Protein AF-0000000086546483 (afdb_homodimer)

Sequence (620 aa):
MNLSWATTVLLVPCVVVLTAGVFYLYGAVLALLSKTSVRNKVVIITDALSELGKECAGVFHRGGARLVLCGKSWEKLEELSDELASASDPTLTFPPKLVLLDFGDVDGTAEAVSEVLECFGCLDILIFNSSMKVKAPAQTLTLETDKLLMDNNYFGPITLAKGVLPSMISRRSGHLILVNSIQGKLAVPFRTAYAASKHAVQAFFDCLRAEVEEYGISVSTINHTFISRSASQTKPPKSFMSLLFTKKPLGVSPDEATAEIIKTLSNKKKEVLMAPSLPKLAVYARCFFPGVFFSVMAAGVNDSAAPEQNMNLSWATTVLLVPCVVVLTAGVFYLYGAVLALLSKTSVRNKVVIITDALSELGKECAGVFHRGGARLVLCGKSWEKLEELSDELASASDPTLTFPPKLVLLDFGDVDGTAEAVSEVLECFGCLDILIFNSSMKVKAPAQTLTLETDKLLMDNNYFGPITLAKGVLPSMISRRSGHLILVNSIQGKLAVPFRTAYAASKHAVQAFFDCLRAEVEEYGISVSTINHTFISRSASQTKPPKSFMSLLFTKKPLGVSPDEATAEIIKTLSNKKKEVLMAPSLPKLAVYARCFFPGVFFSVMAAGVNDSAAPEQN

Secondary structure (DSSP, 8-state):
--HHHHHHHHHHHHHHHHHHHHHHHHHHHHHHHHHHHHTT-EEEETTTTSHHHHHHHHHHHHTT-EEEEEES-HHHHHHHHHHHHHTS-TTT--PPEEEE--TT-HHHHHHHHHHHHHHHS--SEEEE---------GGG--HHHHHHHHIIIIIHHHHHHHHHHHHHHHHT-EEEEEEEEGGGT---TT-HHHHHHHHHHHHHHHHHHHHHGGGTEEEEEEEES-B---S-SS---SSHHHHHS----SSB-HHHHHHHHHHHHHH--SEEEE--HHHHHHHHHHHH-HHHHHHHHHHHHHHHHS----/--HHHHHHHHHHHHHHHHHHHHHHHHHHHHHHHHHHHHTT-EEEETTTTSHHHHHHHHHHHHTT-EEEEEES-HHHHHHHHHHHHHTS-TTT--PPEEEE--TT-HHHHHHHHHHHHHHHS--SEEEE---------GGG--HHHHHHHHIIIIIHHHHHHHHHHHHHHHHT-EEEEEEEEGGGT---TT-HHHHHHHHHHHHHHHHHHHHHGGGTEEEEEEEE--B---S-SS---SSHHHHHS----SSB-HHHHHHHHHHHHHH--SEEEE--HHHHHHHHHHHH-HHHHHHHHHHHHHHHHS----

Foldseek 3Di:
DDPVVVCVVVVVVVVVVVVVVVVVVLVVVLLVLLLVLAAAAEEEEAQLLDQLSLLLCLSNQQSHHAYEYEEADPVSVVVSQVVSVVVHDPVRGDRHHYFYDALLPLVVLLVCLVVSCPPPVAHAEYEADWADFDFAAPVPDDPVNLSSRLSGQASSVVSNVVSRLVRCLVVLHHEYEYEAALLLLPPAGRGNSRSVNRVNRVVVLVVVQVVSVVSNYFYAYEHFYDADDPPPPDPDPPDPVCVVVVPPPQGHHSNRVSSVVSVCSNVSDRYHYHGDDPSVVLSVCCVPPVVVSVVVSVVVVVVVPPPPPD/DDPVVVCVVVVVVVVVVVVVVVVVVLVVVLLVLLLVLAAAAEEEEAQLLDQLSLLLCLSNQQSHHAYEYEEADPVSVVVSQVVSPVVHDPVRGDRHHYFYDALLPLVVLLVCLVVSCPPPVAHAEYEADWADFDFAAPVPDDPVNLSSRLSGQASSVVSNVVSRLVRCLVVLHHEYEYEAALLLLPPAGRGVSRSVNRVNRVVVLVVVQVVSVVSNYFYAYEHFYDADDPPPPDPDPPDPVCVVVVPPPQGHHSNRVSSVVSVCSNVSDRYHYHGDDPSVVLSVCCVPPVVVSVVVSVVVVVVVPPPPPD

Nearest PDB structures (foldseek):
  1yxm-assembly1_B  TM=8.590E-01  e=2.157E-18  Homo sapiens
  1yxm-assembly1_A  TM=8.346E-01  e=1.734E-17  Homo sapiens
  4jro-assembly1_C  TM=8.204E-01  e=3.338E-17  Listeria monocytogenes EGD-e
  2uvd-assembly2_F  TM=8.127E-01  e=3.338E-17  Bacillus anthracis str. Ames
  3gvc-assembly2_D-3  TM=8.283E-01  e=6.178E-16  Mycobacterium tuberculosis H37Rv

Organism: Oryzias melastigma (NCBI:txid30732)

InterPro domains:
  IPR002347 Short-chain dehydrogenase/reductase SDR [PF00106] (41-228)
  IPR002347 Short-chain dehydrogenase/reductase SDR [PR00081] (42-59)
  IPR002347 Short-chain dehydrogenase/reductase SDR [PR00081] (121-132)
  IPR002347 Short-chain dehydrogenase/reductase SDR [PR00081] (168-184)
  IPR002347 Short-chain dehydrogenase/reductase SDR [PR00081] (194-213)
  IPR020904 Short-chain dehydrogenase/reductase, conserved site [PS00061] (181-209)
  IPR036291 NAD(P)-binding domain superfamily [SSF51735] (35-276)
  IPR052148 Dehydrogenase/reductase SDR family member 7C [PTHR44668] (5-309)

pLDDT: mean 87.6, std 17.07, range [24.73, 98.88]

Radius of gyration: 28.56 Å; Cα contacts (8 Å, |Δi|>4): 1086; chains: 2; bounding box: 77×98×78 Å

Solvent-accessible surface area (backbone atoms only — not comparable to full-atom values): 31531 Å² total; per-residue (Å²): 135,64,68,67,57,58,48,50,64,51,42,52,57,48,51,50,52,51,50,50,46,51,50,49,49,50,49,49,50,50,52,50,43,30,32,72,57,29,44,76,31,31,35,36,33,36,36,24,81,40,70,49,28,41,47,40,49,48,56,39,36,69,22,20,13,38,36,36,42,20,22,83,44,68,68,61,48,51,51,50,46,51,52,49,54,72,73,40,60,70,89,58,36,53,83,59,42,79,43,77,43,46,35,68,39,45,70,59,30,56,63,37,37,60,56,63,42,57,70,74,68,55,66,42,33,40,37,43,54,52,73,60,82,58,78,46,55,65,79,76,57,49,69,67,57,41,49,46,32,30,24,28,35,23,51,14,53,50,45,43,51,49,57,49,39,63,63,22,49,76,66,41,34,31,36,42,35,38,52,55,40,44,41,35,74,37,47,49,63,37,20,24,49,37,16,11,16,34,16,15,36,48,22,27,50,55,6,46,30,32,68,35,42,87,33,49,30,46,46,25,38,38,22,28,49,57,65,36,74,76,74,68,82,67,72,73,69,87,49,75,67,44,59,77,60,46,72,64,69,84,34,43,40,42,69,56,52,38,52,50,51,41,51,33,64,64,69,58,49,53,69,44,76,52,54,54,70,64,64,48,49,49,52,52,33,46,70,75,34,44,69,61,40,51,50,52,51,28,52,52,46,57,59,67,69,51,70,74,84,118,134,65,69,67,58,56,48,51,65,52,44,53,58,48,50,50,51,50,50,50,47,50,49,49,50,49,48,50,51,49,52,51,42,30,31,73,58,30,44,76,31,30,35,37,32,36,36,25,79,40,70,49,27,41,48,40,50,49,55,38,36,67,24,21,13,39,37,36,42,20,22,81,43,68,70,62,48,52,51,48,48,52,52,48,54,71,73,40,58,71,90,59,36,54,82,59,43,78,44,80,44,45,35,68,39,45,70,61,33,56,63,37,38,60,56,61,43,57,69,75,68,54,64,41,33,41,37,43,53,52,74,62,86,57,78,47,53,65,77,73,57,49,68,67,59,40,48,46,32,30,26,28,36,23,50,14,53,51,44,41,51,48,58,48,39,62,63,22,50,75,66,41,32,31,36,42,35,39,52,55,41,45,42,34,73,37,46,51,63,37,18,24,50,36,15,12,15,35,16,16,36,48,23,28,51,54,6,47,31,32,67,36,42,88,34,50,30,46,47,25,39,39,24,28,50,58,64,35,74,77,77,65,82,70,71,74,70,86,48,76,68,46,58,77,61,46,71,63,70,86,34,44,41,43,70,58,52,39,51,50,51,41,50,33,65,63,69,60,50,52,69,45,76,52,56,56,69,64,63,46,48,48,50,52,33,47,71,76,35,44,71,61,40,50,49,52,52,27,51,53,46,58,57,68,69,49,71,75,85,116

Structure (mmCIF, N/CA/C/O backbone):
data_AF-0000000086546483-model_v1
#
loop_
_entity.id
_entity.type
_entity.pdbx_description
1 polymer 'Dehydrogenase/reductase SDR family member 7C-B'
#
loop_
_atom_site.group_PDB
_atom_site.id
_atom_site.type_symbol
_atom_site.label_atom_id
_atom_site.label_alt_id
_atom_site.label_comp_id
_atom_site.label_asym_id
_atom_site.label_entity_id
_atom_site.label_seq_id
_atom_site.pdbx_PDB_ins_code
_atom_site.Cartn_x
_atom_site.Cartn_y
_atom_site.Cartn_z
_atom_site.occupancy
_atom_site.B_iso_or_equiv
_atom_site.auth_seq_id
_atom_site.auth_comp_id
_atom_site.auth_asym_id
_atom_site.auth_atom_id
_atom_site.pdbx_PDB_model_num
ATOM 1 N N . MET A 1 1 ? 26.906 57.531 -23.438 1 42.62 1 MET A N 1
ATOM 2 C CA . MET A 1 1 ? 26.438 56.688 -22.344 1 42.62 1 MET A CA 1
ATOM 3 C C . MET A 1 1 ? 25.484 55.625 -22.875 1 42.62 1 MET A C 1
ATOM 5 O O . MET A 1 1 ? 24.469 55.938 -23.5 1 42.62 1 MET A O 1
ATOM 9 N N . ASN A 1 2 ? 25.906 54.344 -23.125 1 54.94 2 ASN A N 1
ATOM 10 C CA . ASN A 1 2 ? 25.328 53.25 -23.906 1 54.94 2 ASN A CA 1
ATOM 11 C C . ASN A 1 2 ? 24.031 52.75 -23.297 1 54.94 2 ASN A C 1
ATOM 13 O O . ASN A 1 2 ? 23.938 52.562 -22.078 1 54.94 2 ASN A O 1
ATOM 17 N N . LEU A 1 3 ? 22.875 52.875 -23.953 1 63.22 3 LEU A N 1
ATOM 18 C CA . LEU A 1 3 ? 21.484 52.5 -23.688 1 63.22 3 LEU A CA 1
ATOM 19 C C . LEU A 1 3 ? 21.406 51.125 -23.078 1 63.22 3 LEU A C 1
ATOM 21 O O . LEU A 1 3 ? 20.562 50.844 -22.219 1 63.22 3 LEU A O 1
ATOM 25 N N . SER A 1 4 ? 22.281 50.25 -23.406 1 62.28 4 SER A N 1
ATOM 26 C CA . SER A 1 4 ? 22.281 48.906 -22.891 1 62.28 4 SER A CA 1
ATOM 27 C C . SER A 1 4 ? 22.656 48.875 -21.406 1 62.28 4 SER A C 1
ATOM 29 O O . SER A 1 4 ? 22.062 48.125 -20.625 1 62.28 4 SER A O 1
ATOM 31 N N . TRP A 1 5 ? 23.594 49.719 -21.047 1 63.72 5 TRP A N 1
A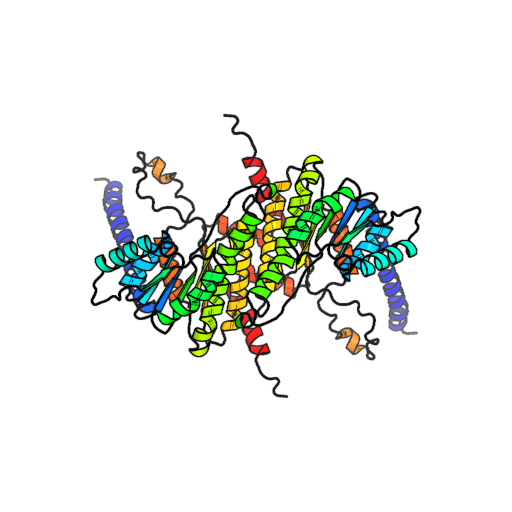TOM 32 C CA . TRP A 1 5 ? 24.047 49.781 -19.672 1 63.72 5 TRP A CA 1
ATOM 33 C C . TRP A 1 5 ? 22.953 50.344 -18.766 1 63.72 5 TRP A C 1
ATOM 35 O O . TRP A 1 5 ? 22.719 49.844 -17.672 1 63.72 5 TRP A O 1
ATOM 45 N N . ALA A 1 6 ? 22.234 51.375 -19.172 1 66.12 6 ALA A N 1
ATOM 46 C CA . ALA A 1 6 ? 21.172 52 -18.391 1 66.12 6 ALA A CA 1
ATOM 47 C C . ALA A 1 6 ? 20 51.031 -18.188 1 66.12 6 ALA A C 1
ATOM 49 O O . ALA A 1 6 ? 19.438 50.969 -17.094 1 66.12 6 ALA A O 1
ATOM 50 N N . THR A 1 7 ? 19.812 50.188 -19.219 1 67.56 7 THR A N 1
ATOM 51 C CA . THR A 1 7 ? 18.703 49.25 -19.125 1 67.56 7 THR A CA 1
ATOM 52 C C . THR A 1 7 ? 19.031 48.125 -18.125 1 67.56 7 THR A C 1
ATOM 54 O O . THR A 1 7 ? 18.156 47.719 -17.359 1 67.56 7 THR A O 1
ATOM 57 N N . THR A 1 8 ? 20.219 47.781 -18.109 1 69.88 8 THR A N 1
ATOM 58 C CA . THR A 1 8 ? 20.609 46.719 -17.156 1 69.88 8 THR A CA 1
ATOM 59 C C . THR A 1 8 ? 20.625 47.25 -15.734 1 69.88 8 THR A C 1
ATOM 61 O O . THR A 1 8 ? 20.188 46.594 -14.805 1 69.88 8 THR A O 1
ATOM 64 N N . VAL A 1 9 ? 21.156 48.5 -15.57 1 72.44 9 VAL A N 1
ATOM 65 C CA . VAL A 1 9 ? 21.281 49.125 -14.25 1 72.44 9 VAL A CA 1
ATOM 66 C C . VAL A 1 9 ? 19.891 49.344 -13.648 1 72.44 9 VAL A C 1
ATOM 68 O O . VAL A 1 9 ? 19.703 49.188 -12.438 1 72.44 9 VAL A O 1
ATOM 71 N N . LEU A 1 10 ? 18.953 49.625 -14.484 1 74.75 10 LEU A N 1
ATOM 72 C CA . LEU A 1 10 ? 17.609 49.875 -13.992 1 74.75 10 LEU A CA 1
ATOM 73 C C . LEU A 1 10 ? 16.812 48.562 -13.945 1 74.75 10 LEU A C 1
ATOM 75 O O . LEU A 1 10 ? 15.922 48.406 -13.102 1 74.75 10 LEU A O 1
ATOM 79 N N . LEU A 1 11 ? 17.188 47.656 -14.781 1 76.94 11 LEU A N 1
ATOM 80 C CA . LEU A 1 11 ? 16.406 46.438 -14.898 1 76.94 11 LEU A CA 1
ATOM 81 C C . LEU A 1 11 ? 16.656 45.5 -13.711 1 76.94 11 LEU A C 1
ATOM 83 O O . LEU A 1 11 ? 15.719 44.875 -13.195 1 76.94 11 LEU A O 1
ATOM 87 N N . VAL A 1 12 ? 17.844 45.5 -13.297 1 79.19 12 VAL A N 1
ATOM 88 C CA . VAL A 1 12 ? 18.188 44.594 -12.219 1 79.19 12 VAL A CA 1
ATOM 89 C C . VAL A 1 12 ? 17.5 45 -10.922 1 79.19 12 VAL A C 1
ATOM 91 O O . VAL A 1 12 ? 16.828 44.219 -10.281 1 79.19 12 VAL A O 1
ATOM 94 N N . PRO A 1 13 ? 17.672 46.375 -10.547 1 80.31 13 PRO A N 1
ATOM 95 C CA . PRO A 1 13 ? 16.938 46.781 -9.336 1 80.31 13 PRO A CA 1
ATOM 96 C C . PRO A 1 13 ? 15.43 46.594 -9.469 1 80.31 13 PRO A C 1
ATOM 98 O O . PRO A 1 13 ? 14.766 46.219 -8.492 1 80.31 13 PRO A O 1
ATOM 101 N N . CYS A 1 14 ? 14.875 46.781 -10.57 1 81.75 14 CYS A N 1
ATOM 102 C CA . CYS A 1 14 ? 13.438 46.625 -10.789 1 81.75 14 CYS A CA 1
ATOM 103 C C . CYS A 1 14 ? 13.023 45.188 -10.641 1 81.75 14 CYS A C 1
ATOM 105 O O . CYS A 1 14 ? 11.984 44.875 -10.039 1 81.75 14 CYS A O 1
ATOM 107 N N . VAL A 1 15 ? 13.773 44.312 -11.203 1 82.31 15 VAL A N 1
ATOM 108 C CA . VAL A 1 15 ? 13.484 42.906 -11.086 1 82.31 15 VAL A CA 1
ATOM 109 C C . VAL A 1 15 ? 13.578 42.469 -9.625 1 82.31 15 VAL A C 1
ATOM 111 O O . VAL A 1 15 ? 12.75 41.688 -9.148 1 82.31 15 VAL A O 1
ATOM 114 N N . VAL A 1 16 ? 14.531 43 -8.945 1 82 16 VAL A N 1
ATOM 115 C CA . VAL A 1 16 ? 14.703 42.688 -7.531 1 82 16 VAL A CA 1
ATOM 116 C C . VAL A 1 16 ? 13.508 43.188 -6.727 1 82 16 VAL A C 1
ATOM 118 O O . VAL A 1 16 ? 12.969 42.469 -5.891 1 82 16 VAL A O 1
ATOM 121 N N . VAL A 1 17 ? 13.141 44.375 -6.977 1 83.25 17 VAL A N 1
ATOM 122 C CA . VAL A 1 17 ? 12.016 44.969 -6.258 1 83.25 17 VAL A CA 1
ATOM 123 C C . VAL A 1 17 ? 10.727 44.219 -6.602 1 83.25 17 VAL A C 1
ATOM 125 O O . VAL A 1 17 ? 9.914 43.938 -5.723 1 83.25 17 VAL A O 1
ATOM 128 N N . LEU A 1 18 ? 10.547 43.906 -7.801 1 83.12 18 LEU A N 1
ATOM 129 C CA . LEU A 1 18 ? 9.359 43.188 -8.234 1 83.12 18 LEU A CA 1
ATOM 130 C C . LEU A 1 18 ? 9.336 41.781 -7.617 1 83.12 18 LEU A C 1
ATOM 132 O O . LEU A 1 18 ? 8.289 41.312 -7.16 1 83.12 18 LEU A O 1
ATOM 136 N N . THR A 1 19 ? 10.438 41.125 -7.637 1 80.31 19 THR A N 1
ATOM 137 C CA . THR A 1 19 ? 10.523 39.812 -7.035 1 80.31 19 THR A CA 1
ATOM 138 C C . THR A 1 19 ? 10.266 39.875 -5.531 1 80.31 19 THR A C 1
ATOM 140 O O . THR A 1 19 ? 9.523 39.062 -4.984 1 80.31 19 THR A O 1
ATOM 143 N N . ALA A 1 20 ? 10.883 40.812 -4.906 1 81.19 20 ALA A N 1
ATOM 144 C CA . ALA A 1 20 ? 10.648 41.031 -3.479 1 81.19 20 ALA A CA 1
ATOM 145 C C . ALA A 1 20 ? 9.18 41.312 -3.205 1 81.19 20 ALA A C 1
ATOM 147 O O . ALA A 1 20 ? 8.617 40.844 -2.215 1 81.19 20 ALA A O 1
ATOM 148 N N . GLY A 1 21 ? 8.664 42.094 -4.039 1 82 21 GLY A N 1
ATOM 149 C CA . GLY A 1 21 ? 7.246 42.406 -3.926 1 82 21 GLY A CA 1
ATOM 150 C C . GLY A 1 21 ? 6.359 41.188 -4.059 1 82 21 GLY A C 1
ATOM 151 O O . GLY A 1 21 ? 5.414 41 -3.287 1 82 21 GLY A O 1
ATOM 152 N N . VAL A 1 22 ? 6.645 40.406 -4.957 1 82.06 22 VAL A N 1
ATOM 153 C CA . VAL A 1 22 ? 5.891 39.156 -5.176 1 82.06 22 VAL A CA 1
ATOM 154 C C . VAL A 1 22 ? 6.035 38.25 -3.963 1 82.06 22 VAL A C 1
ATOM 156 O O . VAL A 1 22 ? 5.051 37.656 -3.494 1 82.06 22 VAL A O 1
ATOM 159 N N . PHE A 1 23 ? 7.18 38.188 -3.463 1 78.81 23 PHE A N 1
ATOM 160 C CA . PHE A 1 23 ? 7.426 37.375 -2.281 1 78.81 23 PHE A CA 1
ATOM 161 C C . PHE A 1 23 ? 6.68 37.938 -1.074 1 78.81 23 PHE A C 1
ATOM 163 O O . PHE A 1 23 ? 6.137 37.156 -0.271 1 78.81 23 PHE A O 1
ATOM 170 N N . TYR A 1 24 ? 6.773 39.25 -1.022 1 80.88 24 TYR A N 1
ATOM 171 C CA . TYR A 1 24 ? 6.051 39.875 0.068 1 80.88 24 TYR A CA 1
ATOM 172 C C . TYR A 1 24 ? 4.551 39.625 -0.049 1 80.88 24 TYR A C 1
ATOM 174 O O . TYR A 1 24 ? 3.896 39.281 0.936 1 80.88 24 TYR A O 1
ATOM 182 N N . LEU A 1 25 ? 4.051 39.781 -1.21 1 84.81 25 LEU A N 1
ATOM 183 C CA . LEU A 1 25 ? 2.627 39.562 -1.437 1 84.81 25 LEU A CA 1
ATOM 184 C C . LEU A 1 25 ? 2.26 38.125 -1.169 1 84.81 25 LEU A C 1
ATOM 186 O O . LEU A 1 25 ? 1.221 37.844 -0.567 1 84.81 25 LEU A O 1
ATOM 190 N N . TYR A 1 26 ? 3.049 37.219 -1.626 1 81.25 26 TYR A N 1
ATOM 191 C CA . TYR A 1 26 ? 2.834 35.812 -1.376 1 81.25 26 TYR A CA 1
ATOM 192 C C . TYR A 1 26 ? 2.811 35.5 0.119 1 81.25 26 TYR A C 1
ATOM 194 O O . TYR A 1 26 ? 1.92 34.812 0.607 1 81.25 26 TYR A O 1
ATOM 202 N N . GLY A 1 27 ? 3.777 36.094 0.762 1 82.19 27 GLY A N 1
ATOM 203 C CA . GLY A 1 27 ? 3.83 35.938 2.207 1 82.19 27 GLY A CA 1
ATOM 204 C C . GLY A 1 27 ? 2.604 36.469 2.912 1 82.19 27 GLY A C 1
ATOM 205 O O . GLY A 1 27 ? 2.076 35.844 3.83 1 82.19 27 GLY A O 1
ATOM 206 N N . ALA A 1 28 ? 2.215 37.594 2.424 1 84.25 28 ALA A N 1
ATOM 207 C CA . ALA A 1 28 ? 1.035 38.219 3.004 1 84.25 28 ALA A CA 1
ATOM 208 C C . ALA A 1 28 ? -0.219 37.406 2.748 1 84.25 28 ALA A C 1
ATOM 210 O O . ALA A 1 28 ? -1.06 37.25 3.635 1 84.25 28 ALA A O 1
ATOM 211 N N . VAL A 1 29 ? -0.337 36.906 1.625 1 84.56 29 VAL A N 1
ATOM 212 C CA . VAL A 1 29 ? -1.477 36.062 1.27 1 84.56 29 VAL A CA 1
ATOM 213 C C . VAL A 1 29 ? -1.47 34.781 2.119 1 84.56 29 VAL A C 1
ATOM 215 O O . VAL A 1 29 ? -2.506 34.375 2.654 1 84.56 29 VAL A O 1
ATOM 218 N N . LEU A 1 30 ? -0.344 34.219 2.324 1 83.31 30 LEU A N 1
ATOM 219 C CA . LEU A 1 30 ? -0.222 33 3.115 1 83.31 30 LEU A CA 1
ATOM 220 C C . LEU A 1 30 ? -0.577 33.25 4.574 1 83.31 30 LEU A C 1
ATOM 222 O O . LEU A 1 30 ? -1.228 32.438 5.219 1 83.31 30 LEU A O 1
ATOM 226 N N . ALA A 1 31 ? -0.094 34.406 4.98 1 83.94 31 ALA A N 1
ATOM 227 C CA . ALA A 1 31 ? -0.415 34.781 6.355 1 83.94 31 ALA A CA 1
ATOM 228 C C . ALA A 1 31 ? -1.92 34.969 6.543 1 83.94 31 ALA A C 1
ATOM 230 O O . ALA A 1 31 ? -2.482 34.5 7.543 1 83.94 31 ALA A O 1
ATOM 231 N N . LEU A 1 32 ? -2.49 35.531 5.578 1 85.06 32 LEU A N 1
ATOM 232 C CA . LEU A 1 32 ? -3.936 35.719 5.625 1 85.06 32 LEU A CA 1
ATOM 233 C C . LEU A 1 32 ? -4.668 34.406 5.543 1 85.06 32 LEU A C 1
ATOM 235 O O . LEU A 1 32 ? -5.637 34.156 6.27 1 85.06 32 LEU A O 1
ATOM 239 N N . LEU A 1 33 ? -4.195 33.562 4.719 1 84 33 LEU A N 1
ATOM 240 C CA . LEU A 1 33 ? -4.816 32.25 4.574 1 84 33 LEU A CA 1
ATOM 241 C C . LEU A 1 33 ? -4.672 31.438 5.855 1 84 33 LEU A C 1
ATOM 243 O O . LEU A 1 33 ? -5.602 30.734 6.258 1 84 33 LEU A O 1
ATOM 247 N N . SER A 1 34 ? -3.561 31.516 6.363 1 82.69 34 SER A N 1
ATOM 248 C CA . SER A 1 34 ? -3.316 30.797 7.609 1 82.69 34 SER A CA 1
ATOM 249 C C . SER A 1 34 ? -4.258 31.266 8.711 1 82.69 34 SER A C 1
ATOM 251 O O . SER A 1 34 ? -4.879 30.438 9.391 1 82.69 34 SER A O 1
ATOM 253 N N . LYS A 1 35 ? -4.352 32.562 8.844 1 83.38 35 LYS A N 1
ATOM 254 C CA . LYS A 1 35 ? -5.23 33.125 9.859 1 83.38 35 LYS A CA 1
ATOM 255 C C . LYS A 1 35 ? -6.676 32.688 9.641 1 83.38 35 LYS A C 1
ATOM 257 O O . LYS A 1 35 ? -7.359 32.281 10.586 1 83.38 35 LYS A O 1
ATOM 262 N N . THR A 1 36 ? -7.043 32.625 8.453 1 88.06 36 THR A N 1
ATOM 263 C CA . THR A 1 36 ? -8.43 32.312 8.148 1 88.06 36 THR A CA 1
ATOM 264 C C . THR A 1 36 ? -8.672 30.812 8.281 1 88.06 36 THR A C 1
ATOM 266 O O . THR A 1 36 ? -9.781 30.391 8.625 1 88.06 36 THR A O 1
ATOM 269 N N . SER A 1 37 ? -7.66 30.078 8.062 1 92.25 37 SER A N 1
ATOM 270 C CA . SER A 1 37 ? -7.84 28.641 7.992 1 92.25 37 SER A CA 1
ATOM 271 C C . SER A 1 37 ? -7.672 28 9.367 1 92.25 37 SER A C 1
ATOM 273 O O . SER A 1 37 ? -8.258 26.938 9.641 1 92.25 37 SER A O 1
ATOM 275 N N . VAL A 1 38 ? -6.848 28.656 10.258 1 95.69 38 VAL A N 1
ATOM 276 C CA . VAL A 1 38 ? -6.527 27.891 11.461 1 95.69 38 VAL A CA 1
ATOM 277 C C . VAL A 1 38 ? -6.875 28.703 12.703 1 95.69 38 VAL A C 1
ATOM 279 O O . VAL A 1 38 ? -6.805 28.203 13.828 1 95.69 38 VAL A O 1
ATOM 282 N N . ARG A 1 39 ? -7.281 30 12.594 1 94.75 39 ARG A N 1
ATOM 283 C CA . ARG A 1 39 ? -7.57 30.828 13.758 1 94.75 39 ARG A CA 1
ATOM 284 C C . ARG A 1 39 ? -8.641 30.172 14.633 1 94.75 39 ARG A C 1
ATOM 286 O O . ARG A 1 39 ? -9.719 29.844 14.156 1 94.75 39 ARG A O 1
ATOM 293 N N . ASN A 1 40 ? -8.352 29.938 15.883 1 94.69 40 ASN A N 1
ATOM 294 C CA . ASN A 1 40 ? -9.211 29.391 16.922 1 94.69 40 ASN A CA 1
ATOM 295 C C . ASN A 1 40 ? -9.57 27.938 16.656 1 94.69 40 ASN A C 1
ATOM 297 O O . ASN A 1 40 ? -10.445 27.375 17.328 1 94.69 40 ASN A O 1
ATOM 301 N N . LYS A 1 41 ? -9 27.359 15.641 1 97.25 41 LYS A N 1
ATOM 302 C CA . LYS A 1 41 ? -9.203 25.938 15.367 1 97.25 41 LYS A CA 1
ATOM 303 C C . LYS A 1 41 ? -8.203 25.078 16.141 1 97.25 41 LYS A C 1
ATOM 305 O O . LYS A 1 41 ? -7.062 25.484 16.359 1 97.25 41 LYS A O 1
ATOM 310 N N . VAL A 1 42 ? -8.656 23.953 16.547 1 98 42 VAL A N 1
ATOM 311 C CA . VAL A 1 42 ? -7.781 22.984 17.203 1 98 42 VAL A CA 1
ATOM 312 C C . VAL A 1 42 ? -7.051 22.156 16.156 1 98 42 VAL A C 1
ATOM 314 O O . VAL A 1 42 ? -7.68 21.453 15.359 1 98 42 VAL A O 1
ATOM 317 N N . VAL A 1 43 ? -5.715 22.219 16.125 1 98.38 43 VAL A N 1
ATOM 318 C CA . VAL A 1 43 ? -4.879 21.562 15.141 1 98.38 43 VAL A CA 1
ATOM 319 C C . VAL A 1 43 ? -3.92 20.594 15.836 1 98.38 43 VAL A C 1
ATOM 321 O O . VAL A 1 43 ? -3.156 21 16.719 1 98.38 43 VAL A O 1
ATOM 324 N N . ILE A 1 44 ? -3.961 19.359 15.477 1 98.38 44 ILE A N 1
ATOM 325 C CA . ILE A 1 44 ? -2.982 18.375 15.938 1 98.38 44 ILE A CA 1
ATOM 326 C C . ILE A 1 44 ? -1.914 18.172 14.867 1 98.38 44 ILE A C 1
ATOM 328 O O . ILE A 1 44 ? -2.234 17.953 13.695 1 98.38 44 ILE A O 1
ATOM 332 N N . ILE A 1 45 ? -0.698 18.281 15.234 1 98.56 45 ILE A N 1
ATOM 333 C CA . ILE A 1 45 ? 0.431 17.969 14.359 1 98.56 45 ILE A CA 1
ATOM 334 C C . ILE A 1 45 ? 1.193 16.766 14.914 1 98.56 45 ILE A C 1
ATOM 336 O O . ILE A 1 45 ? 1.812 16.844 15.977 1 98.56 45 ILE A O 1
ATOM 340 N N . THR A 1 46 ? 1.105 15.68 14.219 1 98.31 46 THR A N 1
ATOM 341 C CA . THR A 1 46 ? 1.937 14.547 14.609 1 98.31 46 THR A CA 1
ATOM 342 C C . THR A 1 46 ? 3.383 14.758 14.18 1 98.31 46 THR A C 1
ATOM 344 O O . THR A 1 46 ? 3.641 15.375 13.141 1 98.31 46 THR A O 1
ATOM 347 N N . ASP A 1 47 ? 4.336 14.273 15.008 1 97.06 47 ASP A N 1
ATOM 348 C CA . ASP A 1 47 ? 5.766 14.484 14.789 1 97.06 47 ASP A CA 1
ATOM 349 C C . ASP A 1 47 ? 6.086 15.969 14.625 1 97.06 47 ASP A C 1
ATOM 351 O O . ASP A 1 47 ? 6.695 16.359 13.625 1 97.06 47 ASP A O 1
ATOM 355 N N . ALA A 1 48 ? 5.668 16.781 15.562 1 98.19 48 ALA A N 1
ATOM 356 C CA . ALA A 1 48 ? 5.852 18.234 15.547 1 98.19 48 ALA A CA 1
ATOM 357 C C . ALA A 1 48 ? 7.332 18.594 15.625 1 98.19 48 ALA A C 1
ATOM 359 O O . ALA A 1 48 ? 7.715 19.734 15.32 1 98.19 48 ALA A O 1
ATOM 360 N N . LEU A 1 49 ? 8.172 17.641 16.016 1 97.44 49 LEU A N 1
ATOM 361 C CA . LEU A 1 49 ? 9.586 17.906 16.25 1 97.44 49 LEU A CA 1
ATOM 362 C C . LEU A 1 49 ? 10.383 17.812 14.961 1 97.44 49 LEU A C 1
ATOM 364 O O . LEU A 1 49 ? 11.555 18.203 14.922 1 97.44 49 LEU A O 1
ATOM 368 N N . SER A 1 50 ? 9.789 17.281 13.891 1 94.94 50 SER A N 1
ATOM 369 C CA . SER A 1 50 ? 10.461 17.281 12.602 1 94.94 50 SER A CA 1
ATOM 370 C C . SER A 1 50 ? 10.594 18.703 12.047 1 94.94 50 SER A C 1
ATOM 372 O O . SER A 1 50 ? 9.969 19.625 12.562 1 94.94 50 SER A O 1
ATOM 374 N N . GLU A 1 51 ? 11.375 18.844 10.984 1 93.25 51 GLU A N 1
ATOM 375 C CA . GLU A 1 51 ? 11.547 20.156 10.375 1 93.25 51 GLU A CA 1
ATOM 376 C C . GLU A 1 51 ? 10.227 20.719 9.867 1 93.25 51 GLU A C 1
ATOM 378 O O . GLU A 1 51 ? 9.898 21.875 10.109 1 93.25 51 GLU A O 1
ATOM 383 N N . LEU A 1 52 ? 9.523 19.906 9.148 1 95.25 52 LEU A N 1
ATOM 384 C CA . LEU A 1 52 ? 8.227 20.344 8.641 1 95.25 52 LEU A CA 1
ATOM 385 C C . LEU A 1 52 ? 7.254 20.594 9.789 1 95.25 52 LEU A C 1
ATOM 387 O O . LEU A 1 52 ? 6.496 21.562 9.766 1 95.25 52 LEU A O 1
ATOM 391 N N . GLY A 1 53 ? 7.277 19.672 10.789 1 97.56 53 GLY A N 1
ATOM 392 C CA . GLY A 1 53 ? 6.414 19.859 11.945 1 97.56 53 GLY A CA 1
ATOM 393 C C . GLY A 1 53 ? 6.641 21.172 12.672 1 97.56 53 GLY A C 1
ATOM 394 O O . GLY A 1 53 ? 5.684 21.859 13.016 1 97.56 53 GLY A O 1
ATOM 395 N N . LYS A 1 54 ? 7.867 21.516 12.828 1 97.38 54 LYS A N 1
ATOM 396 C CA . LYS A 1 54 ? 8.227 22.75 13.5 1 97.38 54 LYS A CA 1
ATOM 397 C C . LYS A 1 54 ? 7.785 23.969 12.695 1 97.38 54 LYS A C 1
ATOM 399 O O . LYS A 1 54 ? 7.262 24.938 13.25 1 97.38 54 LYS A O 1
ATOM 404 N N . GLU A 1 55 ? 8.008 23.906 11.391 1 96 55 GLU A N 1
ATOM 405 C CA . GLU A 1 55 ? 7.609 25 10.523 1 96 55 GLU A CA 1
ATOM 406 C C . GLU A 1 55 ? 6.098 25.203 10.547 1 96 55 GLU A C 1
ATOM 408 O O . GLU A 1 55 ? 5.621 26.344 10.68 1 96 55 GLU A O 1
ATOM 413 N N . CYS A 1 56 ? 5.363 24.156 10.477 1 96.88 56 CYS A N 1
ATOM 414 C CA . CYS A 1 56 ? 3.908 24.234 10.547 1 96.88 56 CYS A CA 1
ATOM 415 C C . CYS A 1 56 ? 3.457 24.797 11.883 1 96.88 56 CYS A C 1
ATOM 417 O O . CYS A 1 56 ? 2.588 25.672 11.93 1 96.88 56 CYS A O 1
ATOM 419 N N . ALA A 1 57 ? 4.066 24.266 12.945 1 98 57 ALA A N 1
ATOM 420 C CA . ALA A 1 57 ? 3.707 24.719 14.289 1 98 57 ALA A CA 1
ATOM 421 C C . ALA A 1 57 ? 3.898 26.219 14.43 1 98 57 ALA A C 1
ATOM 423 O O . ALA A 1 57 ? 3.043 26.906 14.984 1 98 57 ALA A O 1
ATOM 424 N N . GLY A 1 58 ? 5.008 26.719 13.922 1 96.75 58 GLY A N 1
ATOM 425 C CA . GLY A 1 58 ? 5.27 28.141 13.977 1 96.75 58 GLY A CA 1
ATOM 426 C C . GLY A 1 58 ? 4.234 28.969 13.242 1 96.75 58 GLY A C 1
ATOM 427 O O . GLY A 1 58 ? 3.693 29.938 13.789 1 96.75 58 GLY A O 1
ATOM 428 N N . VAL A 1 59 ? 3.928 28.609 12 1 95.25 59 VAL A N 1
ATOM 429 C CA . VAL A 1 59 ? 2.998 29.344 11.148 1 95.25 59 VAL A CA 1
ATOM 430 C C . VAL A 1 59 ? 1.591 29.281 11.734 1 95.25 59 VAL A C 1
ATOM 432 O O . VAL A 1 59 ? 0.886 30.281 11.805 1 95.25 59 VAL A O 1
ATOM 435 N N . PHE A 1 60 ? 1.164 28.109 12.266 1 97.31 60 PHE A N 1
ATOM 436 C CA . PHE A 1 60 ? -0.179 27.922 12.805 1 97.31 60 PHE A CA 1
ATOM 437 C C . PHE A 1 60 ? -0.333 28.625 14.148 1 97.31 60 PHE A C 1
ATOM 439 O O . PHE A 1 60 ? -1.397 29.172 14.445 1 97.31 60 PHE A O 1
ATOM 446 N N . HIS A 1 61 ? 0.732 28.562 14.945 1 97.06 61 HIS A N 1
ATOM 447 C CA . HIS A 1 61 ? 0.693 29.266 16.219 1 97.06 61 HIS A CA 1
ATOM 448 C C . HIS A 1 61 ? 0.49 30.766 16.031 1 97.06 61 HIS A C 1
ATOM 450 O O . HIS A 1 61 ? -0.383 31.359 16.656 1 97.06 61 HIS A O 1
ATOM 456 N N . ARG A 1 62 ? 1.267 31.328 15.117 1 93.81 62 ARG A N 1
ATOM 457 C CA . ARG A 1 62 ? 1.145 32.75 14.805 1 93.81 62 ARG A CA 1
ATOM 458 C C . ARG A 1 62 ? -0.226 33.062 14.219 1 93.81 62 ARG A C 1
ATOM 460 O O . ARG A 1 62 ? -0.742 34.156 14.391 1 93.81 62 ARG A O 1
ATOM 467 N N . GLY A 1 63 ? -0.773 32.094 13.57 1 94.12 63 GLY A N 1
ATOM 468 C CA . GLY A 1 63 ? -2.084 32.25 12.953 1 94.12 63 GLY A CA 1
ATOM 469 C C . GLY A 1 63 ? -3.223 32.156 13.953 1 94.12 63 GLY A C 1
ATOM 470 O O . GLY A 1 63 ? -4.387 32.344 13.594 1 94.12 63 GLY A O 1
ATOM 471 N N . GLY A 1 64 ? -2.924 31.797 15.227 1 95.81 64 GLY A N 1
ATOM 472 C CA . GLY A 1 64 ? -3.93 31.766 16.281 1 95.81 64 GLY A CA 1
ATOM 473 C C . GLY A 1 64 ? -4.555 30.406 16.484 1 95.81 64 GLY A C 1
ATOM 474 O O . GLY A 1 64 ? -5.637 30.281 17.047 1 95.81 64 GLY A O 1
ATOM 475 N N . ALA A 1 65 ? -3.932 29.375 16.016 1 97.38 65 ALA A N 1
ATOM 476 C CA . ALA A 1 65 ? -4.426 28.016 16.188 1 97.38 65 ALA A CA 1
ATOM 477 C C . ALA A 1 65 ? -4.234 27.547 17.625 1 97.38 65 ALA A C 1
ATOM 479 O O . ALA A 1 65 ? -3.305 27.984 18.312 1 97.38 65 ALA A O 1
ATOM 480 N N . ARG A 1 66 ? -5.121 26.75 18.078 1 97.44 66 ARG A N 1
ATOM 481 C CA . ARG A 1 66 ? -4.91 25.953 19.281 1 97.44 66 ARG A CA 1
ATOM 482 C C . ARG A 1 66 ? -4.199 24.641 18.969 1 97.44 66 ARG A C 1
ATOM 484 O O . ARG A 1 66 ? -4.832 23.672 18.547 1 97.44 66 ARG A O 1
ATOM 491 N N . LEU A 1 67 ? -2.914 24.641 19.234 1 98.19 67 LEU A N 1
ATOM 492 C CA . LEU A 1 67 ? -2.053 23.562 18.734 1 98.19 67 LEU A CA 1
ATOM 493 C C . LEU A 1 67 ? -1.922 22.453 19.766 1 98.19 67 LEU A C 1
ATOM 495 O O . LEU A 1 67 ? -1.788 22.703 20.969 1 98.19 67 LEU A O 1
ATOM 499 N N . VAL A 1 68 ? -2.059 21.25 19.328 1 98.44 68 VAL A N 1
ATOM 500 C CA . VAL A 1 68 ? -1.604 20.062 20.047 1 98.44 68 VAL A CA 1
ATOM 501 C C . VAL A 1 68 ? -0.38 19.484 19.344 1 98.44 68 VAL A C 1
ATOM 503 O O . VAL A 1 68 ? -0.483 18.953 18.234 1 98.44 68 VAL A O 1
ATOM 506 N N . LEU A 1 69 ? 0.75 19.594 20 1 98.56 69 LEU A N 1
ATOM 507 C CA . LEU A 1 69 ? 2.016 19.125 19.438 1 98.56 69 LEU A CA 1
ATOM 508 C C . LEU A 1 69 ? 2.332 17.719 19.922 1 98.56 69 LEU A C 1
ATOM 510 O O . LEU A 1 69 ? 2.467 17.469 21.125 1 98.56 69 LEU A O 1
ATOM 514 N N . CYS A 1 70 ? 2.422 16.812 18.984 1 98.44 70 CYS A N 1
ATOM 515 C CA . CYS A 1 70 ? 2.75 15.43 19.312 1 98.44 70 CYS A CA 1
ATOM 516 C C . CYS A 1 70 ? 4.188 15.102 18.922 1 98.44 70 CYS A C 1
ATOM 518 O O . CYS A 1 70 ? 4.684 15.586 17.906 1 98.44 70 CYS A O 1
ATOM 520 N N . GLY A 1 71 ? 4.855 14.289 19.688 1 97.62 71 GLY A N 1
ATOM 521 C CA . GLY A 1 71 ? 6.211 13.836 19.422 1 97.62 71 GLY A CA 1
ATOM 522 C C . GLY A 1 71 ? 6.695 12.789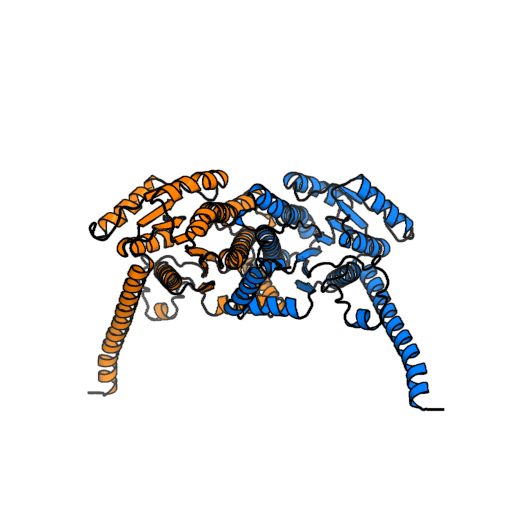 20.391 1 97.62 71 GLY A C 1
ATOM 523 O O . GLY A 1 71 ? 5.953 12.391 21.297 1 97.62 71 GLY A O 1
ATOM 524 N N . LYS A 1 72 ? 7.906 12.414 20.219 1 97.06 72 LYS A N 1
ATOM 525 C CA . LYS A 1 72 ? 8.414 11.266 20.953 1 97.06 72 LYS A CA 1
ATOM 526 C C . LYS A 1 72 ? 9.211 11.711 22.172 1 97.06 72 LYS A C 1
ATOM 528 O O . LYS A 1 72 ? 9.562 10.891 23.031 1 97.06 72 LYS A O 1
ATOM 533 N N . SER A 1 73 ? 9.531 12.992 22.266 1 98 73 SER A N 1
ATOM 534 C CA . SER A 1 73 ? 10.344 13.508 23.359 1 98 73 SER A CA 1
ATOM 535 C C . SER A 1 73 ? 9.641 14.664 24.078 1 98 73 SER A C 1
ATOM 537 O O . SER A 1 73 ? 9.461 15.734 23.5 1 98 73 SER A O 1
ATOM 539 N N . TRP A 1 74 ? 9.359 14.391 25.328 1 98 74 TRP A N 1
ATOM 540 C CA . TRP A 1 74 ? 8.672 15.414 26.109 1 98 74 TRP A CA 1
ATOM 541 C C . TRP A 1 74 ? 9.523 16.672 26.219 1 98 74 TRP A C 1
ATOM 543 O O . TRP A 1 74 ? 9.023 17.797 26.031 1 98 74 TRP A O 1
ATOM 553 N N . GLU A 1 75 ? 10.773 16.484 26.484 1 98.56 75 GLU A N 1
ATOM 554 C CA . GLU A 1 75 ? 11.695 17.609 26.656 1 98.56 75 GLU A CA 1
ATOM 555 C C . GLU A 1 75 ? 11.766 18.469 25.391 1 98.56 75 GLU A C 1
ATOM 557 O O . GLU A 1 75 ? 11.711 19.688 25.469 1 98.56 75 GLU A O 1
ATOM 562 N N . LYS A 1 76 ? 11.859 17.828 24.234 1 98.56 76 LYS A N 1
ATOM 563 C CA . LYS A 1 76 ? 11.953 18.547 22.969 1 98.56 76 LYS A CA 1
ATOM 564 C C . LYS A 1 76 ? 10.633 19.25 22.641 1 98.56 76 LYS A C 1
ATOM 566 O O . LYS A 1 76 ? 10.625 20.312 22.016 1 98.56 76 LYS A O 1
ATOM 571 N N . LEU A 1 77 ? 9.523 18.641 23.047 1 98.69 77 LEU A N 1
ATOM 572 C CA . LEU A 1 77 ? 8.219 19.266 22.844 1 98.69 77 LEU A CA 1
ATOM 573 C C . LEU A 1 77 ? 8.094 20.531 23.688 1 98.69 77 LEU A C 1
ATOM 575 O O . LEU A 1 77 ? 7.574 21.547 23.219 1 98.69 77 LEU A O 1
ATOM 579 N N . GLU A 1 78 ? 8.531 20.484 24.906 1 98.44 78 GLU A N 1
ATOM 580 C CA . GLU A 1 78 ? 8.516 21.641 25.781 1 98.44 78 GLU A CA 1
ATOM 581 C C . GLU A 1 78 ? 9.375 22.766 25.203 1 98.44 78 GLU A C 1
ATOM 583 O O . GLU A 1 78 ? 8.977 23.938 25.234 1 98.44 78 GLU A O 1
ATOM 588 N N . GLU A 1 79 ? 10.531 22.375 24.75 1 98.44 79 GLU A N 1
ATOM 589 C CA . GLU A 1 79 ? 11.414 23.359 24.125 1 98.44 79 GLU A CA 1
ATOM 590 C C . GLU A 1 79 ? 10.734 24.031 22.953 1 98.44 79 GLU A C 1
ATOM 592 O O . GLU A 1 79 ? 10.82 25.266 22.781 1 98.44 79 GLU A O 1
ATOM 597 N N . LEU A 1 80 ? 10.109 23.219 22.125 1 98.56 80 LEU A N 1
ATOM 598 C CA . LEU A 1 80 ? 9.398 23.766 20.969 1 98.56 80 LEU A CA 1
ATOM 599 C C . LEU A 1 80 ? 8.273 24.688 21.422 1 98.56 80 LEU A C 1
ATOM 601 O O . LEU A 1 80 ? 8.078 25.766 20.844 1 98.56 80 LEU A O 1
ATOM 605 N N . SER A 1 81 ? 7.484 24.297 22.391 1 98.25 81 SER A N 1
ATOM 606 C CA . SER A 1 81 ? 6.406 25.125 22.938 1 98.25 81 SER A CA 1
ATOM 607 C C . SER A 1 81 ? 6.934 26.469 23.422 1 98.25 81 SER A C 1
ATOM 609 O O . SER A 1 81 ? 6.328 27.5 23.156 1 98.25 81 SER A O 1
ATOM 611 N N . ASP A 1 82 ? 8.047 26.453 24.109 1 97.56 82 ASP A N 1
ATOM 612 C CA . ASP A 1 82 ? 8.664 27.688 24.609 1 97.56 82 ASP A CA 1
ATOM 613 C C . ASP A 1 82 ? 9.109 28.578 23.453 1 97.56 82 ASP A C 1
ATOM 615 O O . ASP A 1 82 ? 8.953 29.797 23.516 1 97.56 82 ASP A O 1
ATOM 619 N N . GLU A 1 83 ? 9.688 27.938 22.469 1 97.56 83 GLU A N 1
ATOM 620 C CA . GLU A 1 83 ? 10.117 28.672 21.297 1 97.56 83 GLU A CA 1
ATOM 621 C C . GLU A 1 83 ? 8.938 29.375 20.625 1 97.56 83 GLU A C 1
ATOM 623 O O . GLU A 1 83 ? 9.047 30.531 20.203 1 97.56 83 GLU A O 1
ATOM 628 N N . LEU A 1 84 ? 7.84 28.688 20.5 1 97.38 84 LEU A N 1
ATOM 629 C CA . LEU A 1 84 ? 6.645 29.234 19.875 1 97.38 84 LEU A CA 1
ATOM 630 C C . LEU A 1 84 ? 6.09 30.391 20.688 1 97.38 84 LEU A C 1
ATOM 632 O O . LEU A 1 84 ? 5.695 31.422 20.125 1 97.38 84 LEU A O 1
ATOM 636 N N . ALA A 1 85 ? 6.082 30.25 21.953 1 94.94 85 ALA A N 1
ATOM 637 C CA . ALA A 1 85 ? 5.566 31.297 22.844 1 94.94 85 ALA A CA 1
ATOM 638 C C . ALA A 1 85 ? 6.426 32.562 22.781 1 94.94 85 ALA A C 1
ATOM 640 O O . ALA A 1 85 ? 5.906 33.656 22.797 1 94.94 85 ALA A O 1
ATOM 641 N N . SER A 1 86 ? 7.68 32.344 22.688 1 94.81 86 SER A N 1
ATOM 642 C CA . SER A 1 86 ? 8.609 33.469 22.688 1 94.81 86 SER A CA 1
ATOM 643 C C . SER A 1 86 ? 8.555 34.219 21.359 1 94.81 86 SER A C 1
ATOM 645 O O . SER A 1 86 ? 8.867 35.406 21.297 1 94.81 86 SER A O 1
ATOM 647 N N . ALA A 1 87 ? 8.133 33.531 20.359 1 92.69 87 ALA A N 1
ATOM 648 C CA . ALA A 1 87 ? 8.188 34.094 19.016 1 92.69 87 ALA A CA 1
ATOM 649 C C . ALA A 1 87 ? 6.859 34.75 18.625 1 92.69 87 ALA A C 1
ATOM 651 O O . ALA A 1 87 ? 6.695 35.25 17.516 1 92.69 87 ALA A O 1
ATOM 652 N N . SER A 1 88 ? 5.945 34.719 19.531 1 89.75 88 SER A N 1
ATOM 653 C CA . SER A 1 88 ? 4.621 35.219 19.156 1 89.75 88 SER A CA 1
ATOM 654 C C . SER A 1 88 ? 4.016 36.094 20.234 1 89.75 88 SER A C 1
ATOM 656 O O . SER A 1 88 ? 4.469 36.062 21.391 1 89.75 88 SER A O 1
ATOM 658 N N . ASP A 1 89 ? 3.02 36.906 19.891 1 90.62 89 ASP A N 1
ATOM 659 C CA . ASP A 1 89 ? 2.238 37.719 20.812 1 90.62 89 ASP A CA 1
ATOM 660 C C . ASP A 1 89 ? 1.278 36.844 21.625 1 90.62 89 ASP A C 1
ATOM 662 O O . ASP A 1 89 ? 0.367 36.219 21.062 1 90.62 89 ASP A O 1
ATOM 666 N N . PRO A 1 90 ? 1.448 36.781 22.891 1 88.81 90 PRO A N 1
ATOM 667 C CA . PRO A 1 90 ? 0.626 35.906 23.734 1 88.81 90 PRO A CA 1
ATOM 668 C C . PRO A 1 90 ? -0.854 36.281 23.703 1 88.81 90 PRO A C 1
ATOM 670 O O . PRO A 1 90 ? -1.709 35.469 24.031 1 88.81 90 PRO A O 1
ATOM 673 N N . THR A 1 91 ? -1.134 37.5 23.328 1 91.38 91 THR A N 1
ATOM 674 C CA . THR A 1 91 ? -2.525 37.938 23.297 1 91.38 91 THR A CA 1
ATOM 675 C C . THR A 1 91 ? -3.23 37.438 22.047 1 91.38 91 THR A C 1
ATOM 677 O O . THR A 1 91 ? -4.461 37.438 21.984 1 91.38 91 THR A O 1
ATOM 680 N N . LEU A 1 92 ? -2.486 37.031 21.109 1 90.56 92 LEU A N 1
ATOM 681 C CA . LEU A 1 92 ? -3.049 36.594 19.828 1 90.56 92 LEU A CA 1
ATOM 682 C C . LEU A 1 92 ? -2.879 35.094 19.641 1 90.56 92 LEU A C 1
ATOM 684 O O . LEU A 1 92 ? -3.27 34.562 18.594 1 90.56 92 LEU A O 1
ATOM 688 N N . THR A 1 93 ? -2.275 34.406 20.594 1 93.31 93 THR A N 1
ATOM 689 C CA . THR A 1 93 ? -1.97 33 20.422 1 93.31 93 THR A CA 1
ATOM 690 C C . THR A 1 93 ? -2.391 32.188 21.672 1 93.31 93 THR A C 1
ATOM 692 O O . THR A 1 93 ? -2.811 32.781 22.672 1 93.31 93 THR A O 1
ATOM 695 N N . PHE A 1 94 ? -2.389 30.922 21.594 1 94.81 94 PHE A N 1
ATOM 696 C CA . PHE A 1 94 ? -2.705 30 22.688 1 94.81 94 PHE A CA 1
ATOM 697 C C . PHE A 1 94 ? -1.504 29.125 23.031 1 94.81 94 PHE A C 1
ATOM 699 O O . PHE A 1 94 ? -0.775 28.688 22.141 1 94.81 94 PHE A O 1
ATOM 706 N N . PRO A 1 95 ? -1.258 28.906 24.297 1 95.62 95 PRO A N 1
ATOM 707 C CA . PRO A 1 95 ? -0.209 27.938 24.625 1 95.62 95 PRO A CA 1
ATOM 708 C C . PRO A 1 95 ? -0.483 26.547 24.047 1 95.62 95 PRO A C 1
ATOM 710 O O . PRO A 1 95 ? -1.581 26.016 24.219 1 95.62 95 PRO A O 1
ATOM 713 N N . PRO A 1 96 ? 0.468 26.016 23.422 1 97.81 96 PRO A N 1
ATOM 714 C CA . PRO A 1 96 ? 0.25 24.672 22.859 1 97.81 96 PRO A CA 1
ATOM 715 C C . PRO A 1 96 ? 0.095 23.594 23.938 1 97.81 96 PRO A C 1
ATOM 717 O O . PRO A 1 96 ? 0.608 23.75 25.047 1 97.81 96 PRO A O 1
ATOM 720 N N . LYS A 1 97 ? -0.688 22.625 23.625 1 98.19 97 LYS A N 1
ATOM 721 C CA . LYS A 1 97 ? -0.722 21.406 24.422 1 98.19 97 LYS A CA 1
ATOM 722 C C . LYS A 1 97 ? 0.21 20.344 23.844 1 98.19 97 LYS A C 1
ATOM 724 O O . LYS A 1 97 ? 0.433 20.297 22.641 1 98.19 97 LYS A O 1
ATOM 729 N N . LEU A 1 98 ? 0.796 19.578 24.766 1 98.38 98 LEU A N 1
ATOM 730 C CA . LEU A 1 98 ? 1.789 18.594 24.359 1 98.38 98 LEU A CA 1
ATOM 731 C C . LEU A 1 98 ? 1.286 17.172 24.609 1 98.38 98 LEU A C 1
ATOM 733 O O . LEU A 1 98 ? 0.679 16.906 25.656 1 98.38 98 LEU A O 1
ATOM 737 N N . VAL A 1 99 ? 1.47 16.297 23.688 1 98.12 99 VAL A N 1
ATOM 738 C CA . VAL A 1 99 ? 1.107 14.891 23.844 1 98.12 99 VAL A CA 1
ATOM 739 C C . VAL A 1 99 ? 2.248 14.008 23.344 1 98.12 99 VAL A C 1
ATOM 741 O O . VAL A 1 99 ? 2.754 14.195 22.234 1 98.12 99 VAL A O 1
ATOM 744 N N . LEU A 1 100 ? 2.691 13.062 24.219 1 97.62 100 LEU A N 1
ATOM 745 C CA . LEU A 1 100 ? 3.66 12.062 23.781 1 97.62 100 LEU A CA 1
ATOM 746 C C . LEU A 1 100 ? 3.01 11.055 22.844 1 97.62 100 LEU A C 1
ATOM 748 O O . LEU A 1 100 ? 1.997 10.445 23.172 1 97.62 100 LEU A O 1
ATOM 752 N N . LEU A 1 101 ? 3.562 10.969 21.625 1 97.62 101 LEU A N 1
ATOM 753 C CA . LEU A 1 101 ? 3.016 10.062 20.625 1 97.62 101 LEU A CA 1
ATOM 754 C C . LEU A 1 101 ? 4.129 9.445 19.781 1 97.62 101 LEU A C 1
ATOM 756 O O . LEU A 1 101 ? 4.957 10.164 19.219 1 97.62 101 LEU A O 1
ATOM 760 N N . ASP A 1 102 ? 4.207 8.195 19.812 1 96.44 102 ASP A N 1
ATOM 761 C CA . ASP A 1 102 ? 5.09 7.387 18.969 1 96.44 102 ASP A CA 1
ATOM 762 C C . ASP A 1 102 ? 4.289 6.398 18.125 1 96.44 102 ASP A C 1
ATOM 764 O O . ASP A 1 102 ? 3.791 5.395 18.625 1 96.44 102 ASP A O 1
ATOM 768 N N . PHE A 1 103 ? 4.262 6.629 16.828 1 96.38 103 PHE A N 1
ATOM 769 C CA . PHE A 1 103 ? 3.475 5.77 15.945 1 96.38 103 PHE A CA 1
ATOM 770 C C . PHE A 1 103 ? 4.062 4.363 15.898 1 96.38 103 PHE A C 1
ATOM 772 O O . PHE A 1 103 ? 3.385 3.414 15.5 1 96.38 103 PHE A O 1
ATOM 779 N N . GLY A 1 104 ? 5.316 4.199 16.25 1 95.44 104 GLY A N 1
ATOM 780 C CA . GLY A 1 104 ? 5.891 2.865 16.328 1 95.44 104 GLY A CA 1
ATOM 781 C C . GLY A 1 104 ? 5.281 2.025 17.438 1 95.44 104 GLY A C 1
ATOM 782 O O . GLY A 1 104 ? 5.402 0.799 17.438 1 95.44 104 GLY A O 1
ATOM 783 N N . ASP A 1 105 ? 4.734 2.727 18.391 1 95.88 105 ASP A N 1
ATOM 784 C CA . ASP A 1 105 ? 3.975 2.084 19.453 1 95.88 105 ASP A CA 1
ATOM 785 C C . ASP A 1 105 ? 2.473 2.176 19.188 1 95.88 105 ASP A C 1
ATOM 787 O O . ASP A 1 105 ? 1.786 3.023 19.766 1 95.88 105 ASP A O 1
ATOM 791 N N . VAL A 1 106 ? 1.945 1.257 18.422 1 95.69 106 VAL A N 1
ATOM 792 C CA . VAL A 1 106 ? 0.574 1.307 17.938 1 95.69 106 VAL A CA 1
ATOM 793 C C . VAL A 1 106 ? -0.402 1.229 19.109 1 95.69 106 VAL A C 1
ATOM 795 O O . VAL A 1 106 ? -1.398 1.956 19.141 1 95.69 106 VAL A O 1
ATOM 798 N N . ASP A 1 107 ? -0.141 0.408 20.062 1 93.56 107 ASP A N 1
ATOM 799 C CA . ASP A 1 107 ? -1.004 0.31 21.234 1 93.56 107 ASP A CA 1
ATOM 800 C C . ASP A 1 107 ? -1.008 1.616 22.016 1 93.56 107 ASP A C 1
ATOM 802 O O . ASP A 1 107 ? -2.059 2.062 22.484 1 93.56 107 ASP A O 1
ATOM 806 N N . GLY A 1 108 ? 0.158 2.199 22.203 1 94.69 108 GLY A N 1
ATOM 807 C CA . GLY A 1 108 ? 0.245 3.494 22.844 1 94.69 108 GLY A CA 1
ATOM 808 C C . GLY A 1 108 ? -0.502 4.586 22.109 1 94.69 108 GLY A C 1
ATOM 809 O O . GLY A 1 108 ? -1.032 5.512 22.734 1 94.69 108 GLY A O 1
ATOM 810 N N . THR A 1 109 ? -0.524 4.488 20.781 1 95.81 109 THR A N 1
ATOM 811 C CA . THR A 1 109 ? -1.258 5.453 19.969 1 95.81 109 THR A CA 1
ATOM 812 C C . THR A 1 109 ? -2.752 5.387 20.266 1 95.81 109 THR A C 1
ATOM 814 O O . THR A 1 109 ? -3.418 6.422 20.375 1 95.81 109 THR A O 1
ATOM 817 N N . ALA A 1 110 ? -3.268 4.211 20.406 1 93.38 110 ALA A N 1
ATOM 818 C CA . ALA A 1 110 ? -4.68 4.031 20.734 1 93.38 110 ALA A CA 1
ATOM 819 C C . ALA A 1 110 ? -5.016 4.691 22.078 1 93.38 110 ALA A C 1
ATOM 821 O O . ALA A 1 110 ? -6.066 5.32 22.219 1 93.38 110 ALA A O 1
ATOM 822 N N . GLU A 1 111 ? -4.137 4.594 22.953 1 92.25 111 GLU A N 1
ATOM 823 C CA . GLU A 1 111 ? -4.328 5.172 24.281 1 92.25 111 GLU A CA 1
ATOM 824 C C . GLU A 1 111 ? -4.246 6.695 24.234 1 92.25 111 GLU A C 1
ATOM 826 O O . GLU A 1 111 ? -4.898 7.379 25.016 1 92.25 111 GLU A O 1
ATOM 831 N N . ALA A 1 112 ? -3.477 7.207 23.312 1 94.38 112 ALA A N 1
ATOM 832 C CA . ALA A 1 112 ? -3.23 8.648 23.219 1 94.38 112 ALA A CA 1
ATOM 833 C C . ALA A 1 112 ? -4.422 9.367 22.594 1 94.38 112 ALA A C 1
ATOM 835 O O . ALA A 1 112 ? -4.527 10.594 22.688 1 94.38 112 ALA A O 1
ATOM 836 N N . VAL A 1 113 ? -5.336 8.664 21.953 1 94.94 113 VAL A N 1
ATOM 837 C CA . VAL A 1 113 ? -6.477 9.25 21.266 1 94.94 113 VAL A CA 1
ATOM 838 C C . VAL A 1 113 ? -7.297 10.094 22.234 1 94.94 113 VAL A C 1
ATOM 840 O O . VAL A 1 113 ? -7.633 11.242 21.938 1 94.94 113 VAL A O 1
ATOM 843 N N . SER A 1 114 ? -7.602 9.484 23.391 1 94.56 114 SER A N 1
ATOM 844 C CA . SER A 1 114 ? -8.398 10.211 24.375 1 94.56 114 SER A CA 1
ATOM 845 C C . SER A 1 114 ? -7.68 11.461 24.859 1 94.56 114 SER A C 1
ATOM 847 O O . SER A 1 114 ? -8.305 12.508 25.047 1 94.56 114 SER A O 1
ATOM 849 N N . GLU A 1 115 ? -6.414 11.32 25.062 1 94.88 115 GLU A N 1
ATOM 850 C CA . GLU A 1 115 ? -5.617 12.453 25.531 1 94.88 115 GLU A CA 1
ATOM 851 C C . GLU A 1 115 ? -5.648 13.594 24.516 1 94.88 115 GLU A C 1
ATOM 853 O O . GLU A 1 115 ? -5.828 14.758 24.906 1 94.88 115 GLU A O 1
ATOM 858 N N . VAL A 1 116 ? -5.512 13.281 23.297 1 93.19 116 VAL A N 1
ATOM 859 C CA . VAL A 1 116 ? -5.48 14.297 22.25 1 93.19 116 VAL A CA 1
ATOM 860 C C . VAL A 1 116 ? -6.84 14.984 22.156 1 93.19 116 VAL A C 1
ATOM 862 O O . VAL A 1 116 ? -6.914 16.203 22.016 1 93.19 116 VAL A O 1
ATOM 865 N N . LEU A 1 117 ? -7.914 14.234 22.281 1 93.94 117 LEU A N 1
ATOM 866 C CA . LEU A 1 117 ? -9.266 14.773 22.156 1 93.94 117 LEU A CA 1
ATOM 867 C C . LEU A 1 117 ? -9.633 15.625 23.359 1 93.94 117 LEU A C 1
ATOM 869 O O . LEU A 1 117 ? -10.43 16.547 23.25 1 93.94 117 LEU A O 1
ATOM 873 N N . GLU A 1 118 ? -8.992 15.344 24.469 1 94.19 118 GLU A N 1
ATOM 874 C CA . GLU A 1 118 ? -9.328 16.047 25.703 1 94.19 118 GLU A CA 1
ATOM 875 C C . GLU A 1 118 ? -8.57 17.375 25.812 1 94.19 118 GLU A C 1
ATOM 877 O O . GLU A 1 118 ? -8.93 18.234 26.609 1 94.19 118 GLU A O 1
ATOM 882 N N . CYS A 1 119 ? -7.586 17.547 25.016 1 92.38 119 CYS A N 1
ATOM 883 C CA . CYS A 1 119 ? -6.75 18.734 25.125 1 92.38 119 CYS A CA 1
ATOM 884 C C . CYS A 1 119 ? -7.582 20 25 1 92.38 119 CYS A C 1
ATOM 886 O O . CYS A 1 119 ? -7.5 20.891 25.859 1 92.38 119 CYS A O 1
ATOM 888 N N . PHE A 1 120 ? -8.398 20.109 24 1 93.5 120 PHE A N 1
ATOM 889 C CA . PHE A 1 120 ? -9.211 21.297 23.797 1 93.5 120 PHE A CA 1
ATOM 890 C C . PHE A 1 120 ? -10.68 20.938 23.625 1 93.5 120 PHE A C 1
ATOM 892 O O . PHE A 1 120 ? -11.508 21.797 23.328 1 93.5 120 PHE A O 1
ATOM 899 N N . GLY A 1 121 ? -11.008 19.625 23.766 1 89.81 121 GLY A N 1
ATOM 900 C CA . GLY A 1 121 ? -12.391 19.156 23.766 1 89.81 121 GLY A CA 1
ATOM 901 C C . GLY A 1 121 ? -12.938 18.891 22.375 1 89.81 121 GLY A C 1
ATOM 902 O O . GLY A 1 121 ? -13.977 18.266 22.234 1 89.81 121 GLY A O 1
ATOM 903 N N . CYS A 1 122 ? -12.414 19.484 21.406 1 89.88 122 CYS A N 1
ATOM 904 C CA . CYS A 1 122 ? -12.781 19.219 20.016 1 89.88 122 CYS A CA 1
ATOM 905 C C . CYS A 1 122 ? -11.547 19.188 19.125 1 89.88 122 CYS A C 1
ATOM 907 O O . CYS A 1 122 ? -10.461 19.609 19.531 1 89.88 122 CYS A O 1
ATOM 909 N N . LEU A 1 123 ? -11.648 18.578 17.922 1 96.62 123 LEU A N 1
ATOM 910 C CA . LEU A 1 123 ? -10.555 18.516 16.969 1 96.62 123 LEU A CA 1
ATOM 911 C C . LEU A 1 123 ? -11.023 18.953 15.578 1 96.62 123 LEU A C 1
ATOM 913 O O . LEU A 1 123 ? -11.945 18.359 15.016 1 96.62 123 LEU A O 1
ATOM 917 N N . ASP A 1 124 ? -10.398 20 15.047 1 98 124 ASP A N 1
ATOM 918 C CA . ASP A 1 124 ? -10.789 20.531 13.742 1 98 124 ASP A CA 1
ATOM 919 C C . ASP A 1 124 ? -9.906 19.984 12.633 1 98 124 ASP A C 1
ATOM 921 O O . ASP A 1 124 ? -10.398 19.641 11.555 1 98 124 ASP A O 1
ATOM 925 N N . ILE A 1 125 ? -8.594 19.953 12.891 1 98.62 125 ILE A N 1
ATOM 926 C CA . ILE A 1 125 ? -7.613 19.594 11.867 1 98.62 125 ILE A CA 1
ATOM 927 C C . ILE A 1 125 ? -6.59 18.625 12.445 1 98.62 125 ILE A C 1
ATOM 929 O O . ILE A 1 125 ? -6.078 18.828 13.547 1 98.62 125 ILE A O 1
ATOM 933 N N . LEU A 1 126 ? -6.363 17.531 11.812 1 98.69 126 LEU A N 1
ATOM 934 C CA . LEU A 1 126 ? -5.309 16.594 12.164 1 98.69 126 LEU A CA 1
ATOM 935 C C . LEU A 1 126 ? -4.332 16.406 11.008 1 98.69 126 LEU A C 1
ATOM 937 O O . LEU A 1 126 ? -4.723 15.992 9.914 1 98.69 126 LEU A O 1
ATOM 941 N N . ILE A 1 127 ? -3.082 16.781 11.219 1 98.75 127 ILE A N 1
ATOM 942 C CA . ILE A 1 127 ? -2.025 16.672 10.219 1 98.75 127 ILE A CA 1
ATOM 943 C C . ILE A 1 127 ? -1.115 15.492 10.57 1 98.75 127 ILE A C 1
ATOM 945 O O . ILE A 1 127 ? -0.412 15.516 11.578 1 98.75 127 ILE A O 1
ATOM 949 N N . PHE A 1 128 ? -1.185 14.484 9.766 1 98.62 128 PHE A N 1
ATOM 950 C CA . PHE A 1 128 ? -0.277 13.344 9.883 1 98.62 128 PHE A CA 1
ATOM 951 C C . PHE A 1 128 ? 1.054 13.648 9.203 1 98.62 128 PHE A C 1
ATOM 953 O O . PHE A 1 128 ? 1.156 13.594 7.977 1 98.62 128 PHE A O 1
ATOM 960 N N . ASN A 1 129 ? 2.088 13.883 9.922 1 96.38 129 ASN A N 1
ATOM 961 C CA . ASN A 1 129 ? 3.383 14.305 9.391 1 96.38 129 ASN A CA 1
ATOM 962 C C . ASN A 1 129 ? 4.492 13.344 9.805 1 96.38 129 ASN A C 1
ATOM 964 O O . ASN A 1 129 ? 5.676 13.633 9.602 1 96.38 129 ASN A O 1
ATOM 968 N N . SER A 1 130 ? 4.223 12.227 10.297 1 89 130 SER A N 1
ATOM 969 C CA . SER A 1 130 ? 5.207 11.258 10.766 1 89 130 SER A CA 1
ATOM 970 C C . SER A 1 130 ? 5.516 10.227 9.688 1 89 130 SER A C 1
ATOM 972 O O . SER A 1 130 ? 4.633 9.828 8.93 1 89 130 SER A O 1
ATOM 974 N N . SER A 1 131 ? 6.824 9.922 9.547 1 89.62 131 SER A N 1
ATOM 975 C CA . SER A 1 131 ? 7.207 8.844 8.641 1 89.62 131 SER A CA 1
ATOM 976 C C . SER A 1 131 ? 8.562 8.258 9.008 1 89.62 131 SER A C 1
ATOM 978 O O . SER A 1 131 ? 9.398 8.938 9.617 1 89.62 131 SER A O 1
ATOM 980 N N . MET A 1 132 ? 8.742 7.062 8.828 1 94.12 132 MET A N 1
ATOM 981 C CA . MET A 1 132 ? 10.008 6.348 8.945 1 94.12 132 MET A CA 1
ATOM 982 C C . MET A 1 132 ? 10.453 5.805 7.594 1 94.12 132 MET A C 1
ATOM 984 O O . MET A 1 132 ? 9.641 5.258 6.844 1 94.12 132 MET A O 1
ATOM 988 N N . LYS A 1 133 ? 11.742 6.086 7.316 1 94.31 133 LYS A N 1
ATOM 989 C CA . LYS A 1 133 ? 12.297 5.625 6.047 1 94.31 133 LYS A CA 1
ATOM 990 C C . LYS A 1 133 ? 13.414 4.605 6.273 1 94.31 133 LYS A C 1
ATOM 992 O O . LYS A 1 133 ? 14.148 4.695 7.254 1 94.31 133 LYS A O 1
ATOM 997 N N . VAL A 1 134 ? 13.461 3.621 5.395 1 94.25 134 VAL A N 1
ATOM 998 C CA . VAL A 1 134 ? 14.562 2.672 5.348 1 94.25 134 VAL A CA 1
ATOM 999 C C . VAL A 1 134 ? 14.906 2.352 3.895 1 94.25 134 VAL A C 1
ATOM 1001 O O . VAL A 1 134 ? 14.016 2.186 3.061 1 94.25 134 VAL A O 1
ATOM 1004 N N . LYS A 1 135 ? 16.188 2.459 3.578 1 94.81 135 LYS A N 1
ATOM 1005 C CA . LYS A 1 135 ? 16.703 2.053 2.275 1 94.81 135 LYS A CA 1
ATOM 1006 C C . LYS A 1 135 ? 17.625 0.843 2.402 1 94.81 135 LYS A C 1
ATOM 1008 O O . LYS A 1 135 ? 18.641 0.899 3.105 1 94.81 135 LYS A O 1
ATOM 1013 N N . ALA A 1 136 ? 17.281 -0.249 1.842 1 95.62 136 ALA A N 1
ATOM 1014 C CA . ALA A 1 136 ? 18.062 -1.484 1.858 1 95.62 136 ALA A CA 1
ATOM 1015 C C . ALA A 1 136 ? 17.5 -2.5 0.869 1 95.62 136 ALA A C 1
ATOM 1017 O O . ALA A 1 136 ? 16.312 -2.467 0.542 1 95.62 136 ALA A O 1
ATOM 1018 N N . PRO A 1 137 ? 18.406 -3.389 0.328 1 95.25 137 PRO A N 1
ATOM 1019 C CA . PRO A 1 137 ? 17.875 -4.484 -0.479 1 95.25 137 PRO A CA 1
ATOM 1020 C C . PRO A 1 137 ? 16.781 -5.27 0.25 1 95.25 137 PRO A C 1
ATOM 1022 O O . PRO A 1 137 ? 16.891 -5.496 1.459 1 95.25 137 PRO A O 1
ATOM 1025 N N . ALA A 1 138 ? 15.773 -5.648 -0.472 1 95.88 138 ALA A N 1
ATOM 1026 C CA . ALA A 1 138 ? 14.648 -6.379 0.107 1 95.88 138 ALA A CA 1
ATOM 1027 C C . ALA A 1 138 ? 15.133 -7.598 0.889 1 95.88 138 ALA A C 1
ATOM 1029 O O . ALA A 1 138 ? 14.641 -7.871 1.986 1 95.88 138 ALA A O 1
ATOM 1030 N N . GLN A 1 139 ? 16.109 -8.258 0.394 1 93.06 139 GLN A N 1
ATOM 1031 C CA . GLN A 1 139 ? 16.562 -9.523 0.967 1 93.06 139 GLN A CA 1
ATOM 1032 C C . GLN A 1 139 ? 17.297 -9.289 2.283 1 93.06 139 GLN A C 1
ATOM 1034 O O . GLN A 1 139 ? 17.484 -10.219 3.07 1 93.06 139 GLN A O 1
ATOM 1039 N N . THR A 1 140 ? 17.703 -8.078 2.547 1 94.69 140 THR A N 1
ATOM 1040 C CA . THR A 1 140 ? 18.484 -7.805 3.748 1 94.69 140 THR A CA 1
ATOM 1041 C C . THR A 1 140 ? 17.609 -7.238 4.855 1 94.69 140 THR A C 1
ATOM 1043 O O . THR A 1 140 ? 18.031 -7.121 6.004 1 94.69 140 THR A O 1
ATOM 1046 N N . LEU A 1 141 ? 16.422 -6.832 4.543 1 95.94 141 LEU A N 1
ATOM 1047 C CA . LEU A 1 141 ? 15.508 -6.289 5.539 1 95.94 141 LEU A CA 1
ATOM 1048 C C . LEU A 1 141 ? 14.844 -7.41 6.34 1 95.94 141 LEU A C 1
ATOM 1050 O O . LEU A 1 141 ? 14.344 -8.375 5.766 1 95.94 141 LEU A O 1
ATOM 1054 N N . THR A 1 142 ? 14.875 -7.305 7.594 1 95.69 142 THR A N 1
ATOM 1055 C CA . THR A 1 142 ? 14.227 -8.289 8.453 1 95.69 142 THR A CA 1
ATOM 1056 C C . THR A 1 142 ? 12.719 -8.047 8.516 1 95.69 142 THR A C 1
ATOM 1058 O O . THR A 1 142 ? 12.25 -6.938 8.234 1 95.69 142 THR A O 1
ATOM 1061 N N . LEU A 1 143 ? 12 -9.062 8.906 1 95.94 143 LEU A N 1
ATOM 1062 C C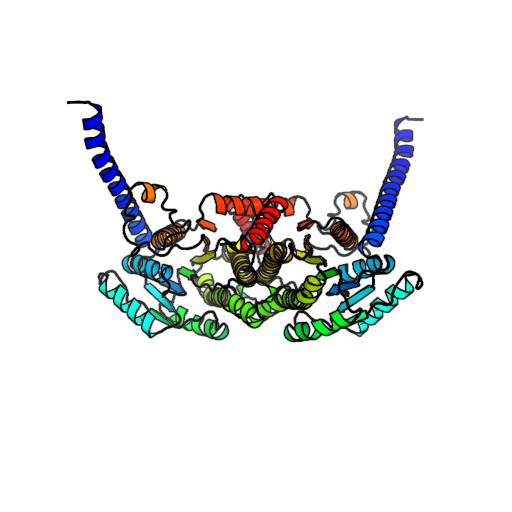A . LEU A 1 143 ? 10.562 -8.93 9.102 1 95.94 143 LEU A CA 1
ATOM 1063 C C . LEU A 1 143 ? 10.258 -7.895 10.188 1 95.94 143 LEU A C 1
ATOM 1065 O O . LEU A 1 143 ? 9.266 -7.16 10.086 1 95.94 143 LEU A O 1
ATOM 1069 N N . GLU A 1 144 ? 11.07 -7.887 11.18 1 96.38 144 GLU A N 1
ATOM 1070 C CA . GLU A 1 144 ? 10.906 -6.91 12.25 1 96.38 144 GLU A CA 1
ATOM 1071 C C . GLU A 1 144 ? 10.969 -5.484 11.711 1 96.38 144 GLU A C 1
ATOM 1073 O O . GLU A 1 144 ? 10.164 -4.633 12.102 1 96.38 144 GLU A O 1
ATOM 1078 N N . THR A 1 145 ? 11.914 -5.215 10.812 1 97.19 145 THR A N 1
ATOM 1079 C CA . THR A 1 145 ? 12.039 -3.893 10.219 1 97.19 145 THR A CA 1
ATOM 1080 C C . THR A 1 145 ? 10.836 -3.58 9.336 1 97.19 145 THR A C 1
ATOM 1082 O O . THR A 1 145 ? 10.32 -2.461 9.352 1 97.19 145 THR A O 1
ATOM 1085 N N . ASP A 1 146 ? 10.391 -4.59 8.578 1 97.75 146 ASP A N 1
ATOM 1086 C CA . ASP A 1 146 ? 9.18 -4.418 7.773 1 97.75 146 ASP A CA 1
ATOM 1087 C C . ASP A 1 146 ? 7.996 -4.004 8.641 1 97.75 146 ASP A C 1
ATOM 1089 O O . ASP A 1 146 ? 7.258 -3.076 8.297 1 97.75 146 ASP A O 1
ATOM 1093 N N . LYS A 1 147 ? 7.84 -4.707 9.719 1 97.75 147 LYS A N 1
ATOM 1094 C CA . LYS A 1 147 ? 6.723 -4.449 10.625 1 97.75 147 LYS A CA 1
ATOM 1095 C C . LYS A 1 147 ? 6.848 -3.074 11.273 1 97.75 147 LYS A C 1
ATOM 1097 O O . LYS A 1 147 ? 5.852 -2.369 11.445 1 97.75 147 LYS A O 1
ATOM 1102 N N . LEU A 1 148 ? 8.039 -2.736 11.641 1 97.69 148 LEU A N 1
ATOM 1103 C CA . LEU A 1 148 ? 8.281 -1.437 12.266 1 97.69 148 LEU A CA 1
ATOM 1104 C C . LEU A 1 148 ? 7.879 -0.305 11.32 1 97.69 148 LEU A C 1
ATOM 1106 O O . LEU A 1 148 ? 7.273 0.679 11.75 1 97.69 148 LEU A O 1
ATOM 1110 N N . LEU A 1 149 ? 8.234 -0.402 10.039 1 98.25 149 LEU A N 1
ATOM 1111 C CA . LEU A 1 149 ? 7.871 0.616 9.062 1 98.25 149 LEU A CA 1
ATOM 1112 C C . LEU A 1 149 ? 6.359 0.689 8.891 1 98.25 149 LEU A C 1
ATOM 1114 O O . LEU A 1 149 ? 5.793 1.78 8.805 1 98.25 149 LEU A O 1
ATOM 1118 N N . MET A 1 150 ? 5.719 -0.474 8.836 1 98.69 150 MET A N 1
ATOM 1119 C CA . MET A 1 150 ? 4.27 -0.511 8.68 1 98.69 150 MET A CA 1
ATOM 1120 C C . MET A 1 150 ? 3.574 0.087 9.898 1 98.69 150 MET A C 1
ATOM 1122 O O . MET A 1 150 ? 2.568 0.788 9.766 1 98.69 150 MET A O 1
ATOM 1126 N N . ASP A 1 151 ? 4.121 -0.189 11.086 1 98.25 151 ASP A N 1
ATOM 1127 C CA . ASP A 1 151 ? 3.574 0.393 12.305 1 98.25 151 ASP A CA 1
ATOM 1128 C C . ASP A 1 151 ? 3.67 1.917 12.281 1 98.25 151 ASP A C 1
ATOM 1130 O O . ASP A 1 151 ? 2.689 2.611 12.555 1 98.25 151 ASP A O 1
ATOM 1134 N N . ASN A 1 152 ? 4.785 2.41 11.914 1 98.25 152 ASN A N 1
ATOM 1135 C CA . ASN A 1 152 ? 5.047 3.844 11.961 1 98.25 152 ASN A CA 1
ATOM 1136 C C . ASN A 1 152 ? 4.285 4.586 10.867 1 98.25 152 ASN A C 1
ATOM 1138 O O . ASN A 1 152 ? 3.77 5.684 11.094 1 98.25 152 ASN A O 1
ATOM 1142 N N . ASN A 1 153 ? 4.254 4.02 9.68 1 98.56 153 ASN A N 1
ATOM 1143 C CA . ASN A 1 153 ? 3.779 4.77 8.523 1 98.56 153 ASN A CA 1
ATOM 1144 C C . ASN A 1 153 ? 2.314 4.469 8.219 1 98.56 153 ASN A C 1
ATOM 1146 O O . ASN A 1 153 ? 1.659 5.215 7.488 1 98.56 153 ASN A O 1
ATOM 1150 N N . TYR A 1 154 ? 1.812 3.371 8.703 1 98.75 154 TYR A N 1
ATOM 1151 C CA . TYR A 1 154 ? 0.453 2.973 8.359 1 98.75 154 TYR A CA 1
ATOM 1152 C C . TYR A 1 154 ? -0.392 2.762 9.609 1 98.75 154 TYR A C 1
ATOM 1154 O O . TYR A 1 154 ? -1.237 3.596 9.938 1 98.75 154 TYR A O 1
ATOM 1162 N N . PHE A 1 155 ? -0.05 1.771 10.484 1 98.69 155 PHE A N 1
ATOM 1163 C CA . PHE A 1 155 ? -0.916 1.396 11.602 1 98.69 155 PHE A CA 1
ATOM 1164 C C . PHE A 1 155 ? -1.038 2.539 12.602 1 98.69 155 PHE A C 1
ATOM 1166 O O . PHE A 1 155 ? -2.115 2.779 13.148 1 98.69 155 PHE A O 1
ATOM 1173 N N . GLY A 1 156 ? 0.064 3.164 12.93 1 98.25 156 GLY A N 1
ATOM 1174 C CA . GLY A 1 156 ? 0.002 4.312 13.82 1 98.25 156 GLY A CA 1
ATOM 1175 C C . GLY A 1 156 ? -0.968 5.379 13.352 1 98.25 156 GLY A C 1
ATOM 1176 O O . GLY A 1 156 ? -1.939 5.691 14.047 1 98.25 156 GLY A O 1
ATOM 1177 N N . PRO A 1 157 ? -0.762 5.852 12.148 1 98.44 157 PRO A N 1
ATOM 1178 C CA . PRO A 1 157 ? -1.622 6.902 11.602 1 98.44 157 PRO A CA 1
ATOM 1179 C C . PRO A 1 157 ? -3.09 6.484 11.531 1 98.44 157 PRO A C 1
ATOM 1181 O O . PRO A 1 157 ? -3.975 7.262 11.898 1 98.44 157 PRO A O 1
ATOM 1184 N N . ILE A 1 158 ? -3.406 5.281 11.086 1 98.5 158 ILE A N 1
ATOM 1185 C CA . ILE A 1 158 ? -4.809 4.934 10.891 1 98.5 158 ILE A CA 1
ATOM 1186 C C . ILE A 1 158 ? -5.48 4.715 12.242 1 98.5 158 ILE A C 1
ATOM 1188 O O . ILE A 1 158 ? -6.684 4.934 12.391 1 98.5 158 ILE A O 1
ATOM 1192 N N . THR A 1 159 ? -4.695 4.246 13.234 1 98.12 159 THR A N 1
ATOM 1193 C CA . THR A 1 159 ? -5.234 4.117 14.586 1 98.12 159 THR A CA 1
ATOM 1194 C C . THR A 1 159 ? -5.676 5.473 15.125 1 98.12 159 THR A C 1
ATOM 1196 O O . THR A 1 159 ? -6.773 5.602 15.672 1 98.12 159 THR A O 1
ATOM 1199 N N . LEU A 1 160 ? -4.836 6.461 14.961 1 98.06 160 LEU A N 1
ATOM 1200 C CA . LEU A 1 160 ? -5.188 7.809 15.391 1 98.06 160 LEU A CA 1
ATOM 1201 C C . LEU A 1 160 ? -6.371 8.344 14.586 1 98.06 160 LEU A C 1
ATOM 1203 O O . LEU A 1 160 ? -7.305 8.906 15.156 1 98.06 160 LEU A O 1
ATOM 1207 N N . ALA A 1 161 ? -6.355 8.164 13.266 1 98.44 161 ALA A N 1
ATOM 1208 C CA . ALA A 1 161 ? -7.438 8.633 12.406 1 98.44 161 ALA A CA 1
ATOM 1209 C C . ALA A 1 161 ? -8.773 8.031 12.828 1 98.44 161 ALA A C 1
ATOM 1211 O O . ALA A 1 161 ? -9.75 8.758 13.039 1 98.44 161 ALA A O 1
ATOM 1212 N N . LYS A 1 162 ? -8.789 6.723 12.977 1 97.88 162 LYS A N 1
ATOM 1213 C CA . LYS A 1 162 ? -10.016 6.047 13.391 1 97.88 162 LYS A CA 1
ATOM 1214 C C . LYS A 1 162 ? -10.461 6.504 14.773 1 97.88 162 LYS A C 1
ATOM 1216 O O . LYS A 1 162 ? -11.656 6.609 15.047 1 97.88 162 LYS A O 1
ATOM 1221 N N . GLY A 1 163 ? -9.531 6.746 15.641 1 96.94 163 GLY A N 1
ATOM 1222 C CA . GLY A 1 163 ? -9.828 7.16 17 1 96.94 163 GLY A CA 1
ATOM 1223 C C . GLY A 1 163 ? -10.516 8.508 17.078 1 96.94 163 GLY A C 1
ATOM 1224 O O . GLY A 1 163 ? -11.359 8.734 17.953 1 96.94 163 GLY A O 1
ATOM 1225 N N . VAL A 1 164 ? -10.203 9.414 16.172 1 97.44 164 VAL A N 1
ATOM 1226 C CA . VAL A 1 164 ? -10.734 10.766 16.266 1 97.44 164 VAL A CA 1
ATOM 1227 C C . VAL A 1 164 ? -12.008 10.883 15.438 1 97.44 164 VAL A C 1
ATOM 1229 O O . VAL A 1 164 ? -12.773 11.836 15.586 1 97.44 164 VAL A O 1
ATOM 1232 N N . LEU A 1 165 ? -12.273 9.93 14.555 1 97.5 165 LEU A N 1
ATOM 1233 C CA . LEU A 1 165 ? -13.344 10.008 13.57 1 97.5 165 LEU A CA 1
ATOM 1234 C C . LEU A 1 165 ? -14.703 10.148 14.258 1 97.5 165 LEU A C 1
ATOM 1236 O O . LEU A 1 165 ? -15.531 10.961 13.844 1 97.5 165 LEU A O 1
ATOM 1240 N N . PRO A 1 166 ? -14.953 9.352 15.336 1 96.12 166 PRO A N 1
ATOM 1241 C CA . PRO A 1 166 ? -16.266 9.484 15.961 1 96.12 166 PRO A CA 1
ATOM 1242 C C . PRO A 1 166 ? -16.562 10.914 16.406 1 96.12 166 PRO A C 1
ATOM 1244 O O . PRO A 1 166 ? -17.688 11.398 16.219 1 96.12 166 PRO A O 1
ATOM 1247 N N . SER A 1 167 ? -15.617 11.594 16.953 1 95.88 167 SER A N 1
ATOM 1248 C CA . SER A 1 167 ? -15.797 12.977 17.391 1 95.88 167 SER A CA 1
ATOM 1249 C C . SER A 1 167 ? -16.062 13.891 16.203 1 95.88 167 SER A C 1
ATOM 1251 O O . SER A 1 167 ? -16.938 14.766 16.266 1 95.88 167 SER A O 1
ATOM 1253 N N . MET A 1 168 ? -15.391 13.688 15.117 1 97.56 168 MET A N 1
ATOM 1254 C CA . MET A 1 168 ? -15.562 14.508 13.922 1 97.56 168 MET A CA 1
ATOM 1255 C C . MET A 1 168 ? -16.922 14.227 13.273 1 97.56 168 MET A C 1
ATOM 1257 O O . MET A 1 168 ? -17.578 15.148 12.789 1 97.56 168 MET A O 1
ATOM 1261 N N . ILE A 1 169 ? -17.281 12.977 13.281 1 96.88 169 ILE A N 1
ATOM 1262 C CA . ILE A 1 169 ? -18.547 12.57 12.68 1 96.88 169 ILE A CA 1
ATOM 1263 C C . ILE A 1 169 ? -19.703 13.203 13.445 1 96.88 169 ILE A C 1
ATOM 1265 O O . ILE A 1 169 ? -20.625 13.742 12.836 1 96.88 169 ILE A O 1
ATOM 1269 N N . SER A 1 170 ? -19.609 13.156 14.727 1 96.19 170 SER A N 1
ATOM 1270 C CA . SER A 1 170 ? -20.656 13.727 15.57 1 96.19 170 SER A CA 1
ATOM 1271 C C . SER A 1 170 ? -20.812 15.219 15.32 1 96.19 170 SER A C 1
ATOM 1273 O O . SER A 1 170 ? -21.922 15.75 15.336 1 96.19 170 SER A O 1
ATOM 1275 N N . ARG A 1 171 ? -19.797 15.906 15.07 1 96.62 171 ARG A N 1
ATOM 1276 C CA . ARG A 1 171 ? -19.812 17.344 14.867 1 96.62 171 ARG A CA 1
ATOM 1277 C C . ARG A 1 171 ? -20 17.703 13.398 1 96.62 171 ARG A C 1
ATOM 1279 O O . ARG A 1 171 ? -20.156 18.859 13.047 1 96.62 171 ARG A O 1
ATOM 1286 N N . ARG A 1 172 ? -19.875 16.719 12.516 1 97.5 172 ARG A N 1
ATOM 1287 C CA . ARG A 1 172 ? -19.984 16.844 11.07 1 97.5 172 ARG A CA 1
ATOM 1288 C C . ARG A 1 172 ? -19 17.891 10.539 1 97.5 172 ARG A C 1
ATOM 1290 O O . ARG A 1 172 ? -19.375 18.766 9.758 1 97.5 172 ARG A O 1
ATOM 1297 N N . SER A 1 173 ? -17.844 17.828 11.094 1 97.62 173 SER A N 1
ATOM 1298 C CA . SER A 1 173 ? -16.766 18.703 10.68 1 97.62 173 SER A CA 1
ATOM 1299 C C . SER A 1 173 ? -15.398 18.109 11 1 97.62 173 SER A C 1
ATOM 1301 O O . SER A 1 173 ? -15.266 17.344 11.953 1 97.62 173 SER A O 1
ATOM 1303 N N . GLY A 1 174 ? -14.422 18.438 10.188 1 98.12 174 GLY A N 1
ATOM 1304 C CA . GLY A 1 174 ? -13.062 17.969 10.391 1 98.12 174 GLY A CA 1
ATOM 1305 C C . GLY A 1 174 ? -12.258 17.906 9.109 1 98.12 174 GLY A C 1
ATOM 1306 O O . GLY A 1 174 ? -12.82 17.812 8.016 1 98.12 174 GLY A O 1
ATOM 1307 N N . HIS A 1 175 ? -11 18.031 9.242 1 98.81 175 HIS A N 1
ATOM 1308 C CA . HIS A 1 175 ? -10.086 17.938 8.109 1 98.81 175 HIS A CA 1
ATOM 1309 C C . HIS A 1 175 ? -8.859 17.109 8.469 1 98.81 175 HIS A C 1
ATOM 1311 O O . HIS A 1 175 ? -8.094 17.484 9.367 1 98.81 175 HIS A O 1
ATOM 1317 N N . LEU A 1 176 ? -8.719 15.953 7.895 1 98.81 176 LEU A N 1
ATOM 1318 C CA . LEU A 1 176 ? -7.539 15.102 8.008 1 98.81 176 LEU A CA 1
ATOM 1319 C C . LEU A 1 176 ? -6.574 15.352 6.855 1 98.81 176 LEU A C 1
ATOM 1321 O O . LEU A 1 176 ? -6.965 15.289 5.691 1 98.81 176 LEU A O 1
ATOM 1325 N N . ILE A 1 177 ? -5.328 15.688 7.145 1 98.88 177 ILE A N 1
ATOM 1326 C CA . ILE A 1 177 ? -4.305 15.891 6.125 1 98.88 177 ILE A CA 1
ATOM 1327 C C . ILE A 1 177 ? -3.176 14.883 6.316 1 98.88 177 ILE A C 1
ATOM 1329 O O . ILE A 1 177 ? -2.49 14.898 7.34 1 98.88 177 ILE A O 1
ATOM 1333 N N . LEU A 1 178 ? -3.035 14.008 5.395 1 98.75 178 LEU A N 1
ATOM 1334 C CA . LEU A 1 178 ? -1.9 13.094 5.367 1 98.75 178 LEU A CA 1
ATOM 1335 C C . LEU A 1 178 ? -0.75 13.672 4.551 1 98.75 178 LEU A C 1
ATOM 1337 O O . LEU A 1 178 ? -0.863 13.836 3.336 1 98.75 178 LEU A O 1
ATOM 1341 N N . VAL A 1 179 ? 0.302 14.078 5.238 1 98.06 179 VAL A N 1
ATOM 1342 C CA . VAL A 1 179 ? 1.541 14.398 4.535 1 98.06 179 VAL A CA 1
ATOM 1343 C C . VAL A 1 179 ? 2.283 13.109 4.195 1 98.06 179 VAL A C 1
ATOM 1345 O O . VAL A 1 179 ? 2.875 12.469 5.07 1 98.06 179 VAL A O 1
ATOM 1348 N N . ASN A 1 180 ? 2.213 12.734 2.965 1 97.38 180 ASN A N 1
ATOM 1349 C CA . ASN A 1 180 ? 2.777 11.469 2.498 1 97.38 180 ASN A CA 1
ATOM 1350 C C . ASN A 1 180 ? 3.996 11.695 1.61 1 97.38 180 ASN A C 1
ATOM 1352 O O . ASN A 1 180 ? 4.73 12.672 1.792 1 97.38 180 ASN A O 1
ATOM 1356 N N . SER A 1 181 ? 4.379 10.789 0.873 1 94.56 181 SER A N 1
ATOM 1357 C CA . SER A 1 181 ? 5.512 10.812 -0.046 1 94.56 181 SER A CA 1
ATOM 1358 C C . SER A 1 181 ? 5.098 10.383 -1.449 1 94.56 181 SER A C 1
ATOM 1360 O O . SER A 1 181 ? 4.152 9.609 -1.612 1 94.56 181 SER A O 1
ATOM 1362 N N . ILE A 1 182 ? 5.789 10.906 -2.408 1 93.75 182 ILE A N 1
ATOM 1363 C CA . ILE A 1 182 ? 5.582 10.453 -3.779 1 93.75 182 ILE A CA 1
ATOM 1364 C C . ILE A 1 182 ? 5.805 8.945 -3.867 1 93.75 182 ILE A C 1
ATOM 1366 O O . ILE A 1 182 ? 5.301 8.289 -4.781 1 93.75 182 ILE A O 1
ATOM 1370 N N . GLN A 1 183 ? 6.508 8.398 -2.945 1 93.5 183 GLN A N 1
ATOM 1371 C CA . GLN A 1 183 ? 6.777 6.969 -2.918 1 93.5 183 GLN A CA 1
ATOM 1372 C C . GLN A 1 183 ? 5.562 6.184 -2.432 1 93.5 183 GLN A C 1
ATOM 1374 O O . GLN A 1 183 ? 5.598 4.957 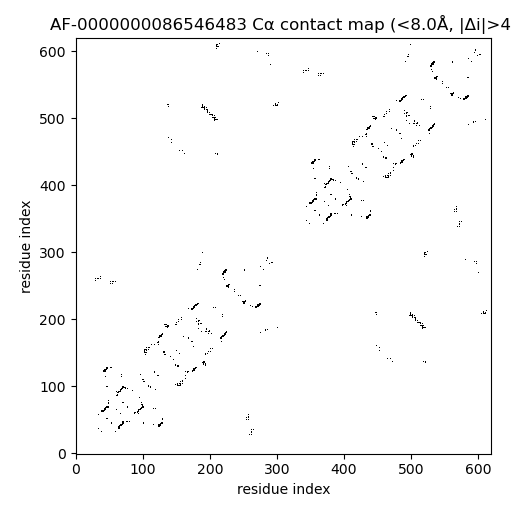-2.348 1 93.5 183 GLN A O 1
ATOM 1379 N N . GLY A 1 184 ? 4.5 6.859 -2.1 1 95.94 184 GLY A N 1
ATOM 1380 C CA . GLY A 1 184 ? 3.189 6.246 -1.945 1 95.94 184 GLY A CA 1
ATOM 1381 C C . GLY A 1 184 ? 2.473 6.027 -3.264 1 95.94 184 GLY A C 1
ATOM 1382 O O . GLY A 1 184 ? 1.409 5.406 -3.303 1 95.94 184 GLY A O 1
ATOM 1383 N N . LYS A 1 185 ? 3.148 6.5 -4.332 1 94.31 185 LYS A N 1
ATOM 1384 C CA . LYS A 1 185 ? 2.619 6.363 -5.688 1 94.31 185 LYS A CA 1
ATOM 1385 C C . LYS A 1 185 ? 3.623 5.668 -6.602 1 94.31 185 LYS A C 1
ATOM 1387 O O . LYS A 1 185 ? 3.246 5.102 -7.629 1 94.31 185 LYS A O 1
ATOM 1392 N N . LEU A 1 186 ? 4.867 5.781 -6.23 1 92.75 186 LEU A N 1
ATOM 1393 C CA . LEU A 1 186 ? 5.965 5.172 -6.973 1 92.75 186 LEU A CA 1
ATOM 1394 C C . LEU A 1 186 ? 6.758 4.219 -6.082 1 92.75 186 LEU A C 1
ATOM 1396 O O . LEU A 1 186 ? 7.219 4.609 -5.008 1 92.75 186 LEU A O 1
ATOM 1400 N N . ALA A 1 187 ? 6.852 3.041 -6.547 1 93.56 187 ALA A N 1
ATOM 1401 C CA . ALA A 1 187 ? 7.703 2.096 -5.832 1 93.56 187 ALA A CA 1
ATOM 1402 C C . ALA A 1 187 ? 9.133 2.131 -6.359 1 93.56 187 ALA A C 1
ATOM 1404 O O . ALA A 1 187 ? 9.398 1.682 -7.477 1 93.56 187 ALA A O 1
ATOM 1405 N N . VAL A 1 188 ? 10.047 2.676 -5.578 1 91.94 188 VAL A N 1
ATOM 1406 C CA . VAL A 1 188 ? 11.445 2.83 -5.953 1 91.94 188 VAL A CA 1
ATOM 1407 C C . VAL A 1 188 ? 12.266 1.683 -5.371 1 91.94 188 VAL A C 1
ATOM 1409 O O . VAL A 1 188 ? 12.102 1.323 -4.203 1 91.94 188 VAL A O 1
ATOM 1412 N N . PRO A 1 189 ? 13.188 1.077 -6.188 1 94.38 189 PRO A N 1
ATOM 1413 C CA . PRO A 1 189 ? 13.992 -0.044 -5.695 1 94.38 189 PRO A CA 1
ATOM 1414 C C . PRO A 1 189 ? 14.758 0.295 -4.422 1 94.38 189 PRO A C 1
ATOM 1416 O O . PRO A 1 189 ? 15.078 1.462 -4.18 1 94.38 189 PRO A O 1
ATOM 1419 N N . PHE A 1 190 ? 14.984 -0.75 -3.564 1 95.5 190 PHE A N 1
ATOM 1420 C CA . PHE A 1 190 ? 15.742 -0.696 -2.322 1 95.5 190 PHE A CA 1
ATOM 1421 C C . PHE A 1 190 ? 14.977 0.062 -1.248 1 95.5 190 PHE A C 1
ATOM 1423 O O . PHE A 1 190 ? 15.562 0.567 -0.292 1 95.5 190 PHE A O 1
ATOM 1430 N N . ARG A 1 191 ? 13.641 0.176 -1.471 1 96.44 191 ARG A N 1
ATOM 1431 C CA . ARG A 1 191 ? 12.742 0.811 -0.51 1 96.44 191 ARG A CA 1
ATOM 1432 C C . ARG A 1 191 ? 11.461 0.009 -0.347 1 96.44 191 ARG A C 1
ATOM 1434 O O . ARG A 1 191 ? 10.375 0.583 -0.194 1 96.44 191 ARG A O 1
ATOM 1441 N N . THR A 1 192 ? 11.562 -1.307 -0.449 1 97.75 192 THR A N 1
ATOM 1442 C CA . THR A 1 192 ? 10.398 -2.18 -0.491 1 97.75 192 THR A CA 1
ATOM 1443 C C . THR A 1 192 ? 9.492 -1.928 0.708 1 97.75 192 THR A C 1
ATOM 1445 O O . THR A 1 192 ? 8.281 -1.725 0.548 1 97.75 192 THR A O 1
ATOM 1448 N N . ALA A 1 193 ? 10.07 -1.89 1.955 1 98.19 193 ALA A N 1
ATOM 1449 C CA . ALA A 1 193 ? 9.266 -1.713 3.16 1 98.19 193 ALA A CA 1
ATOM 1450 C C . ALA A 1 193 ? 8.656 -0.314 3.215 1 98.19 193 ALA A C 1
ATOM 1452 O O . ALA A 1 193 ? 7.496 -0.149 3.588 1 98.19 193 ALA A O 1
ATOM 1453 N N . TYR A 1 194 ? 9.453 0.675 2.865 1 97.88 194 TYR A N 1
ATOM 1454 C CA . TYR A 1 194 ? 8.984 2.057 2.861 1 97.88 194 TYR A CA 1
ATOM 1455 C C . TYR A 1 194 ? 7.867 2.252 1.848 1 97.88 194 TYR A C 1
ATOM 1457 O O . TYR A 1 194 ? 6.797 2.771 2.184 1 97.88 194 TYR A O 1
ATOM 1465 N N . ALA A 1 195 ? 8.102 1.765 0.587 1 97.44 195 ALA A N 1
ATOM 1466 C CA . ALA A 1 195 ? 7.098 1.881 -0.465 1 97.44 195 ALA A CA 1
ATOM 1467 C C . ALA A 1 195 ? 5.801 1.184 -0.064 1 97.44 195 ALA A C 1
ATOM 1469 O O . ALA A 1 195 ? 4.715 1.733 -0.243 1 97.44 195 ALA A O 1
ATOM 1470 N N . ALA A 1 196 ? 5.91 0.012 0.46 1 98.69 196 ALA A N 1
ATOM 1471 C CA . ALA A 1 196 ? 4.73 -0.738 0.883 1 98.69 196 ALA A CA 1
ATOM 1472 C C . ALA A 1 196 ? 3.924 0.046 1.916 1 98.69 196 ALA A C 1
ATOM 1474 O O . ALA A 1 196 ? 2.705 0.182 1.788 1 98.69 196 ALA A O 1
ATOM 1475 N N . SER A 1 197 ? 4.594 0.588 2.936 1 98.75 197 SER A N 1
ATOM 1476 C CA . SER A 1 197 ? 3.914 1.29 4.02 1 98.75 197 SER A CA 1
ATOM 1477 C C . SER A 1 197 ? 3.258 2.572 3.521 1 98.75 197 SER A C 1
ATOM 1479 O O . SER A 1 197 ? 2.137 2.896 3.918 1 98.75 197 SER A O 1
ATOM 1481 N N . LYS A 1 198 ? 3.949 3.295 2.625 1 98.44 198 LYS A N 1
ATOM 1482 C CA . LYS A 1 198 ? 3.426 4.559 2.117 1 98.44 198 LYS A CA 1
ATOM 1483 C C . LYS A 1 198 ? 2.273 4.328 1.145 1 98.44 198 LYS A C 1
ATOM 1485 O O . LYS A 1 198 ? 1.339 5.129 1.078 1 98.44 198 LYS A O 1
ATOM 1490 N N . HIS A 1 199 ? 2.34 3.252 0.346 1 98.62 199 HIS A N 1
ATOM 1491 C CA . HIS A 1 199 ? 1.203 2.895 -0.496 1 98.62 199 HIS A CA 1
ATOM 1492 C C . HIS A 1 199 ? 0.004 2.473 0.346 1 98.62 199 HIS A C 1
ATOM 1494 O O . HIS A 1 199 ? -1.141 2.766 -0.006 1 98.62 199 HIS A O 1
ATOM 1500 N N . ALA A 1 200 ? 0.266 1.745 1.396 1 98.81 200 ALA A N 1
ATOM 1501 C CA . ALA A 1 200 ? -0.812 1.288 2.268 1 98.81 200 ALA A CA 1
ATOM 1502 C C . ALA A 1 200 ? -1.57 2.469 2.867 1 98.81 200 ALA A C 1
ATOM 1504 O O . ALA A 1 200 ? -2.801 2.52 2.807 1 98.81 200 ALA A O 1
ATOM 1505 N N . VAL A 1 201 ? -0.821 3.422 3.441 1 98.81 201 VAL A N 1
ATOM 1506 C CA . VAL A 1 201 ? -1.476 4.531 4.129 1 98.81 201 VAL A CA 1
ATOM 1507 C C . VAL A 1 201 ? -2.189 5.422 3.115 1 98.81 201 VAL A C 1
ATOM 1509 O O . VAL A 1 201 ? -3.27 5.945 3.393 1 98.81 201 VAL A O 1
ATOM 1512 N N . GLN A 1 202 ? -1.603 5.609 1.928 1 98.44 202 GLN A N 1
ATOM 1513 C CA . GLN A 1 202 ? -2.273 6.344 0.86 1 98.44 202 GLN A CA 1
ATOM 1514 C C . GLN A 1 202 ? -3.615 5.711 0.513 1 98.44 202 GLN A C 1
ATOM 1516 O O . GLN A 1 202 ? -4.625 6.406 0.398 1 98.44 202 GLN A O 1
ATOM 1521 N N . ALA A 1 203 ? -3.619 4.422 0.354 1 98.5 203 ALA A N 1
ATOM 1522 C CA . ALA A 1 203 ? -4.832 3.699 -0.026 1 98.5 203 ALA A CA 1
ATOM 1523 C C . ALA A 1 203 ? -5.902 3.82 1.053 1 98.5 203 ALA A C 1
ATOM 1525 O O . ALA A 1 203 ? -7.086 3.975 0.746 1 98.5 203 ALA A O 1
ATOM 1526 N N . PHE A 1 204 ? -5.5 3.715 2.334 1 98.81 204 PHE A N 1
ATOM 1527 C CA . PHE A 1 204 ? -6.438 3.863 3.441 1 98.81 204 PHE A CA 1
ATOM 1528 C C . PHE A 1 204 ? -7.168 5.199 3.357 1 98.81 204 PHE A C 1
ATOM 1530 O O . PHE A 1 204 ? -8.398 5.238 3.389 1 98.81 204 PHE A O 1
ATOM 1537 N N . PHE A 1 205 ? -6.438 6.242 3.174 1 98.69 205 PHE A N 1
ATOM 1538 C CA . PHE A 1 205 ? -7.039 7.57 3.199 1 98.69 205 PHE A CA 1
ATOM 1539 C C . PHE A 1 205 ? -7.832 7.832 1.926 1 98.69 205 PHE A C 1
ATOM 1541 O O . PHE A 1 205 ? -8.828 8.562 1.944 1 98.69 205 PHE A O 1
ATOM 1548 N N . ASP A 1 206 ? -7.398 7.246 0.817 1 97.31 206 ASP A N 1
ATOM 1549 C CA . ASP A 1 206 ? -8.188 7.328 -0.406 1 97.31 206 ASP A CA 1
ATOM 1550 C C . ASP A 1 206 ? -9.578 6.719 -0.207 1 97.31 206 ASP A C 1
ATOM 1552 O O . ASP A 1 206 ? -10.57 7.234 -0.72 1 97.31 206 ASP A O 1
ATOM 1556 N N . CYS A 1 207 ? -9.656 5.602 0.493 1 96.44 207 CYS A N 1
ATOM 1557 C CA . CYS A 1 207 ? -10.93 4.969 0.8 1 96.44 207 CYS A CA 1
ATOM 1558 C C . CYS A 1 207 ? -11.734 5.809 1.789 1 96.44 207 CYS A C 1
ATOM 1560 O O . CYS A 1 207 ? -12.922 6.051 1.585 1 96.44 207 CYS A O 1
ATOM 1562 N N . LEU A 1 208 ? -11.047 6.227 2.809 1 98.19 208 LEU A N 1
ATOM 1563 C CA . LEU A 1 208 ? -11.688 6.941 3.908 1 98.19 208 LEU A CA 1
ATOM 1564 C C . LEU A 1 208 ? -12.359 8.219 3.408 1 98.19 208 LEU A C 1
ATOM 1566 O O . LEU A 1 208 ? -13.438 8.578 3.879 1 98.19 208 LEU A O 1
ATOM 1570 N N . ARG A 1 209 ? -11.727 8.898 2.461 1 98 209 ARG A N 1
ATOM 1571 C CA . ARG A 1 209 ? -12.195 10.18 1.945 1 98 209 ARG A CA 1
ATOM 1572 C C . ARG A 1 209 ? -13.656 10.102 1.521 1 98 209 ARG A C 1
ATOM 1574 O O . ARG A 1 209 ? -14.477 10.914 1.951 1 98 209 ARG A O 1
ATOM 1581 N N . ALA A 1 210 ? -13.984 9.109 0.732 1 96.19 210 ALA A N 1
ATOM 1582 C CA . ALA A 1 210 ? -15.344 8.961 0.238 1 96.19 210 ALA A CA 1
ATOM 1583 C C . ALA A 1 210 ? -16.297 8.586 1.367 1 96.19 210 ALA A C 1
ATOM 1585 O O . ALA A 1 210 ? -17.453 9.031 1.391 1 96.19 210 ALA A O 1
ATOM 1586 N N . GLU A 1 211 ? -15.828 7.824 2.312 1 96.62 211 GLU A N 1
ATOM 1587 C CA . GLU A 1 211 ? -16.672 7.289 3.375 1 96.62 211 GLU A CA 1
ATOM 1588 C C . GLU A 1 211 ? -17.109 8.391 4.332 1 96.62 211 GLU A C 1
ATOM 1590 O O . GLU A 1 211 ? -18.203 8.305 4.918 1 96.62 211 GLU A O 1
ATOM 1595 N N . VAL A 1 212 ? -16.281 9.406 4.48 1 97.44 212 VAL A N 1
ATOM 1596 C CA . VAL A 1 212 ? -16.578 10.359 5.547 1 97.44 212 VAL A CA 1
ATOM 1597 C C . VAL A 1 212 ? -17.094 11.664 4.945 1 97.44 212 VAL A C 1
ATOM 1599 O O . VAL A 1 212 ? -17.422 12.602 5.676 1 97.44 212 VAL A O 1
ATOM 1602 N N . GLU A 1 213 ? -17.125 11.734 3.639 1 95.88 213 GLU A N 1
ATOM 1603 C CA . GLU A 1 213 ? -17.547 12.953 2.959 1 95.88 213 GLU A CA 1
ATOM 1604 C C . GLU A 1 213 ? -18.953 13.367 3.393 1 95.88 213 GLU A C 1
ATOM 1606 O O . GLU A 1 213 ? -19.219 14.555 3.588 1 95.88 213 GLU A O 1
ATOM 1611 N N . GLU A 1 214 ? -19.828 12.438 3.607 1 93.56 214 GLU A N 1
ATOM 1612 C CA . GLU A 1 214 ? -21.219 12.734 3.945 1 93.56 214 GLU A CA 1
ATOM 1613 C C . GLU A 1 214 ? -21.328 13.367 5.328 1 93.56 214 GLU A C 1
ATOM 1615 O O . GLU A 1 214 ? -22.328 14 5.648 1 93.56 214 GLU A O 1
ATOM 1620 N N . TYR A 1 215 ? -20.266 13.211 6.121 1 96 215 TYR A N 1
ATOM 1621 C CA . TYR A 1 215 ? -20.281 13.742 7.48 1 96 215 TYR A CA 1
ATOM 1622 C C . TYR A 1 215 ? -19.594 15.102 7.535 1 96 215 TYR A C 1
ATOM 1624 O O . TYR A 1 215 ? -19.234 15.578 8.617 1 96 215 TYR A O 1
ATOM 1632 N N . GLY A 1 216 ? -19.266 15.641 6.348 1 96.69 216 GLY A N 1
ATOM 1633 C CA . GLY A 1 216 ? -18.641 16.953 6.32 1 96.69 216 GLY A CA 1
ATOM 1634 C C . GLY A 1 216 ? -17.156 16.922 6.664 1 96.69 216 GLY A C 1
ATOM 1635 O O . GLY A 1 216 ? -16.562 17.969 6.961 1 96.69 216 GLY A O 1
ATOM 1636 N N . ILE A 1 217 ? -16.547 15.797 6.703 1 98.19 217 ILE A N 1
ATOM 1637 C CA . ILE A 1 217 ? -15.141 15.641 7.016 1 98.19 217 ILE A CA 1
ATOM 1638 C C . ILE A 1 217 ? -14.32 15.617 5.723 1 98.19 217 ILE A C 1
ATOM 1640 O O . ILE A 1 217 ? -14.641 14.867 4.793 1 98.19 217 ILE A O 1
ATOM 1644 N N . SER A 1 218 ? -13.32 16.516 5.609 1 98.44 218 SER A N 1
ATOM 1645 C CA . SER A 1 218 ? -12.406 16.547 4.469 1 98.44 218 SER A CA 1
ATOM 1646 C C . SER A 1 218 ? -11.172 15.688 4.719 1 98.44 218 SER A C 1
ATOM 1648 O O . SER A 1 218 ? -10.672 15.625 5.844 1 98.44 218 SER A O 1
ATOM 1650 N N . VAL A 1 219 ? -10.734 14.945 3.738 1 98.69 219 VAL A N 1
ATOM 1651 C CA . VAL A 1 219 ? -9.508 14.164 3.771 1 98.69 219 VAL A CA 1
ATOM 1652 C C . VAL A 1 219 ? -8.609 14.562 2.602 1 98.69 219 VAL A C 1
ATOM 1654 O O . VAL A 1 219 ? -9.008 14.453 1.44 1 98.69 219 VAL A O 1
ATOM 1657 N N . SER A 1 220 ? -7.434 15.078 2.918 1 98.69 220 SER A N 1
ATOM 1658 C CA . SER A 1 220 ? -6.465 15.492 1.907 1 98.69 220 SER A CA 1
ATOM 1659 C C . SER A 1 220 ? -5.156 14.719 2.051 1 98.69 220 SER A C 1
ATOM 1661 O O . SER A 1 220 ? -4.73 14.406 3.166 1 98.69 220 SER A O 1
ATOM 1663 N N . THR A 1 221 ? -4.598 14.367 0.953 1 98.25 221 THR A N 1
ATOM 1664 C CA . THR A 1 221 ? -3.262 13.773 0.935 1 98.25 221 THR A CA 1
ATOM 1665 C C . THR A 1 221 ? -2.293 14.656 0.148 1 98.25 221 THR A C 1
ATOM 1667 O O . THR A 1 221 ? -2.633 15.156 -0.927 1 98.25 221 THR A O 1
ATOM 1670 N N . ILE A 1 222 ? -1.158 14.922 0.726 1 97.75 222 ILE A N 1
ATOM 1671 C CA . ILE A 1 222 ? -0.101 15.695 0.085 1 97.75 222 ILE A CA 1
ATOM 1672 C C . ILE A 1 222 ? 1.125 14.812 -0.135 1 97.75 222 ILE A C 1
ATOM 1674 O O . ILE A 1 222 ? 1.787 14.414 0.824 1 97.75 222 ILE A O 1
ATOM 1678 N N . ASN A 1 223 ? 1.378 14.484 -1.354 1 95.88 223 ASN A N 1
ATOM 1679 C CA . ASN A 1 223 ? 2.545 13.695 -1.721 1 95.88 223 ASN A CA 1
ATOM 1680 C C . ASN A 1 223 ? 3.682 14.57 -2.238 1 95.88 223 ASN A C 1
ATOM 1682 O O . ASN A 1 223 ? 3.504 15.32 -3.201 1 95.88 223 ASN A O 1
ATOM 1686 N N . HIS A 1 224 ? 4.797 14.508 -1.556 1 93.25 224 HIS A N 1
ATOM 1687 C CA . HIS A 1 224 ? 5.934 15.336 -1.937 1 93.25 224 HIS A CA 1
ATOM 1688 C C . HIS A 1 224 ? 7.164 14.484 -2.232 1 93.25 224 HIS A C 1
ATOM 1690 O O . HIS A 1 224 ? 7.219 13.312 -1.857 1 93.25 224 HIS A O 1
ATOM 1696 N N . THR A 1 225 ? 8.008 15.094 -2.953 1 89.06 225 THR A N 1
ATOM 1697 C CA . THR A 1 225 ? 9.328 14.492 -3.098 1 89.06 225 THR A CA 1
ATOM 1698 C C . THR A 1 225 ? 10.18 14.75 -1.858 1 89.06 225 THR A C 1
ATOM 1700 O O . THR A 1 225 ? 9.656 15.125 -0.806 1 89.06 225 THR A O 1
ATOM 1703 N N . PHE A 1 226 ? 11.555 14.547 -1.836 1 75.75 226 PHE A N 1
ATOM 1704 C CA . PHE A 1 226 ? 12.383 14.711 -0.651 1 75.75 226 PHE A CA 1
ATOM 1705 C C . PHE A 1 226 ? 12.359 16.156 -0.159 1 75.75 226 PHE A C 1
ATOM 1707 O O . PHE A 1 226 ? 12.289 17.094 -0.96 1 75.75 226 PHE A O 1
ATOM 1714 N N . ILE A 1 227 ? 12.102 16.281 1.045 1 61.12 227 ILE A N 1
ATOM 1715 C CA . ILE A 1 227 ? 12.164 17.594 1.679 1 61.12 227 ILE A CA 1
ATOM 1716 C C . ILE A 1 227 ? 13.625 17.984 1.905 1 61.12 227 ILE A C 1
ATOM 1718 O O . ILE A 1 227 ? 14.375 17.25 2.553 1 61.12 227 ILE A O 1
ATOM 1722 N N . SER A 1 228 ? 14.109 18.906 1.057 1 57.91 228 SER A N 1
ATOM 1723 C CA . SER A 1 228 ? 15.492 19.359 1.147 1 57.91 228 SER A CA 1
ATOM 1724 C C . SER A 1 228 ? 15.727 20.188 2.406 1 57.91 228 SER A C 1
ATOM 1726 O O . SER A 1 228 ? 14.836 20.906 2.848 1 57.91 228 SER A O 1
ATOM 1728 N N . ARG A 1 229 ? 16.734 19.781 3.248 1 50.81 229 ARG A N 1
ATOM 1729 C CA . ARG A 1 229 ? 17.156 20.609 4.379 1 50.81 229 ARG A CA 1
ATOM 1730 C C . ARG A 1 229 ? 17.344 22.062 3.959 1 50.81 229 ARG A C 1
ATOM 1732 O O . ARG A 1 229 ? 17.719 22.344 2.816 1 50.81 229 ARG A O 1
ATOM 1739 N N . SER A 1 230 ? 16.766 23.047 4.66 1 43.94 230 SER A N 1
ATOM 1740 C CA . SER A 1 230 ? 17.078 24.453 4.461 1 43.94 230 SER A CA 1
ATOM 1741 C C . SER A 1 230 ? 18.562 24.656 4.137 1 43.94 230 SER A C 1
ATOM 1743 O O . SER A 1 230 ? 19.422 23.984 4.707 1 43.94 230 SER A O 1
ATOM 1745 N N . ALA A 1 231 ? 18.859 25.078 2.947 1 38.75 231 ALA A N 1
ATOM 1746 C CA . ALA A 1 231 ? 20.219 25.516 2.598 1 38.75 231 ALA A CA 1
ATOM 1747 C C . ALA A 1 231 ? 20.859 26.281 3.75 1 38.75 231 ALA A C 1
ATOM 1749 O O . ALA A 1 231 ? 21.344 27.391 3.562 1 38.75 231 ALA A O 1
ATOM 1750 N N . SER A 1 232 ? 20.516 26.391 4.926 1 36.47 232 SER A N 1
ATOM 1751 C CA . SER A 1 232 ? 21.375 27.328 5.633 1 36.47 232 SER A CA 1
ATOM 1752 C C . SER A 1 232 ? 22.844 27.109 5.316 1 36.47 232 SER A C 1
ATOM 1754 O O . SER A 1 232 ? 23.594 28.047 5.098 1 36.47 232 SER A O 1
ATOM 1756 N N . GLN A 1 233 ? 23.516 26.047 6.008 1 36.28 233 GLN A N 1
ATOM 1757 C CA . GLN A 1 233 ? 24.922 26.172 6.32 1 36.28 233 GLN A CA 1
ATOM 1758 C C . GLN A 1 233 ? 25.797 25.953 5.082 1 36.28 233 GLN A C 1
ATOM 1760 O O . GLN A 1 233 ? 27.016 25.812 5.184 1 36.28 233 GLN A O 1
ATOM 1765 N N . THR A 1 234 ? 25.266 25.406 3.998 1 35.59 234 THR A N 1
ATOM 1766 C CA . THR A 1 234 ? 26.406 25.297 3.1 1 35.59 234 THR A CA 1
ATOM 1767 C C . THR A 1 234 ? 26.781 26.656 2.523 1 35.59 234 THR A C 1
ATOM 1769 O O . THR A 1 234 ? 25.906 27.516 2.33 1 35.59 234 THR A O 1
ATOM 1772 N N . LYS A 1 235 ? 28.078 27.141 2.518 1 39.47 235 LYS A N 1
ATOM 1773 C CA . LYS A 1 235 ? 28.797 28.312 2.033 1 39.47 235 LYS A CA 1
ATOM 1774 C C . LYS A 1 235 ? 28.234 28.781 0.691 1 39.47 235 LYS A C 1
ATOM 1776 O O . LYS A 1 235 ? 27.875 27.953 -0.156 1 39.47 235 LYS A O 1
ATOM 1781 N N . PRO A 1 236 ? 27.891 30.078 0.605 1 41.84 236 PRO A N 1
ATOM 1782 C CA . PRO A 1 236 ? 27.547 30.688 -0.679 1 41.84 236 PRO A CA 1
ATOM 1783 C C . PRO A 1 236 ? 28.312 30.078 -1.849 1 41.84 236 PRO A C 1
ATOM 1785 O O . PRO A 1 236 ? 29.516 29.828 -1.727 1 41.84 236 PRO A O 1
ATOM 1788 N N . PRO A 1 237 ? 27.641 29.359 -2.73 1 40.75 237 PRO A N 1
ATOM 1789 C CA . PRO A 1 237 ? 28.516 28.906 -3.811 1 40.75 237 PRO A CA 1
ATOM 1790 C C . PRO A 1 237 ? 29.469 30 -4.301 1 40.75 237 PRO A C 1
ATOM 1792 O O . PRO A 1 237 ? 29.125 31.188 -4.262 1 40.75 237 PRO A O 1
ATOM 1795 N N . LYS A 1 238 ? 30.781 29.859 -4.113 1 40.25 238 LYS A N 1
ATOM 1796 C CA . LYS A 1 238 ? 31.812 30.828 -4.492 1 40.25 238 LYS A CA 1
ATOM 1797 C C . LYS A 1 238 ? 31.547 31.391 -5.887 1 40.25 238 LYS A C 1
ATOM 1799 O O . LYS A 1 238 ? 32 32.5 -6.215 1 40.25 238 LYS A O 1
ATOM 1804 N N . SER A 1 239 ? 31.406 30.484 -7.02 1 40.19 239 SER A N 1
ATOM 1805 C CA . SER A 1 239 ? 31.406 31.047 -8.367 1 40.19 239 SER A CA 1
ATOM 1806 C C . SER A 1 239 ? 30 31.109 -8.945 1 40.19 239 SER A C 1
ATOM 1808 O O . SER A 1 239 ? 29.125 30.344 -8.539 1 40.19 239 SER A O 1
ATOM 1810 N N . PHE A 1 240 ? 29.672 32.188 -9.656 1 41.03 240 PHE A N 1
ATOM 1811 C CA . PHE A 1 240 ? 28.453 32.5 -10.391 1 41.03 240 PHE A CA 1
ATOM 1812 C C . PHE A 1 240 ? 27.938 31.25 -11.117 1 41.03 240 PHE A C 1
ATOM 1814 O O . PHE A 1 240 ? 26.734 31.016 -11.172 1 41.03 240 PHE A O 1
ATOM 1821 N N . MET A 1 241 ? 28.828 30.562 -11.805 1 39.28 241 MET A N 1
ATOM 1822 C CA . MET A 1 241 ? 28.453 29.375 -12.57 1 39.28 241 MET A CA 1
ATOM 1823 C C . MET A 1 241 ? 27.891 28.297 -11.656 1 39.28 241 MET A C 1
ATOM 1825 O O . MET A 1 241 ? 27.109 27.438 -12.094 1 39.28 241 MET A O 1
ATOM 1829 N N . SER A 1 242 ? 28.391 28.25 -10.492 1 42.5 242 SER A N 1
ATOM 1830 C CA . SER A 1 242 ? 27.953 27.219 -9.547 1 42.5 242 SER A CA 1
ATOM 1831 C C . SER A 1 242 ? 26.516 27.469 -9.102 1 42.5 242 SER A C 1
ATOM 1833 O O . SER A 1 242 ? 25.781 26.516 -8.82 1 42.5 242 SER A O 1
ATOM 1835 N N . LEU A 1 243 ? 26.156 28.734 -9.102 1 40.34 243 LEU A N 1
ATOM 1836 C CA . LEU A 1 243 ? 24.766 29.062 -8.805 1 40.34 243 LEU A CA 1
ATOM 1837 C C . LEU A 1 243 ? 23.828 28.5 -9.867 1 40.34 243 LEU A C 1
ATOM 1839 O O . LEU A 1 243 ? 22.734 28.047 -9.555 1 40.34 243 LEU A O 1
ATOM 1843 N N . LEU A 1 244 ? 24.172 28.75 -11.172 1 39.34 244 LEU A N 1
ATOM 1844 C CA . LEU A 1 244 ? 23.375 28.234 -12.289 1 39.34 244 LEU A CA 1
ATOM 1845 C C . LEU A 1 244 ? 23.312 26.703 -12.25 1 39.34 244 LEU A C 1
ATOM 1847 O O . LEU A 1 244 ? 22.344 26.109 -12.727 1 39.34 244 LEU A O 1
ATOM 1851 N N . PHE A 1 245 ? 24.406 26.078 -11.93 1 37.94 245 PHE A N 1
ATOM 1852 C CA . PHE A 1 245 ? 24.484 24.625 -11.883 1 37.94 245 PHE A CA 1
ATOM 1853 C C . PHE A 1 245 ? 24.203 24.109 -10.477 1 37.94 245 PHE A C 1
ATOM 1855 O O . PHE A 1 245 ? 24.531 22.969 -10.148 1 37.94 245 PHE A O 1
ATOM 1862 N N . THR A 1 246 ? 24.219 25 -9.5 1 37.88 246 THR A N 1
ATOM 1863 C CA . THR A 1 246 ? 23.844 24.438 -8.211 1 37.88 246 THR A CA 1
ATOM 1864 C C . THR A 1 246 ? 22.531 23.672 -8.32 1 37.88 246 THR A C 1
ATOM 1866 O O . THR A 1 246 ? 21.5 24.25 -8.68 1 37.88 246 THR A O 1
ATOM 1869 N N . LYS A 1 247 ? 22.688 22.469 -8.609 1 40.44 247 LYS A N 1
ATOM 1870 C CA . LYS A 1 247 ? 21.578 21.531 -8.539 1 40.44 247 LYS A CA 1
ATOM 1871 C C . LYS A 1 247 ? 20.734 21.75 -7.289 1 40.44 247 LYS A C 1
ATOM 1873 O O . LYS A 1 247 ? 21.203 21.547 -6.172 1 40.44 247 LYS A O 1
ATOM 1878 N N . LYS A 1 248 ? 20.016 22.875 -7.121 1 45.06 248 LYS A N 1
ATOM 1879 C CA . LYS A 1 248 ? 19.031 22.906 -6.047 1 45.06 248 LYS A CA 1
ATOM 1880 C C . LYS A 1 248 ? 18.547 21.5 -5.688 1 45.06 248 LYS A C 1
ATOM 1882 O O . LYS A 1 248 ? 18.234 20.703 -6.57 1 45.06 248 LYS A O 1
ATOM 1887 N N . PRO A 1 249 ? 18.906 21.031 -4.613 1 49 249 PRO A N 1
ATOM 1888 C CA . PRO A 1 249 ? 18.344 19.734 -4.254 1 49 249 PRO A CA 1
ATOM 1889 C C . PRO A 1 249 ? 16.859 19.594 -4.598 1 49 249 PRO A C 1
ATOM 1891 O O . PRO A 1 249 ? 16.109 20.547 -4.426 1 49 249 PRO A O 1
ATOM 1894 N N . LEU A 1 250 ? 16.469 18.891 -5.707 1 60.22 250 LEU A N 1
ATOM 1895 C CA . LEU A 1 250 ? 15.227 18.547 -6.391 1 60.22 250 LEU A CA 1
ATOM 1896 C C . LEU A 1 250 ? 14.109 18.266 -5.383 1 60.22 250 LEU A C 1
ATOM 1898 O O . LEU A 1 250 ? 13.023 17.828 -5.762 1 60.22 250 LEU A O 1
ATOM 1902 N N . GLY A 1 251 ? 14.312 18.812 -3.994 1 77.06 251 GLY A N 1
ATOM 1903 C CA . GLY A 1 251 ? 13.25 18.5 -3.049 1 77.06 251 GLY A CA 1
ATOM 1904 C C . GLY A 1 251 ? 12.406 19.688 -2.664 1 77.06 251 GLY A C 1
ATOM 1905 O O . GLY A 1 251 ? 12.516 20.75 -3.281 1 77.06 251 GLY A O 1
ATOM 1906 N N . VAL A 1 252 ? 11.391 19.562 -1.804 1 87.69 252 VAL A N 1
ATOM 1907 C CA . VAL A 1 252 ? 10.477 20.578 -1.289 1 87.69 252 VAL A CA 1
ATOM 1908 C C . VAL A 1 252 ? 10.977 21.094 0.055 1 87.69 252 VAL A C 1
ATOM 1910 O O . VAL A 1 252 ? 11.359 20.312 0.927 1 87.69 252 VAL A O 1
ATOM 1913 N N . SER A 1 253 ? 11.07 22.422 0.209 1 88.94 253 SER A N 1
ATOM 1914 C CA . SER A 1 253 ? 11.469 22.984 1.493 1 88.94 253 SER A CA 1
ATOM 1915 C C . SER A 1 253 ? 10.32 22.953 2.496 1 88.94 253 SER A C 1
ATOM 1917 O O . SER A 1 253 ? 9.156 22.891 2.105 1 88.94 253 SER A O 1
ATOM 1919 N N . PRO A 1 254 ? 10.648 22.984 3.771 1 91.88 254 PRO A N 1
ATOM 1920 C CA . PRO A 1 254 ? 9.594 22.984 4.789 1 91.88 254 PRO A CA 1
ATOM 1921 C C . PRO A 1 254 ? 8.625 24.156 4.637 1 91.88 254 PRO A C 1
ATOM 1923 O O . PRO A 1 254 ? 7.422 24 4.848 1 91.88 254 PRO A O 1
ATOM 1926 N N . ASP A 1 255 ? 9.164 25.344 4.246 1 91.44 255 ASP A N 1
ATOM 1927 C CA . ASP A 1 255 ? 8.305 26.516 4.07 1 91.44 255 ASP A CA 1
ATOM 1928 C C . ASP A 1 255 ? 7.312 26.297 2.928 1 91.44 255 ASP A C 1
ATOM 1930 O O . ASP A 1 255 ? 6.141 26.656 3.039 1 91.44 255 ASP A O 1
ATOM 1934 N N . GLU A 1 256 ? 7.801 25.703 1.817 1 91.31 256 GLU A N 1
ATOM 1935 C CA . GLU A 1 256 ? 6.934 25.406 0.682 1 91.31 256 GLU A CA 1
ATOM 1936 C C . GLU A 1 256 ? 5.871 24.375 1.053 1 91.31 256 GLU A C 1
ATOM 1938 O O . GLU A 1 256 ? 4.707 24.5 0.667 1 91.31 256 GLU A O 1
ATOM 1943 N N . ALA A 1 257 ? 6.316 23.359 1.764 1 94.31 257 ALA A N 1
ATOM 1944 C CA . ALA A 1 257 ? 5.387 22.328 2.191 1 94.31 257 ALA A CA 1
ATOM 1945 C C . ALA A 1 257 ? 4.316 22.891 3.119 1 94.31 257 ALA A C 1
ATOM 1947 O O . ALA A 1 257 ? 3.131 22.562 2.979 1 94.31 257 ALA A O 1
ATOM 1948 N N . THR A 1 258 ? 4.734 23.75 4.023 1 95.69 258 THR A N 1
ATOM 1949 C CA . THR A 1 258 ? 3.801 24.375 4.949 1 95.69 258 THR A CA 1
ATOM 1950 C C . THR A 1 258 ? 2.805 25.25 4.199 1 95.69 258 THR A C 1
ATOM 1952 O O . THR A 1 258 ? 1.608 25.234 4.496 1 95.69 258 THR A O 1
ATOM 1955 N N . ALA A 1 259 ? 3.301 26.016 3.232 1 94.75 259 ALA A N 1
ATOM 1956 C CA . ALA A 1 259 ? 2.424 26.844 2.42 1 94.75 259 ALA A CA 1
ATOM 1957 C C . ALA A 1 259 ? 1.367 26.016 1.708 1 94.75 259 ALA A C 1
ATOM 1959 O O . ALA A 1 259 ? 0.201 26.406 1.63 1 94.75 259 ALA A O 1
ATOM 1960 N N . GLU A 1 260 ? 1.819 24.875 1.197 1 96.25 260 GLU A N 1
ATOM 1961 C CA . GLU A 1 260 ? 0.878 24 0.517 1 96.25 260 GLU A CA 1
ATOM 1962 C C . GLU A 1 260 ? -0.158 23.438 1.489 1 96.25 260 GLU A C 1
ATOM 1964 O O . GLU A 1 260 ? -1.328 23.281 1.135 1 96.25 260 GLU A O 1
ATOM 1969 N N . ILE A 1 261 ? 0.271 23.109 2.689 1 97.62 261 ILE A N 1
ATOM 1970 C CA . ILE A 1 261 ? -0.652 22.609 3.705 1 97.62 261 ILE A CA 1
ATOM 1971 C C . ILE A 1 261 ? -1.702 23.672 4.012 1 97.62 261 ILE A C 1
ATOM 1973 O O . ILE A 1 261 ? -2.896 23.375 4.082 1 97.62 261 ILE A O 1
ATOM 1977 N N . ILE A 1 262 ? -1.294 24.969 4.145 1 97.06 262 ILE A N 1
ATOM 1978 C CA . ILE A 1 262 ? -2.207 26.062 4.426 1 97.06 262 ILE A CA 1
ATOM 1979 C C . ILE A 1 262 ? -3.193 26.219 3.27 1 97.06 262 ILE A C 1
ATOM 1981 O O . ILE A 1 262 ? -4.398 26.375 3.488 1 97.06 262 ILE A O 1
ATOM 1985 N N . LYS A 1 263 ? -2.648 26.156 2.055 1 96.62 263 LYS A N 1
ATOM 1986 C CA . LYS A 1 263 ? -3.52 26.25 0.885 1 96.62 263 LYS A CA 1
ATOM 1987 C C . LYS A 1 263 ? -4.551 25.125 0.881 1 96.62 263 LYS A C 1
ATOM 1989 O O . LYS A 1 263 ? -5.723 25.359 0.578 1 96.62 263 LYS A O 1
ATOM 1994 N N . THR A 1 264 ? -4.109 23.938 1.227 1 97.81 264 THR A N 1
ATOM 1995 C CA . THR A 1 264 ? -4.973 22.766 1.24 1 97.81 264 THR A CA 1
ATOM 1996 C C . THR A 1 264 ? -6.043 22.891 2.32 1 97.81 264 THR A C 1
ATOM 1998 O O . THR A 1 264 ? -7.188 22.469 2.119 1 97.81 264 THR A O 1
ATOM 2001 N N . LEU A 1 265 ? -5.68 23.453 3.428 1 97.38 265 LEU A N 1
ATOM 2002 C CA . LEU A 1 265 ? -6.648 23.703 4.492 1 97.38 265 LEU A CA 1
ATOM 2003 C C . LEU A 1 265 ? -7.742 24.656 4.02 1 97.38 265 LEU A C 1
ATOM 2005 O O . LEU A 1 265 ? -8.906 24.516 4.414 1 97.38 265 LEU A O 1
ATOM 2009 N N . SER A 1 266 ? -7.363 25.547 3.197 1 95.19 266 SER A N 1
ATOM 2010 C CA . SER A 1 266 ? -8.297 26.562 2.721 1 95.19 266 SER A CA 1
ATOM 2011 C C . SER A 1 266 ? -9.172 26.031 1.594 1 95.19 266 SER A C 1
ATOM 2013 O O . SER A 1 266 ? -10.391 26.203 1.607 1 95.19 266 SER A O 1
ATOM 2015 N N . ASN A 1 267 ? -8.57 25.328 0.637 1 95.44 267 ASN A N 1
ATOM 2016 C CA . ASN A 1 267 ? -9.328 24.953 -0.555 1 95.44 267 ASN A CA 1
ATOM 2017 C C . ASN A 1 267 ? -9.82 23.516 -0.475 1 95.44 267 ASN A C 1
ATOM 2019 O O . ASN A 1 267 ? -10.602 23.078 -1.322 1 95.44 267 ASN A O 1
ATOM 2023 N N . LYS A 1 268 ? -9.328 22.719 0.474 1 96.19 268 LYS A N 1
ATOM 2024 C CA . LYS A 1 268 ? -9.758 21.359 0.763 1 96.19 268 LYS A CA 1
ATOM 2025 C C . LYS A 1 268 ? -9.484 20.438 -0.418 1 96.19 268 LYS A C 1
ATOM 2027 O O . LYS A 1 268 ? -10.25 19.516 -0.679 1 96.19 268 LYS A O 1
ATOM 2032 N N . LYS A 1 269 ? -8.406 20.844 -1.131 1 96.75 269 LYS A N 1
ATOM 2033 C CA . LYS A 1 269 ? -8.008 19.938 -2.209 1 96.75 269 LYS A CA 1
ATOM 2034 C C . LYS A 1 269 ? -7.801 18.516 -1.694 1 96.75 269 LYS A C 1
ATOM 2036 O O . LYS A 1 269 ? -7.219 18.312 -0.627 1 96.75 269 LYS A O 1
ATOM 2041 N N . LYS A 1 270 ? -8.281 17.547 -2.479 1 97.44 270 LYS A N 1
ATOM 2042 C CA . LYS A 1 270 ? -8.312 16.156 -2.029 1 97.44 270 LYS A CA 1
ATOM 2043 C C . LYS A 1 270 ? -6.93 15.516 -2.143 1 97.44 270 LYS A C 1
ATOM 2045 O O . LYS A 1 270 ? -6.547 14.703 -1.299 1 97.44 270 LYS A O 1
ATOM 2050 N N . GLU A 1 271 ? -6.195 15.789 -3.139 1 97.19 271 GLU A N 1
ATOM 2051 C CA . GLU A 1 271 ? -4.852 15.25 -3.348 1 97.19 271 GLU A CA 1
ATOM 2052 C C . GLU A 1 271 ? -3.941 16.281 -4 1 97.19 271 GLU A C 1
ATOM 2054 O O . GLU A 1 271 ? -4.34 16.953 -4.957 1 97.19 271 GLU A O 1
ATOM 2059 N N . VAL A 1 272 ? -2.75 16.438 -3.441 1 96.19 272 VAL A N 1
ATOM 2060 C CA . VAL A 1 272 ? -1.74 17.344 -3.971 1 96.19 272 VAL A CA 1
ATOM 2061 C C . VAL A 1 272 ? -0.441 16.594 -4.227 1 96.19 272 VAL A C 1
ATOM 2063 O O . VAL A 1 272 ? -0.019 15.773 -3.408 1 96.19 272 VAL A O 1
ATOM 2066 N N . LEU A 1 273 ? 0.138 16.734 -5.344 1 93.94 273 LEU A N 1
ATOM 2067 C CA . LEU A 1 273 ? 1.453 16.203 -5.68 1 93.94 273 LEU A CA 1
ATOM 2068 C C . LEU A 1 273 ? 2.479 17.328 -5.809 1 93.94 273 LEU A C 1
ATOM 2070 O O . LEU A 1 273 ? 2.434 18.109 -6.758 1 93.94 273 LEU A O 1
ATOM 2074 N N . MET A 1 274 ? 3.332 17.406 -4.781 1 93.44 274 MET A N 1
ATOM 2075 C CA . MET A 1 274 ? 4.414 18.375 -4.801 1 93.44 274 MET A CA 1
ATOM 2076 C C . MET A 1 274 ? 5.688 17.766 -5.379 1 93.44 274 MET A C 1
ATOM 2078 O O . MET A 1 274 ? 6.52 17.234 -4.637 1 93.44 274 MET A O 1
ATOM 2082 N N . ALA A 1 275 ? 5.824 17.812 -6.609 1 88.38 275 ALA A N 1
ATOM 2083 C CA . ALA A 1 275 ? 6.969 17.203 -7.289 1 88.38 275 ALA A CA 1
ATOM 2084 C C . ALA A 1 275 ? 7.34 17.984 -8.547 1 88.38 275 ALA A C 1
ATOM 2086 O O . ALA A 1 275 ? 6.465 18.516 -9.234 1 88.38 275 ALA A O 1
ATOM 2087 N N . PRO A 1 276 ? 8.711 18.047 -8.68 1 85.31 276 PRO A N 1
ATOM 2088 C CA . PRO A 1 276 ? 9.109 18.625 -9.961 1 85.31 276 PRO A CA 1
ATOM 2089 C C . PRO A 1 276 ? 8.633 17.812 -11.156 1 85.31 276 PRO A C 1
ATOM 2091 O O . PRO A 1 276 ? 7.961 16.781 -10.977 1 85.31 276 PRO A O 1
ATOM 2094 N N . SER A 1 277 ? 8.953 18.203 -12.352 1 82.5 277 SER A N 1
ATOM 2095 C CA . SER A 1 277 ? 8.367 17.672 -13.578 1 82.5 277 SER A CA 1
ATOM 2096 C C . SER A 1 277 ? 8.742 16.203 -13.781 1 82.5 277 SER A C 1
ATOM 2098 O O . SER A 1 277 ? 7.891 15.383 -14.125 1 82.5 277 SER A O 1
ATOM 2100 N N . LEU A 1 278 ? 9.938 15.836 -13.469 1 82.62 278 LEU A N 1
ATOM 2101 C CA . LEU A 1 278 ? 10.375 14.484 -13.797 1 82.62 278 LEU A CA 1
ATOM 2102 C C . LEU A 1 278 ? 9.703 13.461 -12.898 1 82.62 278 LEU A C 1
ATOM 2104 O O . LEU A 1 278 ? 9.102 12.492 -13.383 1 82.62 278 LEU A O 1
ATOM 2108 N N . PRO A 1 279 ? 9.766 13.734 -11.578 1 84.88 279 PRO A N 1
ATOM 2109 C CA . PRO A 1 279 ? 9.047 12.789 -10.727 1 84.88 279 PRO A CA 1
ATOM 2110 C C . PRO A 1 279 ? 7.547 12.75 -11.023 1 84.88 279 PRO A C 1
ATOM 2112 O O . PRO A 1 279 ? 6.926 11.688 -10.938 1 84.88 279 PRO A O 1
ATOM 2115 N N . LYS A 1 280 ? 7.023 13.797 -11.352 1 86.81 280 LYS A N 1
ATOM 2116 C CA . LYS A 1 280 ? 5.613 13.828 -11.727 1 86.81 280 LYS A CA 1
ATOM 2117 C C . LYS A 1 280 ? 5.359 12.977 -12.969 1 86.81 280 LYS A C 1
ATOM 2119 O O . LYS A 1 280 ? 4.387 12.219 -13.023 1 86.81 280 LYS A O 1
ATOM 2124 N N . LEU A 1 281 ? 6.25 13.133 -13.984 1 88.44 281 LEU A N 1
ATOM 2125 C CA . LEU A 1 281 ? 6.133 12.336 -15.195 1 88.44 281 LEU A CA 1
ATOM 2126 C C . LEU A 1 281 ? 6.273 10.852 -14.891 1 88.44 281 LEU A C 1
ATOM 2128 O O . LEU A 1 281 ? 5.633 10.016 -15.539 1 88.44 281 LEU A O 1
ATOM 2132 N N . ALA A 1 282 ? 7.109 10.594 -13.938 1 89.56 282 ALA A N 1
ATOM 2133 C CA . ALA A 1 282 ? 7.316 9.195 -13.562 1 89.56 282 ALA A CA 1
ATOM 2134 C C . ALA A 1 282 ? 6.031 8.586 -13.008 1 89.56 282 ALA A C 1
ATOM 2136 O O . ALA A 1 282 ? 5.742 7.41 -13.258 1 89.56 282 ALA A O 1
ATOM 2137 N N . VAL A 1 283 ? 5.289 9.344 -12.25 1 91.25 283 VAL A N 1
ATOM 2138 C CA . VAL A 1 283 ? 4.02 8.867 -11.703 1 91.25 283 VAL A CA 1
ATOM 2139 C C . VAL A 1 283 ? 3.066 8.531 -12.852 1 91.25 283 VAL A C 1
ATOM 2141 O O . VAL A 1 283 ? 2.42 7.48 -12.836 1 91.25 283 VAL A O 1
ATOM 2144 N N . TYR A 1 284 ? 3.039 9.336 -13.898 1 89.69 284 TYR A N 1
ATOM 2145 C CA . TYR A 1 284 ? 2.164 9.102 -15.039 1 89.69 284 TYR A CA 1
ATOM 2146 C C . TYR A 1 284 ? 2.668 7.938 -15.883 1 89.69 284 TYR A C 1
ATOM 2148 O O . TYR A 1 284 ? 1.875 7.125 -16.359 1 89.69 284 TYR A O 1
ATOM 2156 N N . ALA A 1 285 ? 3.949 7.867 -16.047 1 90.06 285 ALA A N 1
ATOM 2157 C CA . ALA A 1 285 ? 4.531 6.773 -16.828 1 90.06 285 ALA A CA 1
ATOM 2158 C C . ALA A 1 285 ? 4.242 5.426 -16.172 1 90.06 285 ALA A C 1
ATOM 2160 O O . ALA A 1 285 ? 3.982 4.438 -16.859 1 90.06 285 ALA A O 1
ATOM 2161 N N . ARG A 1 286 ? 4.273 5.418 -14.875 1 91.94 286 ARG A N 1
ATOM 2162 C CA . ARG A 1 286 ? 3.973 4.195 -14.141 1 91.94 286 ARG A CA 1
ATOM 2163 C C . ARG A 1 286 ? 2.564 3.701 -14.453 1 91.94 286 ARG A C 1
ATOM 2165 O O . ARG A 1 286 ? 2.324 2.494 -14.516 1 91.94 286 ARG A O 1
ATOM 2172 N N . CYS A 1 287 ? 1.675 4.586 -14.656 1 88.12 287 CYS A N 1
ATOM 2173 C CA . CYS A 1 287 ? 0.28 4.23 -14.891 1 88.12 287 CYS A CA 1
ATOM 2174 C C . CYS A 1 287 ? 0.045 3.873 -16.359 1 88.12 287 CYS A C 1
ATOM 2176 O O . CYS A 1 287 ? -0.618 2.879 -16.656 1 88.12 287 CYS A O 1
ATOM 2178 N N . PHE A 1 288 ? 0.701 4.586 -17.25 1 86.81 288 PHE A N 1
ATOM 2179 C CA . PHE A 1 288 ? 0.345 4.457 -18.656 1 86.81 288 PHE A CA 1
ATOM 2180 C C . PHE A 1 288 ? 1.306 3.518 -19.375 1 86.81 288 PHE A C 1
ATOM 2182 O O . PHE A 1 288 ? 0.925 2.848 -20.328 1 86.81 288 PHE A O 1
ATOM 2189 N N . PHE A 1 289 ? 2.514 3.502 -18.906 1 89.81 289 PHE A N 1
ATOM 2190 C CA . PHE A 1 289 ? 3.543 2.709 -19.562 1 89.81 289 PHE A CA 1
ATOM 2191 C C . PHE A 1 289 ? 4.359 1.923 -18.547 1 89.81 289 PHE A C 1
ATOM 2193 O O . PHE A 1 289 ? 5.578 2.074 -18.469 1 89.81 289 PHE A O 1
ATOM 2200 N N . PRO A 1 290 ? 3.639 1.043 -17.906 1 89.31 290 PRO A N 1
ATOM 2201 C CA . PRO A 1 290 ? 4.344 0.34 -16.844 1 89.31 290 PRO A CA 1
ATOM 2202 C C . PRO A 1 290 ? 5.594 -0.387 -17.328 1 89.31 290 PRO A C 1
ATOM 2204 O O . PRO A 1 290 ? 6.605 -0.432 -16.625 1 89.31 290 PRO A O 1
ATOM 2207 N N . GLY A 1 291 ? 5.555 -0.915 -18.547 1 90.25 291 GLY A N 1
ATOM 2208 C CA . GLY A 1 291 ? 6.73 -1.579 -19.078 1 90.25 291 GLY A CA 1
ATOM 2209 C C . GLY A 1 291 ? 7.945 -0.672 -19.156 1 90.25 291 GLY A C 1
ATOM 2210 O O . GLY A 1 291 ? 9.047 -1.062 -18.75 1 90.25 291 GLY A O 1
ATOM 2211 N N . VAL A 1 292 ? 7.754 0.538 -19.703 1 87.88 292 VAL A N 1
ATOM 2212 C CA . VAL A 1 292 ? 8.836 1.514 -19.812 1 87.88 292 VAL A CA 1
ATOM 2213 C C . VAL A 1 292 ? 9.305 1.926 -18.422 1 87.88 292 VAL A C 1
ATOM 2215 O O . VAL A 1 292 ? 10.508 1.993 -18.156 1 87.88 292 VAL A O 1
ATOM 2218 N N . PHE A 1 293 ? 8.375 2.17 -17.609 1 91.44 293 PHE A N 1
ATOM 2219 C CA . PHE A 1 293 ? 8.688 2.57 -16.234 1 91.44 293 PHE A CA 1
ATOM 2220 C C . PHE A 1 293 ? 9.539 1.518 -15.547 1 91.44 293 PHE A C 1
ATOM 2222 O O . PHE A 1 293 ? 10.562 1.843 -14.938 1 91.44 293 PHE A O 1
ATOM 2229 N N . PHE A 1 294 ? 9.164 0.259 -15.672 1 90.31 294 PHE A N 1
ATOM 2230 C CA . PHE A 1 294 ? 9.891 -0.824 -15.016 1 90.31 294 PHE A CA 1
ATOM 2231 C C . PHE A 1 294 ? 11.289 -0.962 -15.594 1 90.31 294 PHE A C 1
ATOM 2233 O O . PHE A 1 294 ? 12.242 -1.256 -14.867 1 90.31 294 PHE A O 1
ATOM 2240 N N . SER A 1 295 ? 11.406 -0.765 -16.828 1 88.69 295 SER A N 1
ATOM 2241 C CA . SER A 1 295 ? 12.719 -0.84 -17.469 1 88.69 295 SER A CA 1
ATOM 2242 C C . SER A 1 295 ? 13.648 0.25 -16.938 1 88.69 295 SER A C 1
ATOM 2244 O O . SER A 1 295 ? 14.836 0.005 -16.719 1 88.69 295 SER A O 1
ATOM 2246 N N . VAL A 1 296 ? 13.141 1.447 -16.781 1 85.88 296 VAL A N 1
ATOM 2247 C CA . VAL A 1 296 ? 13.922 2.568 -16.266 1 85.88 296 VAL A CA 1
ATOM 2248 C C . VAL A 1 296 ? 14.359 2.281 -14.836 1 85.88 296 VAL A C 1
ATOM 2250 O O . VAL A 1 296 ? 15.508 2.525 -14.477 1 85.88 296 VAL A O 1
ATOM 2253 N N . MET A 1 297 ? 13.445 1.75 -14.023 1 87.31 297 MET A N 1
ATOM 2254 C CA . MET A 1 297 ? 13.773 1.419 -12.641 1 87.31 297 MET A CA 1
ATOM 2255 C C . MET A 1 297 ? 14.867 0.356 -12.586 1 87.31 297 MET A C 1
ATOM 2257 O O . MET A 1 297 ? 15.789 0.453 -11.773 1 87.31 297 MET A O 1
ATOM 2261 N N . ALA A 1 298 ? 14.75 -0.637 -13.398 1 87.88 298 ALA A N 1
ATOM 2262 C CA . ALA A 1 298 ? 15.734 -1.711 -13.445 1 87.88 298 ALA A CA 1
ATOM 2263 C C . ALA A 1 298 ? 17.094 -1.183 -13.875 1 87.88 298 ALA A C 1
ATOM 2265 O O . ALA A 1 298 ? 18.125 -1.575 -13.32 1 87.88 298 ALA A O 1
ATOM 2266 N N . ALA A 1 299 ? 17.078 -0.295 -14.828 1 83.69 299 ALA A N 1
ATOM 2267 C CA . ALA A 1 299 ? 18.312 0.306 -15.305 1 83.69 299 ALA A CA 1
ATOM 2268 C C . ALA A 1 299 ? 19 1.104 -14.195 1 83.69 299 ALA A C 1
ATOM 2270 O O . ALA A 1 299 ? 20.234 1.112 -14.094 1 83.69 299 ALA A O 1
ATOM 2271 N N . GLY A 1 300 ? 18.219 1.749 -13.398 1 81.56 300 GLY A N 1
ATOM 2272 C CA . GLY A 1 300 ? 18.75 2.494 -12.273 1 81.56 300 GLY A CA 1
ATOM 2273 C C . GLY A 1 300 ? 19.453 1.614 -11.25 1 81.56 300 GLY A C 1
ATOM 2274 O O . GLY A 1 300 ? 20.453 2.008 -10.664 1 81.56 300 GLY A O 1
ATOM 2275 N N . VAL A 1 301 ? 18.953 0.421 -11.086 1 82.31 301 VAL A N 1
ATOM 2276 C CA . VAL A 1 301 ? 19.547 -0.523 -10.133 1 82.31 301 VAL A CA 1
ATOM 2277 C C . VAL A 1 301 ? 20.891 -1.025 -10.656 1 82.31 301 VAL A C 1
ATOM 2279 O O . VAL A 1 301 ? 21.859 -1.11 -9.906 1 82.31 301 VAL A O 1
ATOM 2282 N N . ASN A 1 302 ? 20.953 -1.286 -11.867 1 80.12 302 ASN A N 1
ATOM 2283 C CA . ASN A 1 302 ? 22.172 -1.79 -12.477 1 80.12 302 ASN A CA 1
ATOM 2284 C C . ASN A 1 302 ? 23.281 -0.75 -12.438 1 80.12 302 ASN A C 1
ATOM 2286 O O . ASN A 1 302 ? 24.453 -1.098 -12.281 1 80.12 302 ASN A O 1
ATOM 2290 N N . ASP A 1 303 ? 22.922 0.459 -12.492 1 71.44 303 ASP A N 1
ATOM 2291 C CA . ASP A 1 303 ? 23.891 1.549 -12.469 1 71.44 303 ASP A CA 1
ATOM 2292 C C . ASP A 1 303 ? 24.438 1.762 -11.062 1 71.44 303 ASP A C 1
ATOM 2294 O O . ASP A 1 303 ? 25.609 2.141 -10.898 1 71.44 303 ASP A O 1
ATOM 2298 N N . SER A 1 304 ? 23.625 1.558 -10.117 1 65.31 304 SER A N 1
ATOM 2299 C CA . SER A 1 304 ? 24.047 1.745 -8.734 1 65.31 304 SER A CA 1
ATOM 2300 C C . SER A 1 304 ? 24.938 0.594 -8.266 1 65.31 304 SER A C 1
ATOM 2302 O O . SER A 1 304 ? 25.75 0.762 -7.359 1 65.31 304 SER A O 1
ATOM 2304 N N . ALA A 1 305 ? 24.781 -0.633 -8.68 1 54.91 305 ALA A N 1
ATOM 2305 C CA . ALA A 1 305 ? 25.578 -1.808 -8.367 1 54.91 305 ALA A CA 1
ATOM 2306 C C . ALA A 1 305 ? 26.953 -1.717 -9.031 1 54.91 305 ALA A C 1
ATOM 2308 O O . ALA A 1 305 ? 27.891 -2.436 -8.656 1 54.91 305 ALA A O 1
ATOM 2309 N N . ALA A 1 306 ? 27.203 -1.03 -10.227 1 43.31 306 ALA A N 1
ATOM 2310 C CA . ALA A 1 306 ? 28.5 -0.921 -10.898 1 43.31 306 ALA A CA 1
ATOM 2311 C C . ALA A 1 306 ? 29.531 -0.292 -9.984 1 43.31 306 ALA A C 1
ATOM 2313 O O . ALA A 1 306 ? 29.297 0.769 -9.398 1 43.31 306 ALA A O 1
ATOM 2314 N N . PRO A 1 307 ? 30.562 -0.994 -9.531 1 36.78 307 PRO A N 1
ATOM 2315 C CA . PRO A 1 307 ? 31.672 -0.465 -8.734 1 36.78 307 PRO A CA 1
ATOM 2316 C C . PRO A 1 307 ? 32.219 0.852 -9.281 1 36.78 307 PRO A C 1
ATOM 2318 O O . PRO A 1 307 ? 32.125 1.105 -10.492 1 36.78 307 PRO A O 1
ATOM 2321 N N . GLU A 1 308 ? 32.031 1.94 -8.477 1 32.09 308 GLU A N 1
ATOM 2322 C CA . GLU A 1 308 ? 32.938 3.031 -8.82 1 32.09 308 GLU A CA 1
ATOM 2323 C C . GLU A 1 308 ? 34.312 2.506 -9.156 1 32.09 308 GLU A C 1
ATOM 2325 O O . GLU A 1 308 ? 34.938 1.839 -8.336 1 32.09 308 GLU A O 1
ATOM 2330 N N . GLN A 1 309 ? 34.531 2.016 -10.297 1 27.34 309 GLN A N 1
ATOM 2331 C CA . GLN A 1 309 ? 35.938 1.876 -10.719 1 27.34 309 GLN A CA 1
ATOM 2332 C C . GLN A 1 309 ? 36.719 3.16 -10.469 1 27.34 309 GLN A C 1
ATOM 2334 O O . GLN A 1 309 ? 36.75 4.043 -11.328 1 27.34 309 GLN A O 1
ATOM 2339 N N . ASN A 1 310 ? 36.438 4.039 -9.406 1 24.94 310 ASN A N 1
ATOM 2340 C CA . ASN A 1 310 ? 37.688 4.75 -9.148 1 24.94 310 ASN A CA 1
ATOM 2341 C C . ASN A 1 310 ? 38.719 3.863 -8.43 1 24.94 310 ASN A C 1
ATOM 2343 O O . ASN A 1 310 ? 38.344 3.123 -7.512 1 24.94 310 ASN A O 1
ATOM 2347 N N . MET B 1 1 ? -37.469 -21.047 -52.531 1 43.56 1 MET B N 1
ATOM 2348 C CA . MET B 1 1 ? -36.688 -21.266 -51.312 1 43.56 1 MET B CA 1
ATOM 2349 C C . MET B 1 1 ? -35.781 -20.078 -51.031 1 43.56 1 MET B C 1
ATOM 2351 O O . MET B 1 1 ? -35 -19.672 -51.875 1 43.56 1 MET B O 1
ATOM 2355 N N . ASN B 1 2 ? -36.125 -19.141 -50.094 1 56.31 2 ASN B N 1
ATOM 2356 C CA . ASN B 1 2 ? -35.656 -17.781 -49.812 1 56.31 2 ASN B CA 1
ATOM 2357 C C . ASN B 1 2 ? -34.188 -17.797 -49.375 1 56.31 2 ASN B C 1
ATOM 2359 O O . ASN B 1 2 ? -33.812 -18.625 -48.531 1 56.31 2 ASN B O 1
ATOM 2363 N N . LEU B 1 3 ? -33.25 -17.25 -50.094 1 63.53 3 LEU B N 1
ATOM 2364 C CA . LEU B 1 3 ? -31.797 -17.047 -49.969 1 63.53 3 LEU B CA 1
ATOM 2365 C C . LEU B 1 3 ? -31.453 -16.641 -48.531 1 63.53 3 LEU B C 1
ATOM 2367 O O . LEU B 1 3 ? -30.406 -17.031 -48 1 63.53 3 LEU B O 1
ATOM 2371 N N . SER B 1 4 ? -32.312 -15.969 -47.875 1 64.25 4 SER B N 1
ATOM 2372 C CA . SER B 1 4 ? -32.062 -15.523 -46.5 1 64.25 4 SER B CA 1
ATOM 2373 C C . SER B 1 4 ? -32.062 -16.688 -45.531 1 64.25 4 SER B C 1
ATOM 2375 O O . SER B 1 4 ? -31.234 -16.75 -44.625 1 64.25 4 SER B O 1
ATOM 2377 N N . TRP B 1 5 ? -32.969 -17.609 -45.75 1 64.31 5 TRP B N 1
ATOM 2378 C CA . TRP B 1 5 ? -33.094 -18.766 -44.875 1 64.31 5 TRP B CA 1
ATOM 2379 C C . TRP B 1 5 ? -31.875 -19.688 -45 1 64.31 5 TRP B C 1
ATOM 2381 O O . TRP B 1 5 ? -31.344 -20.172 -44 1 64.31 5 TRP B O 1
ATOM 2391 N N . ALA B 1 6 ? -31.359 -19.922 -46.156 1 66.38 6 ALA B N 1
ATOM 2392 C CA . ALA B 1 6 ? -30.219 -20.781 -46.438 1 66.38 6 ALA B CA 1
ATOM 2393 C C . ALA B 1 6 ? -28.938 -20.203 -45.812 1 66.38 6 ALA B C 1
ATOM 2395 O O . ALA B 1 6 ? -28.125 -20.938 -45.25 1 66.38 6 ALA B O 1
ATOM 2396 N N . THR B 1 7 ? -28.906 -18.859 -45.812 1 67.25 7 THR B N 1
ATOM 2397 C CA . THR B 1 7 ? -27.719 -18.203 -45.281 1 67.25 7 THR B CA 1
ATOM 2398 C C . THR B 1 7 ? -27.688 -18.328 -43.75 1 67.25 7 THR B C 1
ATOM 2400 O O . THR B 1 7 ? -26.625 -18.547 -43.188 1 67.25 7 THR B O 1
ATOM 2403 N N . THR B 1 8 ? -28.812 -18.25 -43.219 1 69.44 8 THR B N 1
ATOM 2404 C CA . THR B 1 8 ? -28.859 -18.375 -41.75 1 69.44 8 THR B CA 1
ATOM 2405 C C . THR B 1 8 ? -28.594 -19.812 -41.312 1 69.44 8 THR B C 1
ATOM 2407 O O . THR B 1 8 ? -27.891 -20.062 -40.344 1 69.44 8 THR B O 1
ATOM 2410 N N . VAL B 1 9 ? -29.219 -20.766 -42.062 1 72.31 9 VAL B N 1
ATOM 2411 C CA . VAL B 1 9 ? -29.094 -22.172 -41.719 1 72.31 9 VAL B CA 1
ATOM 2412 C C . VAL B 1 9 ? -27.641 -22.625 -41.844 1 72.31 9 VAL B C 1
ATOM 2414 O O . VAL B 1 9 ? -27.156 -23.453 -41.062 1 72.31 9 VAL B O 1
ATOM 2417 N N . LEU B 1 10 ? -26.953 -22.047 -42.781 1 73.75 10 LEU B N 1
ATOM 2418 C CA . LEU B 1 10 ? -25.547 -22.422 -42.969 1 73.75 10 LEU B CA 1
ATOM 2419 C C . LEU B 1 10 ? -24.625 -21.562 -42.125 1 73.75 10 LEU B C 1
ATOM 2421 O O . LEU B 1 10 ? -23.562 -22.016 -41.719 1 73.75 10 LEU B O 1
ATOM 2425 N N . LEU B 1 11 ? -25.094 -20.375 -41.812 1 76.44 11 LEU B N 1
ATOM 2426 C CA . LEU B 1 11 ? -24.234 -19.422 -41.125 1 76.44 11 LEU B CA 1
ATOM 2427 C C . LEU B 1 11 ? -24.094 -19.797 -39.656 1 76.44 11 LEU B C 1
ATOM 2429 O O . LEU B 1 11 ? -23.016 -19.703 -39.062 1 76.44 11 LEU B O 1
ATOM 2433 N N . VAL B 1 12 ? -25.141 -20.25 -39.125 1 78.75 12 VAL B N 1
ATOM 2434 C CA . VAL B 1 12 ? -25.141 -20.547 -37.719 1 78.75 12 VAL B CA 1
ATOM 2435 C C . VAL B 1 12 ? -24.234 -21.734 -37.406 1 78.75 12 VAL B C 1
ATOM 2437 O O . VAL B 1 12 ? -23.344 -21.656 -36.562 1 78.75 12 VAL B O 1
ATOM 2440 N N . PRO B 1 13 ? -24.438 -22.891 -38.219 1 79.69 13 PRO B N 1
ATOM 2441 C CA . PRO B 1 13 ? -23.5 -24 -37.969 1 79.69 13 PRO B CA 1
ATOM 2442 C C . PRO B 1 13 ? -22.047 -23.625 -38.25 1 79.69 13 PRO B C 1
ATOM 2444 O O . PRO B 1 13 ? -21.141 -24.062 -37.531 1 79.69 13 PRO B O 1
ATOM 2447 N N . CYS B 1 14 ? -21.781 -22.828 -39.188 1 81.19 14 CYS B N 1
ATOM 2448 C CA . CYS B 1 14 ? -20.422 -22.391 -39.5 1 81.19 14 CYS B CA 1
ATOM 2449 C C . CYS B 1 14 ? -19.844 -21.547 -38.375 1 81.19 14 CYS B C 1
ATOM 2451 O O . CYS B 1 14 ? -18.672 -21.703 -38.031 1 81.19 14 CYS B O 1
ATOM 2453 N N . VAL B 1 15 ? -20.609 -20.656 -37.906 1 81.75 15 VAL B N 1
ATOM 2454 C CA . VAL B 1 15 ? -20.156 -19.828 -36.781 1 81.75 15 VAL B CA 1
ATOM 2455 C C . VAL B 1 15 ? -19.875 -20.688 -35.562 1 81.75 15 VAL B C 1
ATOM 2457 O O . VAL B 1 15 ? -18.891 -20.484 -34.875 1 81.75 15 VAL B O 1
ATOM 2460 N N . VAL B 1 16 ? -20.688 -21.672 -35.375 1 81.12 16 VAL B N 1
ATOM 2461 C CA . VAL B 1 16 ? -20.5 -22.562 -34.219 1 81.12 16 VAL B CA 1
ATOM 2462 C C . VAL B 1 16 ? -19.219 -23.375 -34.406 1 81.12 16 VAL B C 1
ATOM 2464 O O . VAL B 1 16 ? -18.422 -23.5 -33.469 1 81.12 16 VAL B O 1
ATOM 2467 N N . VAL B 1 17 ? -19.031 -23.891 -35.562 1 82.31 17 VAL B N 1
ATOM 2468 C CA . VAL B 1 17 ? -17.844 -24.703 -35.844 1 82.31 17 VAL B CA 1
ATOM 2469 C C . VAL B 1 17 ? -16.594 -23.812 -35.781 1 82.31 17 VAL B C 1
ATOM 2471 O O . VAL B 1 17 ? -15.57 -24.234 -35.219 1 82.31 17 VAL B O 1
ATOM 2474 N N . LEU B 1 18 ? -16.672 -22.672 -36.281 1 82.19 18 LEU B N 1
ATOM 2475 C CA . LEU B 1 18 ? -15.547 -21.734 -36.219 1 82.19 18 LEU B CA 1
ATOM 2476 C C . LEU B 1 18 ? -15.234 -21.344 -34.781 1 82.19 18 LEU B C 1
ATOM 2478 O O . LEU B 1 18 ? -14.07 -21.281 -34.375 1 82.19 18 LEU B O 1
ATOM 2482 N N . THR B 1 19 ? -16.234 -21.047 -34.031 1 79.5 19 THR B N 1
ATOM 2483 C CA . THR B 1 19 ? -16.031 -20.688 -32.656 1 79.5 19 THR B CA 1
ATOM 2484 C C . THR B 1 19 ? -15.445 -21.875 -31.859 1 79.5 19 THR B C 1
ATOM 2486 O O . THR B 1 19 ? -14.523 -21.703 -31.062 1 79.5 19 THR B O 1
ATOM 2489 N N . ALA B 1 20 ? -16.016 -23 -32.094 1 80.56 20 ALA B N 1
ATOM 2490 C CA . ALA B 1 20 ? -15.477 -24.203 -31.453 1 80.56 20 ALA B CA 1
ATOM 2491 C C . ALA B 1 20 ? -14.031 -24.453 -31.859 1 80.56 20 ALA B C 1
ATOM 2493 O O . ALA B 1 20 ? -13.203 -24.859 -31.031 1 80.56 20 ALA B O 1
ATOM 2494 N N . GLY B 1 21 ? -13.797 -24.234 -33.062 1 81.38 21 GLY B N 1
ATOM 2495 C CA . GLY B 1 21 ? -12.43 -24.359 -33.562 1 81.38 21 GLY B CA 1
ATOM 2496 C C . GLY B 1 21 ? -11.469 -23.375 -32.875 1 81.38 21 GLY B C 1
ATOM 2497 O O . GLY B 1 21 ? -10.359 -23.766 -32.5 1 81.38 21 GLY B O 1
ATOM 2498 N N . VAL B 1 22 ? -11.875 -22.234 -32.75 1 81.5 22 VAL B N 1
ATOM 2499 C CA . VAL B 1 22 ? -11.062 -21.203 -32.094 1 81.5 22 VAL B CA 1
ATOM 2500 C C . VAL B 1 22 ? -10.828 -21.578 -30.625 1 81.5 22 VAL B C 1
ATOM 2502 O O . VAL B 1 22 ? -9.703 -21.469 -30.125 1 81.5 22 VAL B O 1
ATOM 2505 N N . PHE B 1 23 ? -11.805 -22.062 -30.031 1 78.31 23 PHE B N 1
ATOM 2506 C CA . PHE B 1 23 ? -11.68 -22.484 -28.641 1 78.31 23 PHE B CA 1
ATOM 2507 C C . PHE B 1 23 ? -10.742 -23.672 -28.516 1 78.31 23 PHE B C 1
ATOM 2509 O O . PHE B 1 23 ? -9.953 -23.766 -27.578 1 78.31 23 PHE B O 1
ATOM 2516 N N . TYR B 1 24 ? -10.977 -24.562 -29.484 1 80.56 24 TYR B N 1
ATOM 2517 C CA . TYR B 1 24 ? -10.094 -25.719 -29.484 1 80.56 24 TYR B CA 1
ATOM 2518 C C . TYR B 1 24 ? -8.648 -25.312 -29.703 1 80.56 24 TYR B C 1
ATOM 2520 O O . TYR B 1 24 ? -7.75 -25.781 -29 1 80.56 24 TYR B O 1
ATOM 2528 N N . LEU B 1 25 ? -8.438 -24.469 -30.641 1 84.44 25 LEU B N 1
ATOM 2529 C CA . LEU B 1 25 ? -7.082 -23.984 -30.922 1 84.44 25 LEU B CA 1
ATOM 2530 C C . LEU B 1 25 ? -6.508 -23.25 -29.719 1 84.44 25 LEU B C 1
ATOM 2532 O O . LEU B 1 25 ? -5.336 -23.422 -29.375 1 84.44 25 LEU B O 1
ATOM 2536 N N . TYR B 1 26 ? -7.285 -22.422 -29.125 1 80.94 26 TYR B N 1
ATOM 2537 C CA . TYR B 1 26 ? -6.867 -21.703 -27.922 1 80.94 26 TYR B CA 1
ATOM 2538 C C . TYR B 1 26 ? -6.477 -22.672 -26.812 1 80.94 26 TYR B C 1
ATOM 2540 O O . TYR B 1 26 ? -5.426 -22.516 -26.188 1 80.94 26 TYR B O 1
ATOM 2548 N N . GLY B 1 27 ? -7.328 -23.625 -26.656 1 81.69 27 GLY B N 1
ATOM 2549 C CA . GLY B 1 27 ? -7.035 -24.656 -25.656 1 81.69 27 GLY B CA 1
ATOM 2550 C C . GLY B 1 27 ? -5.746 -25.406 -25.938 1 81.69 27 GLY B C 1
ATOM 2551 O O . GLY B 1 27 ? -4.961 -25.656 -25.031 1 81.69 27 GLY B O 1
ATOM 2552 N N . ALA B 1 28 ? -5.602 -25.688 -27.188 1 84 28 ALA B N 1
ATOM 2553 C CA . ALA B 1 28 ? -4.395 -26.391 -27.594 1 84 28 ALA B CA 1
ATOM 2554 C C . ALA B 1 28 ? -3.15 -25.531 -27.391 1 84 28 ALA B C 1
ATOM 2556 O O . ALA B 1 28 ? -2.117 -26.031 -26.922 1 84 28 ALA B O 1
ATOM 2557 N N . VAL B 1 29 ? -3.244 -24.328 -27.688 1 84.19 29 VAL B N 1
ATOM 2558 C CA . VAL B 1 29 ? -2.133 -23.406 -27.516 1 84.19 29 VAL B CA 1
ATOM 2559 C C . VAL B 1 29 ? -1.81 -23.266 -26.016 1 84.19 29 VAL B C 1
ATOM 2561 O O . VAL B 1 29 ? -0.642 -23.312 -25.625 1 84.19 29 VAL B O 1
ATOM 2564 N N . LEU B 1 30 ? -2.783 -23.203 -25.203 1 82.69 30 LEU B N 1
ATOM 2565 C CA . LEU B 1 30 ? -2.59 -23.078 -23.766 1 82.69 30 LEU B CA 1
ATOM 2566 C C . LEU B 1 30 ? -1.945 -24.328 -23.188 1 82.69 30 LEU B C 1
ATOM 2568 O O . LEU B 1 30 ? -1.078 -24.234 -22.312 1 82.69 30 LEU B O 1
ATOM 2572 N N . ALA B 1 31 ? -2.451 -25.422 -23.719 1 83.38 31 ALA B N 1
ATOM 2573 C CA . ALA B 1 31 ? -1.868 -26.688 -23.281 1 83.38 31 ALA B CA 1
ATOM 2574 C C . ALA B 1 31 ? -0.388 -26.766 -23.641 1 83.38 31 ALA B C 1
ATOM 2576 O O . ALA B 1 31 ? 0.433 -27.188 -22.828 1 83.38 31 ALA B O 1
ATOM 2577 N N . LEU B 1 32 ? -0.112 -26.312 -24.781 1 84.81 32 LEU B N 1
ATOM 2578 C CA . LEU B 1 32 ? 1.275 -26.312 -25.234 1 84.81 32 LEU B CA 1
ATOM 2579 C C . LEU B 1 32 ? 2.111 -25.328 -24.422 1 84.81 32 LEU B C 1
ATOM 2581 O O . LEU B 1 32 ? 3.238 -25.656 -24.031 1 84.81 32 LEU B O 1
ATOM 2585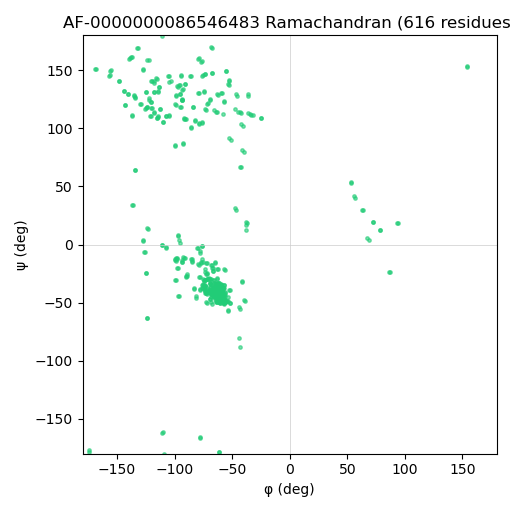 N N . LEU B 1 33 ? 1.544 -24.234 -24.172 1 83.75 33 LEU B N 1
ATOM 2586 C CA . LEU B 1 33 ? 2.256 -23.234 -23.375 1 83.75 33 LEU B CA 1
ATOM 2587 C C . LEU B 1 33 ? 2.496 -23.734 -21.953 1 83.75 33 LEU B C 1
ATOM 2589 O O . LEU B 1 33 ? 3.564 -23.5 -21.391 1 83.75 33 LEU B O 1
ATOM 2593 N N . SER B 1 34 ? 1.533 -24.297 -21.453 1 82.25 34 SER B N 1
ATOM 2594 C CA . SER B 1 34 ? 1.66 -24.828 -20.109 1 82.25 34 SER B CA 1
ATOM 2595 C C . SER B 1 34 ? 2.77 -25.875 -20.031 1 82.25 34 SER B C 1
ATOM 2597 O O . SER B 1 34 ? 3.615 -25.812 -19.125 1 82.25 34 SER B O 1
ATOM 2599 N N . LYS B 1 35 ? 2.744 -26.781 -20.969 1 82.75 35 LYS B N 1
ATOM 2600 C CA . LYS B 1 35 ? 3.768 -27.812 -21 1 82.75 35 LYS B CA 1
ATOM 2601 C C . LYS B 1 35 ? 5.164 -27.219 -21.125 1 82.75 35 LYS B C 1
ATOM 2603 O O . LYS B 1 35 ? 6.078 -27.609 -20.391 1 82.75 35 LYS B O 1
ATOM 2608 N N . THR B 1 36 ? 5.254 -26.219 -21.875 1 87.69 36 THR B N 1
ATOM 2609 C CA . THR B 1 36 ? 6.566 -25.625 -22.109 1 87.69 36 THR B CA 1
ATOM 2610 C C . THR B 1 36 ? 6.996 -24.766 -20.938 1 87.69 36 THR B C 1
ATOM 2612 O O . THR B 1 36 ? 8.188 -24.641 -20.641 1 87.69 36 THR B O 1
ATOM 2615 N N . SER B 1 37 ? 6.039 -24.25 -20.281 1 92 37 SER B N 1
ATOM 2616 C CA . SER B 1 37 ? 6.359 -23.281 -19.234 1 92 37 SER B CA 1
ATOM 2617 C C . SER B 1 37 ? 6.578 -23.953 -17.891 1 92 37 SER B C 1
ATOM 2619 O O . SER B 1 37 ? 7.324 -23.453 -17.047 1 92 37 SER B O 1
ATOM 2621 N N . VAL B 1 38 ? 5.918 -25.156 -17.688 1 95.5 38 VAL B N 1
ATOM 2622 C CA . VAL B 1 38 ? 5.965 -25.641 -16.312 1 95.5 38 VAL B CA 1
ATOM 2623 C C . VAL B 1 38 ? 6.496 -27.078 -16.281 1 95.5 38 VAL B C 1
ATOM 2625 O O . VAL B 1 38 ? 6.742 -27.625 -15.203 1 95.5 38 VAL B O 1
ATOM 2628 N N . ARG B 1 39 ? 6.719 -27.734 -17.453 1 94.62 39 ARG B N 1
ATOM 2629 C CA . ARG B 1 39 ? 7.172 -29.125 -17.469 1 94.62 39 ARG B CA 1
ATOM 2630 C C . ARG B 1 39 ? 8.477 -29.281 -16.688 1 94.62 39 ARG B C 1
ATOM 2632 O O . ARG B 1 39 ? 9.453 -28.578 -16.953 1 94.62 39 ARG B O 1
ATOM 2639 N N . ASN B 1 40 ? 8.5 -30.125 -15.688 1 94.56 40 ASN B N 1
ATOM 2640 C CA . ASN B 1 40 ? 9.633 -30.5 -14.852 1 94.56 40 ASN B CA 1
ATOM 2641 C C . ASN B 1 40 ? 10.078 -29.344 -13.961 1 94.56 40 ASN B C 1
ATOM 2643 O O . ASN B 1 40 ? 11.148 -29.406 -13.344 1 94.56 40 ASN B O 1
ATOM 2647 N N . LYS B 1 41 ? 9.359 -28.25 -14 1 97.25 41 LYS B N 1
ATOM 2648 C CA . LYS B 1 41 ? 9.648 -27.141 -13.109 1 97.25 41 LYS B CA 1
ATOM 2649 C C . LYS B 1 41 ? 8.953 -27.297 -11.758 1 97.25 41 LYS B C 1
ATOM 2651 O O . LYS B 1 41 ? 7.852 -27.859 -11.688 1 97.25 41 LYS B O 1
ATOM 2656 N N . VAL B 1 42 ? 9.609 -26.859 -10.742 1 98 42 VAL B N 1
ATOM 2657 C CA . VAL B 1 42 ? 9.016 -26.859 -9.406 1 98 42 VAL B CA 1
ATOM 2658 C C . VAL B 1 42 ? 8.164 -25.609 -9.227 1 98 42 VAL B C 1
ATOM 2660 O O . VAL B 1 42 ? 8.672 -24.5 -9.297 1 98 42 VAL B O 1
ATOM 2663 N N . VAL B 1 43 ? 6.852 -25.797 -9 1 98.38 43 VAL B N 1
ATOM 2664 C CA . VAL B 1 43 ? 5.891 -24.703 -8.883 1 98.38 43 VAL B CA 1
ATOM 2665 C C . VAL B 1 43 ? 5.227 -24.75 -7.508 1 98.38 43 VAL B C 1
ATOM 2667 O O . VAL B 1 43 ? 4.641 -25.766 -7.125 1 98.38 43 VAL B O 1
ATOM 2670 N N . ILE B 1 44 ? 5.324 -23.688 -6.766 1 98.38 44 ILE B N 1
ATOM 2671 C CA . ILE B 1 44 ? 4.59 -23.547 -5.512 1 98.38 44 ILE B CA 1
ATOM 2672 C C . ILE B 1 44 ? 3.336 -22.703 -5.746 1 98.38 44 ILE B C 1
ATOM 2674 O O . ILE B 1 44 ? 3.404 -21.641 -6.344 1 98.38 44 ILE B O 1
ATOM 2678 N N . ILE B 1 45 ? 2.238 -23.188 -5.336 1 98.56 45 ILE B N 1
ATOM 2679 C CA . ILE B 1 45 ? 0.982 -22.453 -5.352 1 98.56 45 ILE B CA 1
ATOM 2680 C C . ILE B 1 45 ? 0.505 -22.203 -3.922 1 98.56 45 ILE B C 1
ATOM 2682 O O . ILE B 1 45 ? 0.139 -23.156 -3.217 1 98.56 45 ILE B O 1
ATOM 2686 N N . THR B 1 46 ? 0.555 -20.984 -3.51 1 98.31 46 THR B N 1
ATOM 2687 C CA . THR B 1 46 ? -0.034 -20.672 -2.211 1 98.31 46 THR B CA 1
ATOM 2688 C C . THR B 1 46 ? -1.557 -20.641 -2.303 1 98.31 46 THR B C 1
ATOM 2690 O O . THR B 1 46 ? -2.111 -20.25 -3.334 1 98.31 46 THR B O 1
ATOM 2693 N N . ASP B 1 47 ? -2.232 -21.078 -1.218 1 96.94 47 ASP B N 1
ATOM 2694 C CA . ASP B 1 47 ? -3.688 -21.188 -1.18 1 96.94 47 ASP B CA 1
ATOM 2695 C C . ASP B 1 47 ? -4.203 -22.016 -2.354 1 96.94 47 ASP B C 1
ATOM 2697 O O . ASP B 1 47 ? -5.059 -21.562 -3.113 1 96.94 47 ASP B O 1
ATOM 2701 N N . ALA B 1 48 ? -3.678 -23.21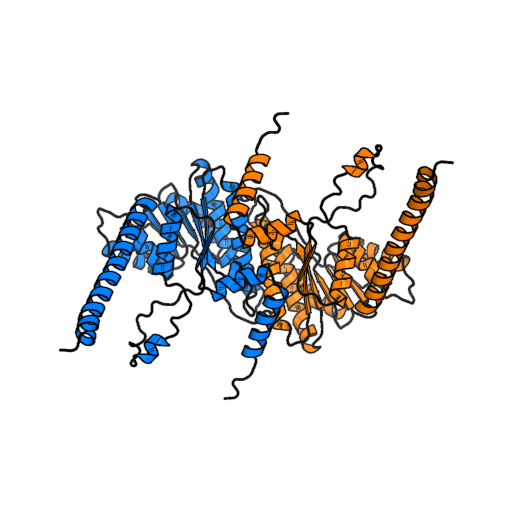9 -2.525 1 98.12 48 ALA B N 1
ATOM 2702 C CA . ALA B 1 48 ? -4.02 -24.125 -3.615 1 98.12 48 ALA B CA 1
ATOM 2703 C C . ALA B 1 48 ? -5.477 -24.578 -3.516 1 98.12 48 ALA B C 1
ATOM 2705 O O . ALA B 1 48 ? -6.039 -25.094 -4.484 1 98.12 48 ALA B O 1
ATOM 2706 N N . LEU B 1 49 ? -6.09 -24.359 -2.357 1 97.38 49 LEU B N 1
ATOM 2707 C CA . LEU B 1 49 ? -7.426 -24.875 -2.094 1 97.38 49 LEU B CA 1
ATOM 2708 C C . LEU B 1 49 ? -8.492 -23.922 -2.604 1 97.38 49 LEU B C 1
ATOM 2710 O O . LEU B 1 49 ? -9.672 -24.266 -2.656 1 97.38 49 LEU B O 1
ATOM 2714 N N . SER B 1 50 ? -8.102 -22.688 -2.957 1 94.81 50 SER B N 1
ATOM 2715 C CA . SER B 1 50 ? -9.047 -21.766 -3.574 1 94.81 50 SER B CA 1
ATOM 2716 C C . SER B 1 50 ? -9.453 -22.25 -4.965 1 94.81 50 SER B C 1
ATOM 2718 O O . SER B 1 50 ? -8.836 -23.156 -5.523 1 94.81 50 SER B O 1
ATOM 2720 N N . GLU B 1 51 ? -10.469 -21.609 -5.531 1 93.12 51 GLU B N 1
ATOM 2721 C CA . GLU B 1 51 ? -10.93 -21.984 -6.867 1 93.12 51 GLU B CA 1
ATOM 2722 C C . GLU B 1 51 ? -9.82 -21.781 -7.898 1 93.12 51 GLU B C 1
ATOM 2724 O O . GLU B 1 51 ? -9.578 -22.656 -8.734 1 93.12 51 GLU B O 1
ATOM 2729 N N . LEU B 1 52 ? -9.227 -20.641 -7.852 1 95.19 52 LEU B N 1
ATOM 2730 C CA . LEU B 1 52 ? -8.133 -20.375 -8.781 1 95.19 52 LEU B CA 1
ATOM 2731 C C . LEU B 1 52 ? -6.957 -21.297 -8.516 1 95.19 52 LEU B C 1
ATOM 2733 O O . LEU B 1 52 ? -6.336 -21.812 -9.453 1 95.19 52 LEU B O 1
ATOM 2737 N N . GLY B 1 53 ? -6.645 -21.516 -7.219 1 97.5 53 GLY B N 1
ATOM 2738 C CA . GLY B 1 53 ? -5.566 -22.422 -6.863 1 97.5 53 GLY B CA 1
ATOM 2739 C C . GLY B 1 53 ? -5.762 -23.828 -7.402 1 97.5 53 GLY B C 1
ATOM 2740 O O . GLY B 1 53 ? -4.836 -24.422 -7.953 1 97.5 53 GLY B O 1
ATOM 2741 N N . LYS B 1 54 ? -6.953 -24.297 -7.297 1 97.31 54 LYS B N 1
ATOM 2742 C CA . LYS B 1 54 ? -7.281 -25.641 -7.773 1 97.31 54 LYS B CA 1
ATOM 2743 C C . LYS B 1 54 ? -7.176 -25.719 -9.297 1 97.31 54 LYS B C 1
ATOM 2745 O O . LYS B 1 54 ? -6.648 -26.703 -9.836 1 97.31 54 LYS B O 1
ATOM 2750 N N . GLU B 1 55 ? -7.688 -24.703 -9.961 1 95.88 55 GLU B N 1
ATOM 2751 C CA . GLU B 1 55 ? -7.617 -24.672 -11.414 1 95.88 55 GLU B CA 1
ATOM 2752 C C . GLU B 1 55 ? -6.172 -24.656 -11.898 1 95.88 55 GLU B C 1
ATOM 2754 O O . GLU B 1 55 ? -5.805 -25.406 -12.812 1 95.88 55 GLU B O 1
ATOM 2759 N N . CYS B 1 56 ? -5.363 -23.844 -11.305 1 96.81 56 CYS B N 1
ATOM 2760 C CA . CYS B 1 56 ? -3.945 -23.781 -11.648 1 96.81 56 CYS B CA 1
ATOM 2761 C C . CYS B 1 56 ? -3.266 -25.125 -11.398 1 96.81 56 CYS B C 1
ATOM 2763 O O . CYS B 1 56 ? -2.512 -25.609 -12.25 1 96.81 56 CYS B O 1
ATOM 2765 N N . ALA B 1 57 ? -3.553 -25.688 -10.211 1 97.94 57 ALA B N 1
ATOM 2766 C CA . ALA B 1 57 ? -2.945 -26.969 -9.852 1 97.94 57 ALA B CA 1
ATOM 2767 C C . ALA B 1 57 ? -3.266 -28.031 -10.898 1 97.94 57 ALA B C 1
ATOM 2769 O O . ALA B 1 57 ? -2.387 -28.797 -11.297 1 97.94 57 ALA B O 1
ATOM 2770 N N . GLY B 1 58 ? -4.512 -28.078 -11.328 1 96.69 58 GLY B N 1
ATOM 2771 C CA . GLY B 1 58 ? -4.906 -29.047 -12.336 1 96.69 58 GLY B CA 1
ATOM 2772 C C . GLY B 1 58 ? -4.164 -28.875 -13.648 1 96.69 58 GLY B C 1
ATOM 2773 O O . GLY B 1 58 ? -3.617 -29.844 -14.188 1 96.69 58 GLY B O 1
ATOM 2774 N N . VAL B 1 59 ? -4.109 -27.656 -14.172 1 95.19 59 VAL B N 1
ATOM 2775 C CA . VAL B 1 59 ? -3.486 -27.359 -15.461 1 95.19 59 VAL B CA 1
ATOM 2776 C C . VAL B 1 59 ? -1.982 -27.609 -15.375 1 95.19 59 VAL B C 1
ATOM 2778 O O . VAL B 1 59 ? -1.396 -28.219 -16.281 1 95.19 59 VAL B O 1
ATOM 2781 N N . PHE B 1 60 ? -1.32 -27.25 -14.258 1 97.25 60 PHE B N 1
ATOM 2782 C CA . PHE B 1 60 ? 0.121 -27.391 -14.102 1 97.25 60 PHE B CA 1
ATOM 2783 C C . PHE B 1 60 ? 0.498 -28.844 -13.883 1 97.25 60 PHE B C 1
ATOM 2785 O O . PHE B 1 60 ? 1.536 -29.312 -14.367 1 97.25 60 PHE B O 1
ATOM 2792 N N . HIS B 1 61 ? -0.348 -29.547 -13.125 1 97.06 61 HIS B N 1
ATOM 2793 C CA . HIS B 1 61 ? -0.095 -30.969 -12.914 1 97.06 61 HIS B CA 1
ATOM 2794 C C . HIS B 1 61 ? -0.109 -31.734 -14.242 1 97.06 61 HIS B C 1
ATOM 2796 O O . HIS B 1 61 ? 0.813 -32.5 -14.531 1 97.06 61 HIS B O 1
ATOM 2802 N N . ARG B 1 62 ? -1.129 -31.469 -15.031 1 93.75 62 ARG B N 1
ATOM 2803 C CA . ARG B 1 62 ? -1.236 -32.094 -16.344 1 93.75 62 ARG B CA 1
ATOM 2804 C C . ARG B 1 62 ? -0.078 -31.688 -17.25 1 93.75 62 ARG B C 1
ATOM 2806 O O . ARG B 1 62 ? 0.34 -32.469 -18.109 1 93.75 62 ARG B O 1
ATOM 2813 N N . GLY B 1 63 ? 0.407 -30.516 -17 1 94.06 63 GLY B N 1
ATOM 2814 C CA . GLY B 1 63 ? 1.518 -30 -17.781 1 94.06 63 GLY B CA 1
ATOM 2815 C C . GLY B 1 63 ? 2.857 -30.578 -17.375 1 94.06 63 GLY B C 1
ATOM 2816 O O . GLY B 1 63 ? 3.881 -30.297 -18 1 94.06 63 GLY B O 1
ATOM 2817 N N . GLY B 1 64 ? 2.895 -31.391 -16.281 1 95.75 64 GLY B N 1
ATOM 2818 C CA . GLY B 1 64 ? 4.109 -32.062 -15.867 1 95.75 64 GLY B CA 1
ATOM 2819 C C . GLY B 1 64 ? 4.906 -31.297 -14.836 1 95.75 64 GLY B C 1
ATOM 2820 O O . GLY B 1 64 ? 6.102 -31.547 -14.648 1 95.75 64 GLY B O 1
ATOM 2821 N N . ALA B 1 65 ? 4.312 -30.375 -14.18 1 97.31 65 ALA B N 1
ATOM 2822 C CA . ALA B 1 65 ? 4.98 -29.609 -13.133 1 97.31 65 ALA B CA 1
ATOM 2823 C C . ALA B 1 65 ? 5.172 -30.438 -11.875 1 97.31 65 ALA B C 1
ATOM 2825 O O . ALA B 1 65 ? 4.379 -31.344 -11.594 1 97.31 65 ALA B O 1
ATOM 2826 N N . ARG B 1 66 ? 6.23 -30.188 -11.188 1 97.44 66 ARG B N 1
ATOM 2827 C CA . ARG B 1 66 ? 6.387 -30.641 -9.812 1 97.44 66 ARG B CA 1
ATOM 2828 C C . ARG B 1 66 ? 5.766 -29.656 -8.836 1 97.44 66 ARG B C 1
ATOM 2830 O O . ARG B 1 66 ? 6.387 -28.656 -8.484 1 97.44 66 ARG B O 1
ATOM 2837 N N . LEU B 1 67 ? 4.586 -30 -8.375 1 98.19 67 LEU B N 1
ATOM 2838 C CA . LEU B 1 67 ? 3.758 -29.047 -7.652 1 98.19 67 LEU B CA 1
ATOM 2839 C C . LEU B 1 67 ? 3.99 -29.156 -6.148 1 98.19 67 LEU B C 1
ATOM 2841 O O . LEU B 1 67 ? 4.105 -30.266 -5.613 1 98.19 67 LEU B O 1
ATOM 2845 N N . VAL B 1 68 ? 4.16 -28.062 -5.512 1 98.44 68 VAL B N 1
ATOM 2846 C CA . VAL B 1 68 ? 4.016 -27.922 -4.066 1 98.44 68 VAL B CA 1
ATOM 2847 C C . VAL B 1 68 ? 2.734 -27.156 -3.746 1 98.44 68 VAL B C 1
ATOM 2849 O O . VAL B 1 68 ? 2.637 -25.953 -4.023 1 98.44 68 VAL B O 1
ATOM 2852 N N . LEU B 1 69 ? 1.777 -27.859 -3.191 1 98.56 69 LEU B N 1
ATOM 2853 C CA . LEU B 1 69 ? 0.477 -27.281 -2.873 1 98.56 69 LEU B CA 1
ATOM 2854 C C . LEU B 1 69 ? 0.435 -26.797 -1.427 1 98.56 69 LEU B C 1
ATOM 2856 O O . LEU B 1 69 ? 0.61 -27.594 -0.499 1 98.56 69 LEU B O 1
ATOM 2860 N N . CYS B 1 70 ? 0.237 -25.516 -1.268 1 98.44 70 CYS B N 1
ATOM 2861 C CA . CYS B 1 70 ? 0.148 -24.938 0.072 1 98.44 70 CYS B CA 1
ATOM 2862 C C . CYS B 1 70 ? -1.294 -24.594 0.42 1 98.44 70 CYS B C 1
ATOM 2864 O O . CYS B 1 70 ? -2.061 -24.172 -0.446 1 98.44 70 CYS B O 1
ATOM 2866 N N . GLY B 1 71 ? -1.674 -24.75 1.652 1 97.56 71 GLY B N 1
ATOM 2867 C CA . GLY B 1 71 ? -2.996 -24.422 2.156 1 97.56 71 GLY B CA 1
ATOM 2868 C C . GLY B 1 71 ? -3.119 -24.578 3.66 1 97.56 71 GLY B C 1
ATOM 2869 O O . GLY B 1 71 ? -2.152 -24.938 4.332 1 97.56 71 GLY B O 1
ATOM 2870 N N . LYS B 1 72 ? -4.293 -24.328 4.121 1 97 72 LYS B N 1
ATOM 2871 C CA . LYS B 1 72 ? -4.48 -24.25 5.566 1 97 72 LYS B CA 1
ATOM 2872 C C . LYS B 1 72 ? -5.023 -25.562 6.125 1 97 72 LYS B C 1
ATOM 2874 O O . LYS B 1 72 ? -5.066 -25.75 7.344 1 97 72 LYS B O 1
ATOM 2879 N N . SER B 1 73 ? -5.457 -26.453 5.258 1 97.94 73 SER B N 1
ATOM 2880 C CA . SER B 1 73 ? -6.051 -27.719 5.691 1 97.94 73 SER B CA 1
ATOM 2881 C C . SER B 1 73 ? -5.34 -28.906 5.059 1 97.94 73 SER B C 1
ATOM 2883 O O . SER B 1 73 ? -5.41 -29.109 3.846 1 97.94 73 SER B O 1
ATOM 2885 N N . TRP B 1 74 ? -4.762 -29.688 5.945 1 98 74 TRP B N 1
ATOM 2886 C CA . TRP B 1 74 ? -4.031 -30.844 5.457 1 98 74 TRP B CA 1
ATOM 2887 C C . TRP B 1 74 ? -4.969 -31.812 4.75 1 98 74 TRP B C 1
ATOM 2889 O O . TRP B 1 74 ? -4.656 -32.312 3.662 1 98 74 TRP B O 1
ATOM 2899 N N . GLU B 1 75 ? -6.094 -32.031 5.324 1 98.56 75 GLU B N 1
ATOM 2900 C CA . GLU B 1 75 ? -7.074 -32.969 4.77 1 98.56 75 GLU B CA 1
ATOM 2901 C C . GLU B 1 75 ? -7.52 -32.531 3.375 1 98.56 75 GLU B C 1
ATOM 2903 O O . GLU B 1 75 ? -7.586 -33.344 2.455 1 98.56 75 GLU B O 1
ATOM 2908 N N . LYS B 1 76 ? -7.805 -31.266 3.199 1 98.5 76 LYS B N 1
ATOM 2909 C CA . LYS B 1 76 ? -8.258 -30.734 1.911 1 98.5 76 LYS B CA 1
ATOM 2910 C C . LYS B 1 76 ? -7.137 -30.766 0.879 1 98.5 76 LYS B C 1
ATOM 2912 O O . LYS B 1 76 ? -7.387 -30.969 -0.312 1 98.5 76 LYS B O 1
ATOM 2917 N N . LEU B 1 77 ? -5.902 -30.578 1.341 1 98.69 77 LEU B N 1
ATOM 2918 C CA . LEU B 1 77 ? -4.758 -30.672 0.442 1 98.69 77 LEU B CA 1
ATOM 2919 C C . LEU B 1 77 ? -4.578 -32.094 -0.063 1 98.69 77 LEU B C 1
ATOM 2921 O O . LEU B 1 77 ? -4.297 -32.312 -1.244 1 98.69 77 LEU B O 1
ATOM 2925 N N . GLU B 1 78 ? -4.719 -33.062 0.797 1 98.44 78 GLU B N 1
ATOM 2926 C CA . GLU B 1 78 ? -4.633 -34.469 0.408 1 98.44 78 GLU B CA 1
ATOM 2927 C C . GLU B 1 78 ? -5.715 -34.812 -0.605 1 98.44 78 GLU B C 1
ATOM 2929 O O . GLU B 1 78 ? -5.453 -35.531 -1.579 1 98.44 78 GLU B O 1
ATOM 2934 N N . GLU B 1 79 ? -6.895 -34.344 -0.298 1 98.44 79 GLU B N 1
ATOM 2935 C CA . GLU B 1 79 ? -7.996 -34.594 -1.228 1 98.44 79 GLU B CA 1
ATOM 2936 C C . GLU B 1 79 ? -7.68 -34.031 -2.609 1 98.44 79 GLU B C 1
ATOM 2938 O O . GLU B 1 79 ? -7.938 -34.656 -3.625 1 98.44 79 GLU B O 1
ATOM 2943 N N . LEU B 1 80 ? -7.188 -32.812 -2.605 1 98.56 80 LEU B N 1
ATOM 2944 C CA . LEU B 1 80 ? -6.816 -32.188 -3.869 1 98.56 80 LEU B CA 1
ATOM 2945 C C . LEU B 1 80 ? -5.727 -32.969 -4.574 1 98.56 80 LEU B C 1
ATOM 2947 O O . LEU B 1 80 ? -5.793 -33.188 -5.789 1 98.56 80 LEU B O 1
ATOM 2951 N N . SER B 1 81 ? -4.699 -33.375 -3.877 1 98.25 81 SER B N 1
ATOM 2952 C CA . SER B 1 81 ? -3.625 -34.219 -4.43 1 98.25 81 SER B CA 1
ATOM 2953 C C . SER B 1 81 ? -4.172 -35.469 -5.066 1 98.25 81 SER B C 1
ATOM 2955 O O . SER B 1 81 ? -3.76 -35.844 -6.164 1 98.25 81 SER B O 1
ATOM 2957 N N . ASP B 1 82 ? -5.086 -36.125 -4.402 1 97.56 82 ASP B N 1
ATOM 2958 C CA . ASP B 1 82 ? -5.707 -37.344 -4.91 1 97.56 82 ASP B CA 1
ATOM 2959 C C . ASP B 1 82 ? -6.5 -37.062 -6.188 1 97.56 82 ASP B C 1
ATOM 2961 O O . ASP B 1 82 ? -6.469 -37.875 -7.129 1 97.56 82 ASP B O 1
ATOM 2965 N N . GLU B 1 83 ? -7.207 -35.969 -6.133 1 97.56 83 GLU B N 1
ATOM 2966 C CA . GLU B 1 83 ? -7.977 -35.562 -7.309 1 97.56 83 GLU B CA 1
ATOM 2967 C C . GLU B 1 83 ? -7.066 -35.344 -8.516 1 97.56 83 GLU B C 1
ATOM 2969 O O . GLU B 1 83 ? -7.387 -35.781 -9.625 1 97.56 83 GLU B O 1
ATOM 2974 N N . LEU B 1 84 ? -5.957 -34.719 -8.305 1 97.38 84 LEU B N 1
ATOM 2975 C CA . LEU B 1 84 ? -5.004 -34.438 -9.375 1 97.38 84 LEU B CA 1
ATOM 2976 C C . LEU B 1 84 ? -4.41 -35.719 -9.914 1 97.38 84 LEU B C 1
ATOM 2978 O O . LEU B 1 84 ? -4.27 -35.906 -11.133 1 97.38 84 LEU B O 1
ATOM 2982 N N . ALA B 1 85 ? -4.094 -36.625 -9.062 1 94.94 85 ALA B N 1
ATOM 2983 C CA . ALA B 1 85 ? -3.508 -37.906 -9.453 1 94.94 85 ALA B CA 1
ATOM 2984 C C . ALA B 1 85 ? -4.492 -38.719 -10.266 1 94.94 85 ALA B C 1
ATOM 2986 O O . ALA B 1 85 ? -4.109 -39.375 -11.242 1 94.94 85 ALA B O 1
ATOM 2987 N N . SER B 1 86 ? -5.699 -38.688 -9.875 1 94.75 86 SER B N 1
ATOM 2988 C CA . SER B 1 86 ? -6.727 -39.469 -10.531 1 94.75 86 SER B CA 1
ATOM 2989 C C . SER B 1 86 ? -7.062 -38.906 -11.906 1 94.75 86 SER B C 1
ATOM 2991 O O . SER B 1 86 ? -7.492 -39.656 -12.797 1 94.75 86 SER B O 1
ATOM 2993 N N . ALA B 1 87 ? -6.809 -37.656 -12.07 1 92.5 87 ALA B N 1
ATOM 2994 C CA . ALA B 1 87 ? -7.23 -37 -13.289 1 92.5 87 ALA B CA 1
ATOM 2995 C C . ALA B 1 87 ? -6.105 -36.938 -14.32 1 92.5 87 ALA B C 1
ATOM 2997 O O . ALA B 1 87 ? -6.258 -36.375 -15.398 1 92.5 87 ALA B O 1
ATOM 2998 N N . SER B 1 88 ? -5.016 -37.531 -13.984 1 89.56 88 SER B N 1
ATOM 2999 C CA . SER B 1 88 ? -3.877 -37.406 -14.891 1 89.56 88 SER B CA 1
ATOM 3000 C C . SER B 1 88 ? -3.135 -38.719 -15.055 1 89.56 88 SER B C 1
ATOM 3002 O O . SER B 1 88 ? -3.307 -39.625 -14.25 1 89.56 88 SER B O 1
ATOM 3004 N N . ASP B 1 89 ? -2.34 -38.844 -16.109 1 90.62 89 ASP B N 1
ATOM 3005 C CA . ASP B 1 89 ? -1.458 -39.969 -16.359 1 90.62 89 ASP B CA 1
ATOM 3006 C C . ASP B 1 89 ? -0.249 -39.938 -15.43 1 90.62 89 ASP B C 1
ATOM 3008 O O . ASP B 1 89 ? 0.571 -39.031 -15.492 1 90.62 89 ASP B O 1
ATOM 3012 N N . PRO B 1 90 ? -0.122 -40.938 -14.594 1 88.81 90 PRO B N 1
ATOM 3013 C CA . PRO B 1 90 ? 0.96 -40.938 -13.609 1 88.81 90 PRO B CA 1
ATOM 3014 C C . PRO B 1 90 ? 2.344 -40.969 -14.25 1 88.81 90 PRO B C 1
ATOM 3016 O O . PRO B 1 90 ? 3.338 -40.625 -13.617 1 88.81 90 PRO B O 1
ATOM 3019 N N . THR B 1 91 ? 2.408 -41.406 -15.484 1 91.44 91 THR B N 1
ATOM 3020 C CA . THR B 1 91 ? 3.699 -41.5 -16.156 1 91.44 91 THR B CA 1
ATOM 3021 C C . THR B 1 91 ? 4.152 -40.125 -16.656 1 91.44 91 THR B C 1
ATOM 3023 O O . THR B 1 91 ? 5.324 -39.938 -16.984 1 91.44 91 THR B O 1
ATOM 3026 N N . LEU B 1 92 ? 3.248 -39.25 -16.734 1 90.5 92 LEU B N 1
ATOM 3027 C CA . LEU B 1 92 ? 3.549 -37.938 -17.281 1 90.5 92 LEU B CA 1
ATOM 3028 C C . LEU B 1 92 ? 3.504 -36.844 -16.203 1 90.5 92 LEU B C 1
ATOM 3030 O O . LEU B 1 92 ? 3.705 -35.656 -16.484 1 90.5 92 LEU B O 1
ATOM 3034 N N . THR B 1 93 ? 3.201 -37.219 -14.977 1 93.31 93 THR B N 1
ATOM 3035 C CA . THR B 1 93 ? 3.025 -36.25 -13.906 1 93.31 93 THR B CA 1
ATOM 3036 C C . THR B 1 93 ? 3.801 -36.656 -12.656 1 93.31 93 THR B C 1
ATOM 3038 O O . THR B 1 93 ? 4.371 -37.75 -12.617 1 93.31 93 THR B O 1
ATOM 3041 N N . PHE B 1 94 ? 3.926 -35.812 -11.703 1 94.75 94 PHE B N 1
ATOM 3042 C CA . PHE B 1 94 ? 4.582 -36.062 -10.422 1 94.75 94 PHE B CA 1
ATOM 3043 C C . PHE B 1 94 ? 3.594 -35.906 -9.273 1 94.75 94 PHE B C 1
ATOM 3045 O O . PHE B 1 94 ? 2.736 -35 -9.297 1 94.75 94 PHE B O 1
ATOM 3052 N N . PRO B 1 95 ? 3.668 -36.75 -8.289 1 95.56 95 PRO B N 1
ATOM 3053 C CA . PRO B 1 95 ? 2.836 -36.531 -7.105 1 95.56 95 PRO B CA 1
ATOM 3054 C C . PRO B 1 95 ? 3.123 -35.188 -6.438 1 95.56 95 PRO B C 1
ATOM 3056 O O . PRO B 1 95 ? 4.285 -34.875 -6.168 1 95.56 95 PRO B O 1
ATOM 3059 N N . PRO B 1 96 ? 2.117 -34.469 -6.18 1 97.81 96 PRO B N 1
ATOM 3060 C CA . PRO B 1 96 ? 2.348 -33.188 -5.531 1 97.81 96 PRO B CA 1
ATOM 3061 C C . PRO B 1 96 ? 2.863 -33.312 -4.102 1 97.81 96 PRO B C 1
ATOM 3063 O O . PRO B 1 96 ? 2.602 -34.344 -3.445 1 97.81 96 PRO B O 1
ATOM 3066 N N . LYS B 1 97 ? 3.668 -32.375 -3.701 1 98.19 97 LYS B N 1
ATOM 3067 C CA . LYS B 1 97 ? 4.016 -32.25 -2.291 1 98.19 97 LYS B CA 1
ATOM 3068 C C . LYS B 1 97 ? 3.098 -31.234 -1.601 1 98.19 97 LYS B C 1
ATOM 3070 O O . LYS B 1 97 ? 2.611 -30.297 -2.232 1 98.19 97 LYS B O 1
ATOM 3075 N N . LEU B 1 98 ? 2.818 -31.531 -0.349 1 98.38 98 LEU B N 1
ATOM 3076 C CA . LEU B 1 98 ? 1.875 -30.703 0.399 1 98.38 98 LEU B CA 1
ATOM 3077 C C . LEU B 1 98 ? 2.578 -29.969 1.534 1 98.38 98 LEU B C 1
ATOM 3079 O O . LEU B 1 98 ? 3.434 -30.547 2.215 1 98.38 98 LEU B O 1
ATOM 3083 N N . VAL B 1 99 ? 2.291 -28.719 1.707 1 98.12 99 VAL B N 1
ATOM 3084 C CA . VAL B 1 99 ? 2.832 -27.922 2.803 1 98.12 99 VAL B CA 1
ATOM 3085 C C . VAL B 1 99 ? 1.713 -27.109 3.451 1 98.12 99 VAL B C 1
ATOM 3087 O O . VAL B 1 99 ? 0.951 -26.422 2.762 1 98.12 99 VAL B O 1
ATOM 3090 N N . LEU B 1 100 ? 1.58 -27.25 4.793 1 97.62 100 LEU B N 1
ATOM 3091 C CA . LEU B 1 100 ? 0.651 -26.391 5.523 1 97.62 100 LEU B CA 1
ATOM 3092 C C . LEU B 1 100 ? 1.176 -24.953 5.598 1 97.62 100 LEU B C 1
ATOM 3094 O O . LEU B 1 100 ? 2.301 -24.719 6.047 1 97.62 100 LEU B O 1
ATOM 3098 N N . LEU B 1 101 ? 0.378 -24.031 5.074 1 97.62 101 LEU B N 1
ATOM 3099 C CA . LEU B 1 101 ? 0.777 -22.625 5.051 1 97.62 101 LEU B CA 1
ATOM 3100 C C . LEU B 1 101 ? -0.425 -21.719 5.285 1 97.62 101 LEU B C 1
ATOM 3102 O O . LEU B 1 101 ? -1.436 -21.828 4.586 1 97.62 101 LEU B O 1
ATOM 3106 N N . ASP B 1 102 ? -0.344 -20.969 6.297 1 96.44 102 ASP B N 1
ATOM 3107 C CA . ASP B 1 102 ? -1.301 -19.922 6.633 1 96.44 102 ASP B CA 1
ATOM 3108 C C . ASP B 1 102 ? -0.616 -18.562 6.707 1 96.44 102 ASP B C 1
ATOM 3110 O O . ASP B 1 102 ? 0.098 -18.266 7.672 1 96.44 102 ASP B O 1
ATOM 3114 N N . PHE B 1 103 ? -0.913 -17.688 5.754 1 96.38 103 PHE B N 1
ATOM 3115 C CA . PHE B 1 103 ? -0.261 -16.391 5.719 1 96.38 103 PHE B CA 1
ATOM 3116 C C . PHE B 1 103 ? -0.688 -15.539 6.91 1 96.38 103 PHE B C 1
ATOM 3118 O O . PHE B 1 103 ? -0.019 -14.562 7.254 1 96.38 103 PHE B O 1
ATOM 3125 N N . GLY B 1 104 ? -1.799 -15.844 7.535 1 95.38 104 GLY B N 1
ATOM 3126 C CA . GLY B 1 104 ? -2.182 -15.141 8.75 1 95.38 104 GLY B CA 1
ATOM 3127 C C . GLY B 1 104 ? -1.246 -15.406 9.914 1 95.38 104 GLY B C 1
ATOM 3128 O O . GLY B 1 104 ? -1.228 -14.648 10.883 1 95.38 104 GLY B O 1
ATOM 3129 N N . ASP B 1 105 ? -0.576 -16.516 9.805 1 95.81 105 ASP B N 1
ATOM 3130 C CA . ASP B 1 105 ? 0.474 -16.844 10.758 1 95.81 105 ASP B CA 1
ATOM 3131 C C . ASP B 1 105 ? 1.856 -16.531 10.188 1 95.81 105 ASP B C 1
ATOM 3133 O O . ASP B 1 105 ? 2.559 -17.438 9.719 1 95.81 105 ASP B O 1
ATOM 3137 N N . VAL B 1 106 ? 2.289 -15.32 10.328 1 95.69 106 VAL B N 1
ATOM 3138 C CA . VAL B 1 106 ? 3.496 -14.812 9.68 1 95.69 106 VAL B CA 1
ATOM 3139 C C . VAL B 1 106 ? 4.715 -15.562 10.211 1 95.69 106 VAL B C 1
ATOM 3141 O O . VAL B 1 106 ? 5.605 -15.938 9.445 1 95.69 106 VAL B O 1
ATOM 3144 N N . ASP B 1 107 ? 4.781 -15.82 11.469 1 93.62 107 ASP B N 1
ATOM 3145 C CA . ASP B 1 107 ? 5.891 -16.578 12.039 1 93.62 107 ASP B CA 1
ATOM 3146 C C . ASP B 1 107 ? 5.93 -18 11.5 1 93.62 107 ASP B C 1
ATOM 3148 O O . ASP B 1 107 ? 7 -18.516 11.188 1 93.62 107 ASP B O 1
ATOM 3152 N N . GLY B 1 108 ? 4.77 -18.625 11.414 1 94.75 108 GLY B N 1
ATOM 3153 C CA . GLY B 1 108 ? 4.691 -19.953 10.82 1 94.75 108 GLY B CA 1
ATOM 3154 C C . GLY B 1 108 ? 5.121 -19.984 9.367 1 94.75 108 GLY B C 1
ATOM 3155 O O . GLY B 1 108 ? 5.676 -20.984 8.898 1 94.75 108 GLY B O 1
ATOM 3156 N N . THR B 1 109 ? 4.852 -18.891 8.648 1 95.88 109 THR B N 1
ATOM 3157 C CA . THR B 1 109 ? 5.27 -18.781 7.258 1 95.88 109 THR B CA 1
ATOM 3158 C C . THR B 1 109 ? 6.789 -18.812 7.145 1 95.88 109 THR B C 1
ATOM 3160 O O . THR B 1 109 ? 7.344 -19.453 6.258 1 95.88 109 THR B O 1
ATOM 3163 N N . ALA B 1 110 ? 7.457 -18.109 8.023 1 93.56 110 ALA B N 1
ATOM 3164 C CA . ALA B 1 110 ? 8.914 -18.109 8.031 1 93.56 110 ALA B CA 1
ATOM 3165 C C . ALA B 1 110 ? 9.469 -19.516 8.242 1 93.56 110 ALA B C 1
ATOM 3167 O O . ALA B 1 110 ? 10.453 -19.906 7.598 1 93.56 110 ALA B O 1
ATOM 3168 N N . GLU B 1 111 ? 8.828 -20.219 9.031 1 92.25 111 GLU B N 1
ATOM 3169 C CA . GLU B 1 111 ? 9.25 -21.578 9.328 1 92.25 111 GLU B CA 1
ATOM 3170 C C . GLU B 1 111 ? 8.992 -22.516 8.148 1 92.25 111 GLU B C 1
ATOM 3172 O O . GLU B 1 111 ? 9.727 -23.484 7.938 1 92.25 111 GLU B O 1
ATOM 3177 N N . ALA B 1 112 ? 7.984 -22.219 7.375 1 94.38 112 ALA B N 1
ATOM 3178 C CA . ALA B 1 112 ? 7.566 -23.078 6.266 1 94.38 112 ALA B CA 1
ATOM 3179 C C . ALA B 1 112 ? 8.5 -22.906 5.07 1 94.38 112 ALA B C 1
ATOM 3181 O O . ALA B 1 112 ? 8.484 -23.734 4.148 1 94.38 112 ALA B O 1
ATOM 3182 N N . VAL B 1 113 ? 9.305 -21.859 5.027 1 95 113 VAL B N 1
ATOM 3183 C CA . VAL B 1 113 ? 10.188 -21.562 3.902 1 95 113 VAL B CA 1
ATOM 3184 C C . VAL B 1 113 ? 11.109 -22.75 3.643 1 95 113 VAL B C 1
ATOM 3186 O O . VAL B 1 113 ? 11.242 -23.203 2.502 1 95 113 VAL B O 1
ATOM 3189 N N . SER B 1 114 ? 11.734 -23.234 4.723 1 94.56 114 SER B N 1
ATOM 3190 C CA . SER B 1 114 ? 12.656 -24.359 4.562 1 94.56 114 SER B CA 1
ATOM 3191 C C . SER B 1 114 ? 11.93 -25.594 4.043 1 94.56 114 SER B C 1
ATOM 3193 O O . SER B 1 114 ? 12.461 -26.328 3.199 1 94.56 114 SER B O 1
ATOM 3195 N N . GLU B 1 115 ? 10.766 -25.812 4.574 1 94.88 115 GLU B N 1
ATOM 3196 C CA . GLU B 1 115 ? 9.977 -26.969 4.156 1 94.88 115 GLU B CA 1
ATOM 3197 C C . GLU B 1 115 ? 9.648 -26.906 2.666 1 94.88 115 GLU B C 1
ATOM 3199 O O . GLU B 1 115 ? 9.781 -27.891 1.952 1 94.88 115 GLU B O 1
ATOM 3204 N N . VAL B 1 116 ? 9.281 -25.766 2.217 1 93.19 116 VAL B N 1
ATOM 3205 C CA . VAL B 1 116 ? 8.898 -25.594 0.819 1 93.19 116 VAL B CA 1
ATOM 3206 C C . VAL B 1 116 ? 10.109 -25.797 -0.079 1 93.19 116 VAL B C 1
ATOM 3208 O O . VAL B 1 116 ? 10.016 -26.453 -1.125 1 93.19 116 VAL B O 1
ATOM 3211 N N . LEU B 1 117 ? 11.266 -25.312 0.331 1 93.94 117 LEU B N 1
ATOM 3212 C CA . LEU B 1 117 ? 12.477 -25.391 -0.469 1 93.94 117 LEU B CA 1
ATOM 3213 C C . LEU B 1 117 ? 13.016 -26.828 -0.495 1 93.94 117 LEU B C 1
ATOM 3215 O O . LEU B 1 117 ? 13.664 -27.234 -1.461 1 93.94 117 LEU B O 1
ATOM 3219 N N . GLU B 1 118 ? 12.68 -27.578 0.519 1 94.12 118 GLU B N 1
ATOM 3220 C CA . GLU B 1 118 ? 13.211 -28.938 0.635 1 94.12 118 GLU B CA 1
ATOM 3221 C C . GLU B 1 118 ? 12.359 -29.922 -0.156 1 94.12 118 GLU B C 1
ATOM 3223 O O . GLU B 1 118 ? 12.797 -31.047 -0.419 1 94.12 118 GLU B O 1
ATOM 3228 N N . CYS B 1 119 ? 11.211 -29.547 -0.531 1 92.19 119 CYS B N 1
ATOM 3229 C CA . CYS B 1 119 ? 10.297 -30.469 -1.196 1 92.19 119 CYS B CA 1
ATOM 3230 C C . CYS B 1 119 ? 10.93 -31.062 -2.443 1 92.19 119 CYS B C 1
ATOM 3232 O O . CYS B 1 119 ? 10.945 -32.281 -2.609 1 92.19 119 CYS B O 1
ATOM 3234 N N . PHE B 1 120 ? 11.477 -30.266 -3.305 1 93.38 120 PHE B N 1
ATOM 3235 C CA . PHE B 1 120 ? 12.078 -30.75 -4.539 1 93.38 120 PHE B CA 1
ATOM 3236 C C . PHE B 1 120 ? 13.5 -30.219 -4.691 1 93.38 120 PHE B C 1
ATOM 3238 O O . PHE B 1 120 ? 14.141 -30.438 -5.723 1 93.38 120 PHE B O 1
ATOM 3245 N N . GLY B 1 121 ? 14 -29.469 -3.68 1 89.69 121 GLY B N 1
ATOM 3246 C CA . GLY B 1 121 ? 15.383 -29.031 -3.629 1 89.69 121 GLY B CA 1
ATOM 3247 C C . GLY B 1 121 ? 15.625 -27.734 -4.367 1 89.69 121 GLY B C 1
ATOM 3248 O O . GLY B 1 121 ? 16.672 -27.109 -4.199 1 89.69 121 GLY B O 1
ATOM 3249 N N . CYS B 1 122 ? 14.828 -27.406 -5.277 1 90 122 CYS B N 1
ATOM 3250 C CA . CYS B 1 122 ? 14.898 -26.125 -5.977 1 90 122 CYS B CA 1
ATOM 3251 C C . CYS B 1 122 ? 13.508 -25.547 -6.211 1 90 122 CYS B C 1
ATOM 3253 O O . CYS B 1 122 ? 12.508 -26.266 -6.07 1 90 122 CYS B O 1
ATOM 3255 N N . LEU B 1 123 ? 13.398 -24.234 -6.449 1 96.69 123 LEU B N 1
ATOM 3256 C CA . LEU B 1 123 ? 12.125 -23.578 -6.727 1 96.69 123 LEU B CA 1
ATOM 3257 C C . LEU B 1 123 ? 12.219 -22.719 -7.988 1 96.69 123 LEU B C 1
ATOM 3259 O O . LEU B 1 123 ? 13.039 -21.812 -8.078 1 96.69 123 LEU B O 1
ATOM 3263 N N . ASP B 1 124 ? 11.383 -23.031 -8.977 1 98 124 ASP B N 1
ATOM 3264 C CA . ASP B 1 124 ? 11.406 -22.328 -10.25 1 98 124 ASP B CA 1
ATOM 3265 C C . ASP B 1 124 ? 10.359 -21.219 -10.281 1 98 124 ASP B C 1
ATOM 3267 O O . ASP B 1 124 ? 10.625 -20.109 -10.766 1 98 124 ASP B O 1
ATOM 3271 N N . ILE B 1 125 ? 9.148 -21.547 -9.805 1 98.62 125 ILE B N 1
ATOM 3272 C CA . ILE B 1 125 ? 8.008 -20.641 -9.914 1 98.62 125 ILE B CA 1
ATOM 3273 C C . ILE B 1 125 ? 7.262 -20.594 -8.586 1 98.62 125 ILE B C 1
ATOM 3275 O O . ILE B 1 125 ? 6.992 -21.641 -7.98 1 98.62 125 ILE B O 1
ATOM 3279 N N . LEU B 1 126 ? 7.02 -19.453 -8.07 1 98.75 126 LEU B N 1
ATOM 3280 C CA . LEU B 1 126 ? 6.184 -19.25 -6.891 1 98.75 126 LEU B CA 1
ATOM 3281 C C . LEU B 1 126 ? 4.996 -18.359 -7.219 1 98.75 126 LEU B C 1
ATOM 3283 O O . LEU B 1 126 ? 5.172 -17.203 -7.621 1 98.75 126 LEU B O 1
ATOM 3287 N N . ILE B 1 127 ? 3.793 -18.891 -7.094 1 98.75 127 ILE B N 1
ATOM 3288 C CA . ILE B 1 127 ? 2.557 -18.156 -7.352 1 98.75 127 ILE B CA 1
ATOM 3289 C C . ILE B 1 127 ? 1.887 -17.797 -6.027 1 98.75 127 ILE B C 1
ATOM 3291 O O . ILE B 1 127 ? 1.432 -18.672 -5.293 1 98.75 127 ILE B O 1
ATOM 3295 N N . PHE B 1 128 ? 1.886 -16.547 -5.738 1 98.62 128 PHE B N 1
ATOM 3296 C CA . PHE B 1 128 ? 1.16 -16.031 -4.582 1 98.62 128 PHE B CA 1
ATOM 3297 C C . PHE B 1 128 ? -0.315 -15.836 -4.914 1 98.62 128 PHE B C 1
ATOM 3299 O O . PHE B 1 128 ? -0.687 -14.867 -5.582 1 98.62 128 PHE B O 1
ATOM 3306 N N . ASN B 1 129 ? -1.186 -16.641 -4.438 1 96.38 129 ASN B N 1
ATOM 3307 C CA . ASN B 1 129 ? -2.605 -16.641 -4.777 1 96.38 129 ASN B CA 1
ATOM 3308 C C . ASN B 1 129 ? -3.479 -16.5 -3.533 1 96.38 129 ASN B C 1
ATOM 3310 O O . ASN B 1 129 ? -4.695 -16.672 -3.602 1 96.38 129 ASN B O 1
ATOM 3314 N N . SER B 1 130 ? -2.977 -16.141 -2.447 1 89 130 SER B N 1
ATOM 3315 C CA . SER B 1 130 ? -3.715 -16 -1.194 1 89 130 SER B CA 1
ATOM 3316 C C . SER B 1 130 ? -4.156 -14.555 -0.967 1 89 130 SER B C 1
ATOM 3318 O O . SER B 1 130 ? -3.438 -13.617 -1.317 1 89 130 SER B O 1
ATOM 3320 N N . SER B 1 131 ? -5.426 -14.414 -0.507 1 89.5 131 SER B N 1
ATOM 3321 C CA . SER B 1 131 ? -5.887 -13.086 -0.135 1 89.5 131 SER B CA 1
ATOM 3322 C C . SER B 1 131 ? -7.047 -13.156 0.853 1 89.5 131 SER B C 1
ATOM 3324 O O . SER B 1 131 ? -7.789 -14.141 0.875 1 89.5 131 SER B O 1
ATOM 3326 N N . MET B 1 132 ? -7.121 -12.281 1.714 1 94.06 132 MET B N 1
ATOM 3327 C CA . MET B 1 132 ? -8.242 -12.07 2.625 1 94.06 132 MET B CA 1
ATOM 3328 C C . MET B 1 132 ? -8.914 -10.727 2.346 1 94.06 132 MET B C 1
ATOM 3330 O O . MET B 1 132 ? -8.242 -9.719 2.143 1 94.06 132 MET B O 1
ATOM 3334 N N . LYS B 1 133 ? -10.266 -10.828 2.25 1 94.25 133 LYS B N 1
ATOM 3335 C CA . LYS B 1 133 ? -11.039 -9.625 1.981 1 94.25 133 LYS B CA 1
ATOM 3336 C C . LYS B 1 133 ? -11.953 -9.289 3.156 1 94.25 133 LYS B C 1
ATOM 3338 O O . LYS B 1 133 ? -12.453 -10.18 3.842 1 94.25 133 LYS B O 1
ATOM 3343 N N . VAL B 1 134 ? -12.086 -8.008 3.416 1 94.25 134 VAL B N 1
ATOM 3344 C CA . VAL B 1 134 ? -13.062 -7.5 4.375 1 94.25 134 VAL B CA 1
ATOM 3345 C C . VAL B 1 134 ? -13.688 -6.215 3.844 1 94.25 134 VAL B C 1
ATOM 3347 O O . VAL B 1 134 ? -12.992 -5.363 3.283 1 94.25 134 VAL B O 1
ATOM 3350 N N . LYS B 1 135 ? -15 -6.172 3.852 1 94.81 135 LYS B N 1
ATOM 3351 C CA . LYS B 1 135 ? -15.758 -4.965 3.514 1 94.81 135 LYS B CA 1
ATOM 3352 C C . LYS B 1 135 ? -16.484 -4.418 4.734 1 94.81 135 LYS B C 1
ATOM 3354 O O . LYS B 1 135 ? -17.312 -5.109 5.332 1 94.81 135 LYS B O 1
ATOM 3359 N N . ALA B 1 136 ? -16.172 -3.262 5.176 1 95.69 136 ALA B N 1
ATOM 3360 C CA . ALA B 1 136 ? -16.797 -2.592 6.32 1 95.69 136 ALA B CA 1
ATOM 3361 C C . ALA B 1 136 ? -16.359 -1.13 6.398 1 95.69 136 ALA B C 1
ATOM 3363 O O . ALA B 1 136 ? -15.289 -0.768 5.91 1 95.69 136 ALA B O 1
ATOM 3364 N N . PRO B 1 137 ? -17.266 -0.253 6.961 1 95.44 137 PRO B N 1
ATOM 3365 C CA . PRO B 1 137 ? -16.797 1.115 7.203 1 95.44 137 PRO B CA 1
ATOM 3366 C C . PRO B 1 137 ? -15.5 1.165 7.996 1 95.44 137 PRO B C 1
ATOM 3368 O O . PRO B 1 137 ? -15.297 0.362 8.914 1 95.44 137 PRO B O 1
ATOM 3371 N N . ALA B 1 138 ? -14.656 2.07 7.633 1 96.06 138 ALA B N 1
ATOM 3372 C CA . ALA B 1 138 ? -13.359 2.203 8.281 1 96.06 138 ALA B CA 1
ATOM 3373 C C . ALA B 1 138 ? -13.508 2.311 9.797 1 96.06 138 ALA B C 1
ATOM 3375 O O . ALA B 1 138 ? -12.75 1.688 10.547 1 96.06 138 ALA B O 1
ATOM 3376 N N . GLN B 1 139 ? -14.484 3 10.234 1 93.38 139 GLN B N 1
ATOM 3377 C CA . GLN B 1 139 ? -14.656 3.295 11.656 1 93.38 139 GLN B CA 1
ATOM 3378 C C . GLN B 1 139 ? -15.094 2.051 12.43 1 93.38 139 GLN B C 1
ATOM 3380 O O . GLN B 1 139 ? -14.992 2.008 13.656 1 93.38 139 GLN B O 1
ATOM 3385 N N . THR B 1 140 ? -15.562 1.036 11.734 1 94.81 140 THR B N 1
ATOM 3386 C CA . THR B 1 140 ? -16.062 -0.149 12.414 1 94.81 140 THR B CA 1
ATOM 3387 C C . THR B 1 140 ? -15.016 -1.255 12.438 1 94.81 140 THR B C 1
ATOM 3389 O O . THR B 1 140 ? -15.18 -2.26 13.133 1 94.81 140 THR B O 1
ATOM 3392 N N . LEU B 1 141 ? -13.992 -1.144 11.664 1 96.06 141 LEU B N 1
ATOM 3393 C CA . LEU B 1 141 ? -12.938 -2.148 11.625 1 96.06 141 LEU B CA 1
ATOM 3394 C C . LEU B 1 141 ? -11.992 -1.992 12.82 1 96.06 141 LEU B C 1
ATOM 3396 O O . LEU B 1 141 ? -11.539 -0.886 13.117 1 96.06 141 LEU B O 1
ATOM 3400 N N . THR B 1 142 ? -11.734 -3.035 13.484 1 95.81 142 THR B N 1
ATOM 3401 C CA . THR B 1 142 ? -10.805 -3.01 14.609 1 95.81 142 THR B CA 1
ATOM 3402 C C . THR B 1 142 ? -9.359 -3.045 14.117 1 95.81 142 THR B C 1
ATOM 3404 O O . THR B 1 142 ? -9.094 -3.463 12.984 1 95.81 142 THR B O 1
ATOM 3407 N N . LEU B 1 143 ? -8.469 -2.625 14.969 1 96.06 143 LEU B N 1
ATOM 3408 C CA . LEU B 1 143 ? -7.043 -2.703 14.656 1 96.06 143 LEU B CA 1
ATOM 3409 C C . LEU B 1 143 ? -6.617 -4.148 14.422 1 96.06 143 LEU B C 1
ATOM 3411 O O . LEU B 1 143 ? -5.762 -4.422 13.578 1 96.06 143 LEU B O 1
ATOM 3415 N N . GLU B 1 144 ? -7.176 -5.02 15.188 1 96.44 144 GLU B N 1
ATOM 3416 C CA . GLU B 1 144 ? -6.883 -6.441 15.023 1 96.44 144 GLU B CA 1
ATOM 3417 C C . GLU B 1 144 ? -7.227 -6.918 13.617 1 96.44 144 GLU B C 1
ATOM 3419 O O . GLU B 1 144 ? -6.457 -7.664 13.008 1 96.44 144 GLU B O 1
ATOM 3424 N N . THR B 1 145 ? -8.367 -6.504 13.102 1 97.19 145 THR B N 1
ATOM 3425 C CA . THR B 1 145 ? -8.773 -6.879 11.75 1 97.19 145 THR B CA 1
ATOM 3426 C C . THR B 1 145 ? -7.848 -6.258 10.719 1 97.19 145 THR B C 1
ATOM 3428 O O . THR B 1 145 ? -7.469 -6.91 9.742 1 97.19 145 THR B O 1
ATOM 3431 N N . ASP B 1 146 ? -7.473 -4.992 10.945 1 97.75 146 ASP B N 1
ATOM 3432 C CA . ASP B 1 146 ? -6.508 -4.348 10.062 1 97.75 146 ASP B CA 1
ATOM 3433 C C . ASP B 1 146 ? -5.207 -5.145 9.992 1 97.75 146 ASP B C 1
ATOM 3435 O O . ASP B 1 146 ? -4.676 -5.375 8.906 1 97.75 146 ASP B O 1
ATOM 3439 N N . LYS B 1 147 ? -4.73 -5.512 11.133 1 97.81 147 LYS B N 1
ATOM 3440 C CA . LYS B 1 147 ? -3.475 -6.254 11.211 1 97.81 147 LYS B CA 1
ATOM 3441 C C . LYS B 1 147 ? -3.604 -7.625 10.555 1 97.81 147 LYS B C 1
ATOM 3443 O O . LYS B 1 147 ? -2.678 -8.086 9.883 1 97.81 147 LYS B O 1
ATOM 3448 N N . LEU B 1 148 ? -4.711 -8.266 10.789 1 97.75 148 LEU B N 1
ATOM 3449 C CA . LEU B 1 148 ? -4.945 -9.578 10.203 1 97.75 148 LEU B CA 1
ATOM 3450 C C . LEU B 1 148 ? -4.898 -9.508 8.68 1 97.75 148 LEU B C 1
ATOM 3452 O O . LEU B 1 148 ? -4.324 -10.391 8.039 1 97.75 148 LEU B O 1
ATOM 3456 N N . LEU B 1 149 ? -5.527 -8.492 8.078 1 98.25 149 LEU B N 1
ATOM 3457 C CA . LEU B 1 149 ? -5.512 -8.328 6.629 1 98.25 149 LEU B CA 1
ATOM 3458 C C . LEU B 1 149 ? -4.094 -8.07 6.129 1 98.25 149 LEU B C 1
ATOM 3460 O O . LEU B 1 149 ? -3.688 -8.617 5.102 1 98.25 149 LEU B O 1
ATOM 3464 N N . MET B 1 150 ? -3.357 -7.242 6.855 1 98.69 150 MET B N 1
ATOM 3465 C CA . MET B 1 150 ? -1.985 -6.934 6.461 1 98.69 150 MET B CA 1
ATOM 3466 C C . MET B 1 150 ? -1.101 -8.172 6.559 1 98.69 150 MET B C 1
ATOM 3468 O O . MET B 1 150 ? -0.238 -8.391 5.707 1 98.69 150 MET B O 1
ATOM 3472 N N . ASP B 1 151 ? -1.327 -8.977 7.602 1 98.25 151 ASP B N 1
ATOM 3473 C CA . ASP B 1 151 ? -0.579 -10.227 7.746 1 98.25 151 ASP B CA 1
ATOM 3474 C C . ASP B 1 151 ? -0.848 -11.164 6.574 1 98.25 151 ASP B C 1
ATOM 3476 O O . ASP B 1 151 ? 0.086 -11.703 5.973 1 98.25 151 ASP B O 1
ATOM 3480 N N . ASN B 1 152 ? -2.072 -11.312 6.238 1 98.25 152 ASN B N 1
ATOM 3481 C CA . ASN B 1 152 ? -2.473 -12.273 5.215 1 98.25 152 ASN B CA 1
ATOM 3482 C C . ASN B 1 152 ? -2.072 -11.805 3.82 1 98.25 152 ASN B C 1
ATOM 3484 O O . ASN B 1 152 ? -1.637 -12.609 2.992 1 98.25 152 ASN B O 1
ATOM 3488 N N . ASN B 1 153 ? -2.246 -10.531 3.545 1 98.56 153 ASN B N 1
ATOM 3489 C CA . ASN B 1 153 ? -2.135 -10.055 2.172 1 98.56 153 ASN B CA 1
ATOM 3490 C C . ASN B 1 153 ? -0.753 -9.469 1.892 1 98.56 153 ASN B C 1
ATOM 3492 O O . ASN B 1 153 ? -0.367 -9.305 0.733 1 98.56 153 ASN B O 1
ATOM 3496 N N . TYR B 1 154 ? -0.036 -9.102 2.91 1 98.75 154 TYR B N 1
ATOM 3497 C CA . TYR B 1 154 ? 1.243 -8.438 2.699 1 98.75 154 TYR B CA 1
ATOM 3498 C C . TYR B 1 154 ? 2.369 -9.18 3.41 1 98.75 154 TYR B C 1
ATOM 3500 O O . TYR B 1 154 ? 3.174 -9.852 2.768 1 98.75 154 TYR B O 1
ATOM 3508 N N . PHE B 1 155 ? 2.352 -9.273 4.766 1 98.69 155 PHE B N 1
ATOM 3509 C CA . PHE B 1 155 ? 3.486 -9.805 5.516 1 98.69 155 PHE B CA 1
ATOM 3510 C C . PHE B 1 155 ? 3.701 -11.281 5.195 1 98.69 155 PHE B C 1
ATOM 3512 O O . PHE B 1 155 ? 4.844 -11.734 5.086 1 98.69 155 PHE B O 1
ATOM 3519 N N . GLY B 1 156 ? 2.643 -12.055 5.16 1 98.25 156 GLY B N 1
ATOM 3520 C CA . GLY B 1 156 ? 2.775 -13.453 4.789 1 98.25 156 GLY B CA 1
ATOM 3521 C C . GLY B 1 156 ? 3.488 -13.648 3.463 1 98.25 156 GLY B C 1
ATOM 3522 O O . GLY B 1 156 ? 4.555 -14.273 3.414 1 98.25 156 GLY B O 1
ATOM 3523 N N . PRO B 1 157 ? 2.957 -13.047 2.43 1 98.44 157 PRO B N 1
ATOM 3524 C CA . PRO B 1 157 ? 3.553 -13.188 1.1 1 98.44 157 PRO B CA 1
ATOM 3525 C C . PRO B 1 157 ? 5 -12.703 1.046 1 98.44 157 PRO B C 1
ATOM 3527 O O . PRO B 1 157 ? 5.855 -13.375 0.463 1 98.44 157 PRO B O 1
ATOM 3530 N N . ILE B 1 158 ? 5.344 -11.562 1.646 1 98.5 158 ILE B N 1
ATOM 3531 C CA . ILE B 1 158 ? 6.695 -11.039 1.481 1 98.5 158 ILE B CA 1
ATOM 3532 C C . ILE B 1 158 ? 7.676 -11.875 2.301 1 98.5 158 ILE B C 1
ATOM 3534 O O . ILE B 1 158 ? 8.852 -11.992 1.943 1 98.5 158 ILE B O 1
ATOM 3538 N N . THR B 1 159 ? 7.195 -12.438 3.42 1 98.06 159 THR B N 1
ATOM 3539 C CA . THR B 1 159 ? 8.039 -13.344 4.199 1 98.06 159 THR B CA 1
ATOM 3540 C C . THR B 1 159 ? 8.445 -14.555 3.365 1 98.06 159 THR B C 1
ATOM 3542 O O . THR B 1 159 ? 9.617 -14.93 3.34 1 98.06 159 THR B O 1
ATOM 3545 N N . LEU B 1 160 ? 7.48 -15.141 2.697 1 98.06 160 LEU B N 1
ATOM 3546 C CA . LEU B 1 160 ? 7.77 -16.281 1.827 1 98.06 160 LEU B CA 1
ATOM 3547 C C . LEU B 1 160 ? 8.672 -15.859 0.672 1 98.06 160 LEU B C 1
ATOM 3549 O O . LEU B 1 160 ? 9.648 -16.547 0.358 1 98.06 160 LEU B O 1
ATOM 3553 N N . ALA B 1 161 ? 8.383 -14.727 0.029 1 98.44 161 ALA B N 1
ATOM 3554 C CA . ALA B 1 161 ? 9.18 -14.227 -1.088 1 98.44 161 ALA B CA 1
ATOM 3555 C C . ALA B 1 161 ? 10.633 -14.031 -0.677 1 98.44 161 ALA B C 1
ATOM 3557 O O . ALA B 1 161 ? 11.547 -14.539 -1.338 1 98.44 161 ALA B O 1
ATOM 3558 N N . LYS B 1 162 ? 10.828 -13.328 0.421 1 97.88 162 LYS B N 1
ATOM 3559 C CA . LYS B 1 162 ? 12.18 -13.086 0.908 1 97.88 162 LYS B CA 1
ATOM 3560 C C . LYS B 1 162 ? 12.875 -14.391 1.277 1 97.88 162 LYS B C 1
ATOM 3562 O O . LYS B 1 162 ? 14.086 -14.531 1.084 1 97.88 162 LYS B O 1
ATOM 3567 N N . GLY B 1 163 ? 12.148 -15.312 1.813 1 96.88 163 GLY B N 1
ATOM 3568 C CA . GLY B 1 163 ? 12.695 -16.594 2.232 1 96.88 163 GLY B CA 1
ATOM 3569 C C . GLY B 1 163 ? 13.234 -17.422 1.078 1 96.88 163 GLY B C 1
ATOM 3570 O O . GLY B 1 163 ? 14.219 -18.141 1.23 1 96.88 163 GLY B O 1
ATOM 3571 N N . VAL B 1 164 ? 12.617 -17.328 -0.091 1 97.44 164 VAL B N 1
ATOM 3572 C CA . VAL B 1 164 ? 13.008 -18.188 -1.2 1 97.44 164 VAL B CA 1
ATOM 3573 C C . VAL B 1 164 ? 14.039 -17.469 -2.072 1 97.44 164 VAL B C 1
ATOM 3575 O O . VAL B 1 164 ? 14.711 -18.109 -2.895 1 97.44 164 VAL B O 1
ATOM 3578 N N . LEU B 1 165 ? 14.195 -16.172 -1.916 1 97.5 165 LEU B N 1
ATOM 3579 C CA . LEU B 1 165 ? 15 -15.336 -2.801 1 97.5 165 LEU B CA 1
ATOM 3580 C C . LEU B 1 165 ? 16.453 -15.805 -2.809 1 97.5 165 LEU B C 1
ATOM 3582 O O . LEU B 1 165 ? 17.078 -15.898 -3.871 1 97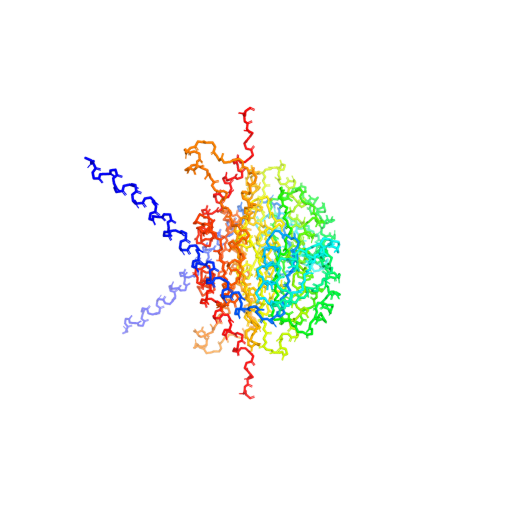.5 165 LEU B O 1
ATOM 3586 N N . PRO B 1 166 ? 17.031 -16.109 -1.614 1 96.19 166 PRO B N 1
ATOM 3587 C CA . PRO B 1 166 ? 18.438 -16.531 -1.646 1 96.19 166 PRO B CA 1
ATOM 3588 C C . PRO B 1 166 ? 18.672 -17.734 -2.561 1 96.19 166 PRO B C 1
ATOM 3590 O O . PRO B 1 166 ? 19.656 -17.766 -3.297 1 96.19 166 PRO B O 1
ATOM 3593 N N . SER B 1 167 ? 17.812 -18.688 -2.537 1 95.94 167 SER B N 1
ATOM 3594 C CA . SER B 1 167 ? 17.922 -19.859 -3.396 1 95.94 167 SER B CA 1
ATOM 3595 C C . SER B 1 167 ? 17.812 -19.484 -4.867 1 95.94 167 SER B C 1
ATOM 3597 O O . SER B 1 167 ? 18.578 -19.984 -5.703 1 95.94 167 SER B O 1
ATOM 3599 N N . MET B 1 168 ? 16.938 -18.594 -5.199 1 97.56 168 MET B N 1
ATOM 3600 C CA . MET B 1 168 ? 16.734 -18.156 -6.574 1 97.56 168 MET B CA 1
ATOM 3601 C C . MET B 1 168 ? 17.938 -17.328 -7.051 1 97.56 168 MET B C 1
ATOM 3603 O O . MET B 1 168 ? 18.359 -17.453 -8.203 1 97.56 168 MET B O 1
ATOM 3607 N N . ILE B 1 169 ? 18.406 -16.516 -6.152 1 96.88 169 ILE B N 1
ATOM 3608 C CA . ILE B 1 169 ? 19.547 -15.656 -6.48 1 96.88 169 ILE B CA 1
ATOM 3609 C C . ILE B 1 169 ? 20.766 -16.516 -6.781 1 96.88 169 ILE B C 1
ATOM 3611 O O . ILE B 1 169 ? 21.469 -16.266 -7.766 1 96.88 169 ILE B O 1
ATOM 3615 N N . SER B 1 170 ? 21 -17.484 -5.969 1 96.12 170 SER B N 1
ATOM 3616 C CA . SER B 1 170 ? 22.141 -18.375 -6.152 1 96.12 170 SER B CA 1
ATOM 3617 C C . SER B 1 170 ? 22.062 -19.109 -7.492 1 96.12 170 SER B C 1
ATOM 3619 O O . SER B 1 170 ? 23.078 -19.312 -8.148 1 96.12 170 SER B O 1
ATOM 3621 N N . ARG B 1 171 ? 20.938 -19.453 -7.934 1 96.56 171 ARG B N 1
ATOM 3622 C CA . ARG B 1 171 ? 20.75 -20.203 -9.164 1 96.56 171 ARG B CA 1
ATOM 3623 C C . ARG B 1 171 ? 20.547 -19.266 -10.352 1 96.56 171 ARG B C 1
ATOM 3625 O O . ARG B 1 171 ? 20.5 -19.703 -11.5 1 96.56 171 ARG B O 1
ATOM 3632 N N . ARG B 1 172 ? 20.328 -17.984 -10.086 1 97.5 172 ARG B N 1
ATOM 3633 C CA . ARG B 1 172 ? 20.094 -16.938 -11.07 1 97.5 172 ARG B CA 1
ATOM 3634 C C . ARG B 1 172 ? 18.906 -17.281 -11.961 1 97.5 172 ARG B C 1
ATOM 3636 O O . ARG B 1 172 ? 19 -17.188 -13.188 1 97.5 172 ARG B O 1
ATOM 3643 N N . SER B 1 173 ? 17.938 -17.812 -11.328 1 97.62 173 SER B N 1
ATOM 3644 C CA . SER B 1 173 ? 16.703 -18.156 -12.008 1 97.62 173 SER B CA 1
ATOM 3645 C C . SER B 1 173 ? 15.516 -18.188 -11.039 1 97.62 173 SER B C 1
ATOM 3647 O O . SER B 1 173 ? 15.688 -18.453 -9.852 1 97.62 173 SER B O 1
ATOM 3649 N N . GLY B 1 174 ? 14.344 -17.875 -11.562 1 98.12 174 GLY B N 1
ATOM 3650 C CA . GLY B 1 174 ? 13.125 -17.891 -10.773 1 98.12 174 GLY B CA 1
ATOM 3651 C C . GLY B 1 174 ? 12.055 -16.953 -11.297 1 98.12 174 GLY B C 1
ATOM 3652 O O . GLY B 1 174 ? 12.367 -15.984 -12 1 98.12 174 GLY B O 1
ATOM 3653 N N . HIS B 1 175 ? 10.859 -17.266 -11.031 1 98.81 175 HIS B N 1
ATOM 3654 C CA . HIS B 1 175 ? 9.727 -16.438 -11.422 1 98.81 175 HIS B CA 1
ATOM 3655 C C . HIS B 1 175 ? 8.711 -16.328 -10.289 1 98.81 175 HIS B C 1
ATOM 3657 O O . HIS B 1 175 ? 8.133 -17.344 -9.875 1 98.81 175 HIS B O 1
ATOM 3663 N N . LEU B 1 176 ? 8.578 -15.172 -9.695 1 98.81 176 LEU B N 1
ATOM 3664 C CA . LEU B 1 176 ? 7.559 -14.867 -8.703 1 98.81 176 LEU B CA 1
ATOM 3665 C C . LEU B 1 176 ? 6.332 -14.234 -9.359 1 98.81 176 LEU B C 1
ATOM 3667 O O . LEU B 1 176 ? 6.453 -13.25 -10.094 1 98.81 176 LEU B O 1
ATOM 3671 N N . ILE B 1 177 ? 5.164 -14.805 -9.164 1 98.88 177 ILE B N 1
ATOM 3672 C CA . ILE B 1 177 ? 3.918 -14.258 -9.695 1 98.88 177 ILE B CA 1
ATOM 3673 C C . ILE B 1 177 ? 2.982 -13.898 -8.539 1 98.88 177 ILE B C 1
ATOM 3675 O O . ILE B 1 177 ? 2.551 -14.781 -7.789 1 98.88 177 ILE B O 1
ATOM 3679 N N . LEU B 1 178 ? 2.73 -12.664 -8.383 1 98.75 178 LEU B N 1
ATOM 3680 C CA . LEU B 1 178 ? 1.731 -12.195 -7.43 1 98.75 178 LEU B CA 1
ATOM 3681 C C . LEU B 1 178 ? 0.367 -12.055 -8.094 1 98.75 178 LEU B C 1
ATOM 3683 O O . LEU B 1 178 ? 0.18 -11.203 -8.961 1 98.75 178 LEU B O 1
ATOM 3687 N N . VAL B 1 179 ? -0.542 -12.953 -7.762 1 98.06 179 VAL B N 1
ATOM 3688 C CA . VAL B 1 179 ? -1.937 -12.742 -8.133 1 98.06 179 VAL B CA 1
ATOM 3689 C C . VAL B 1 179 ? -2.588 -11.758 -7.168 1 98.06 179 VAL B C 1
ATOM 3691 O O . VAL B 1 179 ? -2.879 -12.102 -6.02 1 98.06 179 VAL B O 1
ATOM 3694 N N . ASN B 1 180 ? -2.77 -10.57 -7.629 1 97.38 180 ASN B N 1
ATOM 3695 C CA . ASN B 1 180 ? -3.283 -9.484 -6.801 1 97.38 180 ASN B CA 1
ATOM 3696 C C . ASN B 1 180 ? -4.691 -9.07 -7.223 1 97.38 180 ASN B C 1
ATOM 3698 O O . ASN B 1 180 ? -5.465 -9.898 -7.703 1 97.38 180 ASN B O 1
ATOM 3702 N N . SER B 1 181 ? -5.133 -7.98 -6.867 1 94.69 181 SER B N 1
ATOM 3703 C CA . SER B 1 181 ? -6.438 -7.41 -7.176 1 94.69 181 SER B CA 1
ATOM 3704 C C . SER B 1 181 ? -6.309 -6.016 -7.773 1 94.69 181 SER B C 1
ATOM 3706 O O . SER B 1 181 ? -5.34 -5.301 -7.492 1 94.69 181 SER B O 1
ATOM 3708 N N . ILE B 1 182 ? -7.25 -5.676 -8.586 1 93.88 182 ILE B N 1
ATOM 3709 C CA . ILE B 1 182 ? -7.312 -4.312 -9.102 1 93.88 182 ILE B CA 1
ATOM 3710 C C . ILE B 1 182 ? -7.375 -3.322 -7.941 1 93.88 182 ILE B C 1
ATOM 3712 O O . ILE B 1 182 ? -7.02 -2.152 -8.094 1 93.88 182 ILE B O 1
ATOM 3716 N N . GLN B 1 183 ? -7.789 -3.771 -6.812 1 93.62 183 GLN B N 1
ATOM 3717 C CA . GLN B 1 183 ? -7.883 -2.924 -5.629 1 93.62 183 GLN B CA 1
ATOM 3718 C C . GLN B 1 183 ? -6.508 -2.678 -5.016 1 93.62 183 GLN B C 1
ATOM 3720 O O . GLN B 1 183 ? -6.387 -1.98 -4.008 1 93.62 183 GLN B O 1
ATOM 3725 N N . GLY B 1 184 ? -5.477 -3.244 -5.578 1 96.06 184 GLY B N 1
ATOM 3726 C CA . GLY B 1 184 ? -4.105 -2.838 -5.309 1 96.06 184 GLY B CA 1
ATOM 3727 C C . GLY B 1 184 ? -3.688 -1.6 -6.078 1 96.06 184 GLY B C 1
ATOM 3728 O O . GLY B 1 184 ? -2.602 -1.061 -5.855 1 96.06 184 GLY B O 1
ATOM 3729 N N . LYS B 1 185 ? -4.637 -1.14 -6.926 1 94.38 185 LYS B N 1
ATOM 3730 C CA . LYS B 1 185 ? -4.418 0.053 -7.738 1 94.38 185 LYS B CA 1
ATOM 3731 C C . LYS B 1 185 ? -5.52 1.083 -7.512 1 94.38 185 LYS B C 1
ATOM 3733 O O . LYS B 1 185 ? -5.324 2.273 -7.766 1 94.38 185 LYS B O 1
ATOM 3738 N N . LEU B 1 186 ? -6.645 0.598 -7.086 1 93 186 LEU B N 1
ATOM 3739 C CA . LEU B 1 186 ? -7.809 1.433 -6.801 1 93 186 LEU B CA 1
ATOM 3740 C C . LEU B 1 186 ? -8.266 1.252 -5.359 1 93 186 LEU B C 1
ATOM 3742 O O . LEU B 1 186 ? -8.492 0.125 -4.91 1 93 186 LEU B O 1
ATOM 3746 N N . ALA B 1 187 ? -8.352 2.328 -4.711 1 93.81 187 ALA B N 1
ATOM 3747 C CA . ALA B 1 187 ? -8.914 2.273 -3.361 1 93.81 187 ALA B CA 1
ATOM 3748 C C . ALA B 1 187 ? -10.422 2.51 -3.381 1 93.81 187 ALA B C 1
ATOM 3750 O O . ALA B 1 187 ? -10.875 3.621 -3.652 1 93.81 187 ALA B O 1
ATOM 3751 N N . VAL B 1 188 ? -11.18 1.474 -3.123 1 92.25 188 VAL B N 1
ATOM 3752 C CA . VAL B 1 188 ? -12.633 1.518 -3.145 1 92.25 188 VAL B CA 1
ATOM 3753 C C . VAL B 1 188 ? -13.172 1.691 -1.725 1 92.25 188 VAL B C 1
ATOM 3755 O O . VAL B 1 188 ? -12.695 1.038 -0.792 1 92.25 188 VAL B O 1
ATOM 3758 N N . PRO B 1 189 ? -14.188 2.588 -1.539 1 94.56 189 PRO B N 1
ATOM 3759 C CA . PRO B 1 189 ? -14.734 2.816 -0.197 1 94.56 189 PRO B CA 1
ATOM 3760 C C . PRO B 1 189 ? -15.219 1.531 0.471 1 94.56 189 PRO B C 1
ATOM 3762 O O . PRO B 1 189 ? -15.602 0.581 -0.216 1 94.56 189 PRO B O 1
ATOM 3765 N N . PHE B 1 190 ? -15.125 1.493 1.843 1 95.62 190 PHE B N 1
ATOM 3766 C CA . PHE B 1 190 ? -15.578 0.416 2.711 1 95.62 190 PHE B CA 1
ATOM 3767 C C . PHE B 1 190 ? -14.672 -0.803 2.586 1 95.62 190 PHE B C 1
ATOM 3769 O O . PHE B 1 190 ? -15.086 -1.924 2.893 1 95.62 190 PHE B O 1
ATOM 3776 N N . ARG B 1 191 ? -13.453 -0.555 2.057 1 96.56 191 ARG B N 1
ATOM 3777 C CA . ARG B 1 191 ? -12.438 -1.597 1.933 1 96.56 191 ARG B CA 1
ATOM 3778 C C . ARG B 1 191 ? -11.062 -1.079 2.357 1 96.56 191 ARG B C 1
ATOM 3780 O O . ARG B 1 191 ? -10.047 -1.437 1.759 1 96.56 191 ARG B O 1
ATOM 3787 N N . THR B 1 192 ? -11.039 -0.186 3.334 1 97.81 192 THR B N 1
ATOM 3788 C CA . THR B 1 192 ? -9.82 0.523 3.721 1 97.81 192 THR B CA 1
ATOM 3789 C C . THR B 1 192 ? -8.695 -0.46 4.027 1 97.81 192 THR B C 1
ATOM 3791 O O . THR B 1 192 ? -7.59 -0.331 3.5 1 97.81 192 THR B O 1
ATOM 3794 N N . ALA B 1 193 ? -8.984 -1.519 4.871 1 98.19 193 ALA B N 1
ATOM 3795 C CA . ALA B 1 193 ? -7.945 -2.471 5.262 1 98.19 193 ALA B CA 1
ATOM 3796 C C . ALA B 1 193 ? -7.5 -3.318 4.074 1 98.19 193 ALA B C 1
ATOM 3798 O O . ALA B 1 193 ? -6.309 -3.578 3.902 1 98.19 193 ALA B O 1
ATOM 3799 N N . TYR B 1 194 ? -8.453 -3.754 3.285 1 97.88 194 TYR B N 1
ATOM 3800 C CA . TYR B 1 194 ? -8.164 -4.566 2.109 1 97.88 194 TYR B CA 1
ATOM 3801 C C . TYR B 1 194 ? -7.332 -3.781 1.1 1 97.88 194 TYR B C 1
ATOM 3803 O O . TYR B 1 194 ? -6.277 -4.246 0.657 1 97.88 194 TYR B O 1
ATOM 3811 N N . ALA B 1 195 ? -7.797 -2.527 0.784 1 97.5 195 ALA B N 1
ATOM 3812 C CA . ALA B 1 195 ? -7.078 -1.678 -0.162 1 97.5 195 ALA B CA 1
ATOM 3813 C C . ALA B 1 195 ? -5.656 -1.405 0.317 1 97.5 195 ALA B C 1
ATOM 3815 O O . ALA B 1 195 ? -4.703 -1.488 -0.464 1 97.5 195 ALA B O 1
ATOM 3816 N N . ALA B 1 196 ? -5.508 -1.089 1.562 1 98.75 196 ALA B N 1
ATOM 3817 C CA . ALA B 1 196 ? -4.188 -0.815 2.119 1 98.75 196 ALA B CA 1
ATOM 3818 C C . ALA B 1 196 ? -3.258 -2.012 1.942 1 98.75 196 ALA B C 1
ATOM 3820 O O . ALA B 1 196 ? -2.123 -1.863 1.483 1 98.75 196 ALA B O 1
ATOM 3821 N N . SER B 1 197 ? -3.732 -3.215 2.275 1 98.75 197 SER B N 1
ATOM 3822 C CA . SER B 1 197 ? -2.904 -4.414 2.221 1 98.75 197 SER B CA 1
ATOM 3823 C C . SER B 1 197 ? -2.527 -4.762 0.784 1 98.75 197 SER B C 1
ATOM 3825 O O . SER B 1 197 ? -1.389 -5.145 0.511 1 98.75 197 SER B O 1
ATOM 3827 N N . LYS B 1 198 ? -3.479 -4.598 -0.146 1 98.44 198 LYS B N 1
ATOM 3828 C CA . LYS B 1 198 ? -3.229 -4.941 -1.544 1 98.44 198 LYS B CA 1
ATOM 3829 C C . LYS B 1 198 ? -2.309 -3.916 -2.203 1 98.44 198 LYS B C 1
ATOM 3831 O O . LYS B 1 198 ? -1.51 -4.262 -3.076 1 98.44 198 LYS B O 1
ATOM 3836 N N . HIS B 1 199 ? -2.439 -2.633 -1.827 1 98.62 199 HIS B N 1
ATOM 3837 C CA . HIS B 1 199 ? -1.493 -1.633 -2.309 1 98.62 199 HIS B CA 1
ATOM 3838 C C . HIS B 1 199 ? -0.094 -1.89 -1.76 1 98.62 199 HIS B C 1
ATOM 3840 O O . HIS B 1 199 ? 0.9 -1.676 -2.457 1 98.62 199 HIS B O 1
ATOM 3846 N N . ALA B 1 200 ? -0.028 -2.27 -0.515 1 98.81 200 ALA B N 1
ATOM 3847 C CA . ALA B 1 200 ? 1.266 -2.539 0.109 1 98.81 200 ALA B CA 1
ATOM 3848 C C . ALA B 1 200 ? 2.004 -3.658 -0.621 1 98.81 200 ALA B C 1
ATOM 3850 O O . ALA B 1 200 ? 3.176 -3.508 -0.978 1 98.81 200 ALA B O 1
ATOM 3851 N N . VAL B 1 201 ? 1.302 -4.785 -0.848 1 98.81 201 VAL B N 1
ATOM 3852 C CA . VAL B 1 201 ? 1.969 -5.938 -1.444 1 98.81 201 VAL B CA 1
ATOM 3853 C C . VAL B 1 201 ? 2.328 -5.633 -2.896 1 98.81 201 VAL B C 1
ATOM 3855 O O . VAL B 1 201 ? 3.381 -6.055 -3.383 1 98.81 201 VAL B O 1
ATOM 3858 N N . GLN B 1 202 ? 1.469 -4.898 -3.611 1 98.44 202 GLN B N 1
ATOM 3859 C CA . GLN B 1 202 ? 1.79 -4.457 -4.965 1 98.44 202 GLN B CA 1
ATOM 3860 C C . GLN B 1 202 ? 3.08 -3.645 -4.988 1 98.44 202 GLN B C 1
ATOM 3862 O O . GLN B 1 202 ? 3.955 -3.877 -5.824 1 98.44 202 GLN B O 1
ATOM 3867 N N . ALA B 1 203 ? 3.195 -2.711 -4.086 1 98.5 203 ALA B N 1
ATOM 3868 C CA . ALA B 1 203 ? 4.359 -1.831 -4.031 1 98.5 203 ALA B CA 1
ATOM 3869 C C . ALA B 1 203 ? 5.629 -2.621 -3.73 1 98.5 203 ALA B C 1
ATOM 3871 O O . ALA B 1 203 ? 6.688 -2.346 -4.301 1 98.5 203 ALA B O 1
ATOM 3872 N N . PHE B 1 204 ? 5.555 -3.596 -2.805 1 98.81 204 PHE B N 1
ATOM 3873 C CA . PHE B 1 204 ? 6.695 -4.441 -2.479 1 98.81 204 PHE B CA 1
ATOM 3874 C C . PHE B 1 204 ? 7.234 -5.125 -3.729 1 98.81 204 PHE B C 1
ATOM 3876 O O . PHE B 1 204 ? 8.43 -5.039 -4.023 1 98.81 204 PHE B O 1
ATOM 3883 N N . PHE B 1 205 ? 6.367 -5.719 -4.477 1 98.69 205 PHE B N 1
ATOM 3884 C CA . PHE B 1 205 ? 6.805 -6.504 -5.629 1 98.69 205 PHE B CA 1
ATOM 3885 C C . PHE B 1 205 ? 7.25 -5.594 -6.766 1 98.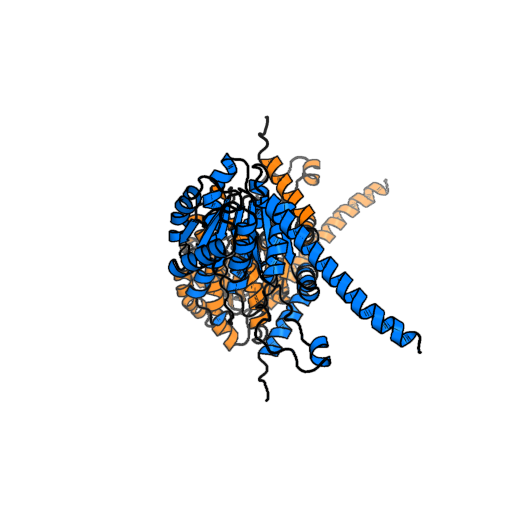69 205 PHE B C 1
ATOM 3887 O O . PHE B 1 205 ? 8.133 -5.957 -7.547 1 98.69 205 PHE B O 1
ATOM 3894 N N . ASP B 1 206 ? 6.645 -4.418 -6.863 1 97.31 206 ASP B N 1
ATOM 3895 C CA . ASP B 1 206 ? 7.121 -3.436 -7.832 1 97.31 206 ASP B CA 1
ATOM 3896 C C . ASP B 1 206 ? 8.57 -3.053 -7.559 1 97.31 206 ASP B C 1
ATOM 3898 O O . ASP B 1 206 ? 9.359 -2.869 -8.492 1 97.31 206 ASP B O 1
ATOM 3902 N N . CYS B 1 207 ? 8.93 -2.891 -6.297 1 96.38 207 CYS B N 1
ATOM 3903 C CA . CYS B 1 207 ? 10.305 -2.59 -5.918 1 96.38 207 CYS B CA 1
ATOM 3904 C C . CYS B 1 207 ? 11.211 -3.791 -6.16 1 96.38 207 CYS B C 1
ATOM 3906 O O . CYS B 1 207 ? 12.289 -3.652 -6.742 1 96.38 207 CYS B O 1
ATOM 3908 N N . LEU B 1 208 ? 10.742 -4.918 -5.723 1 98.19 208 LEU B N 1
ATOM 3909 C CA . LEU B 1 208 ? 11.539 -6.145 -5.77 1 98.19 208 LEU B CA 1
ATOM 3910 C C . LEU B 1 208 ? 11.93 -6.48 -7.207 1 98.19 208 LEU B C 1
ATOM 3912 O O . LEU B 1 208 ? 13.047 -6.945 -7.453 1 98.19 208 LEU B O 1
ATOM 3916 N N . ARG B 1 209 ? 11.031 -6.242 -8.156 1 97.94 209 ARG B N 1
ATOM 3917 C CA . ARG B 1 209 ? 11.219 -6.59 -9.555 1 97.94 209 ARG B CA 1
ATOM 3918 C C . ARG B 1 209 ? 12.547 -6.047 -10.078 1 97.94 209 ARG B C 1
ATOM 3920 O O . ARG B 1 209 ? 13.352 -6.797 -10.641 1 97.94 209 ARG B O 1
ATOM 3927 N N . ALA B 1 210 ? 12.781 -4.781 -9.844 1 96.06 210 ALA B N 1
ATOM 3928 C CA . ALA B 1 210 ? 14.008 -4.152 -10.328 1 96.06 210 ALA B CA 1
ATOM 3929 C C . ALA B 1 210 ? 15.227 -4.684 -9.586 1 96.06 210 ALA B C 1
ATOM 3931 O O . ALA B 1 210 ? 16.297 -4.852 -10.18 1 96.06 210 ALA B O 1
ATOM 3932 N N . GLU B 1 211 ? 15.07 -4.996 -8.328 1 96.56 211 GLU B N 1
ATOM 3933 C CA . GLU B 1 211 ? 16.188 -5.387 -7.48 1 96.56 211 GLU B CA 1
ATOM 3934 C C . GLU B 1 211 ? 16.719 -6.766 -7.863 1 96.56 211 GLU B C 1
ATOM 3936 O O . GLU B 1 211 ? 17.906 -7.047 -7.699 1 96.56 211 GLU B O 1
ATOM 3941 N N . VAL B 1 212 ? 15.836 -7.605 -8.383 1 97.44 212 VAL B N 1
ATOM 3942 C CA . VAL B 1 212 ? 16.266 -8.992 -8.555 1 97.44 212 VAL B CA 1
ATOM 3943 C C . VAL B 1 212 ? 16.484 -9.289 -10.039 1 97.44 212 VAL B C 1
ATOM 3945 O O . VAL B 1 212 ? 16.875 -10.398 -10.406 1 97.44 212 VAL B O 1
ATOM 3948 N N . GLU B 1 213 ? 16.219 -8.32 -10.867 1 95.75 213 GLU B N 1
ATOM 3949 C CA . GLU B 1 213 ? 16.328 -8.508 -12.312 1 95.75 213 GLU B CA 1
ATOM 3950 C C . GLU B 1 213 ? 17.75 -8.945 -12.688 1 95.75 213 GLU B C 1
ATOM 3952 O O . GLU B 1 213 ? 17.922 -9.805 -13.555 1 95.75 213 GLU B O 1
ATOM 3957 N N . GLU B 1 214 ? 18.75 -8.422 -12.031 1 93.56 214 GLU B N 1
ATOM 3958 C CA . GLU B 1 214 ? 20.141 -8.711 -12.375 1 93.56 214 GLU B CA 1
ATOM 3959 C C . GLU B 1 214 ? 20.484 -10.164 -12.078 1 93.56 214 GLU B C 1
ATOM 3961 O O . GLU B 1 214 ? 21.469 -10.695 -12.602 1 93.56 214 GLU B O 1
ATOM 3966 N N . TYR B 1 215 ? 19.656 -10.797 -11.258 1 95.94 215 TYR B N 1
ATOM 3967 C CA . TYR B 1 215 ? 19.906 -12.18 -10.875 1 95.94 215 TYR B CA 1
ATOM 3968 C C . TYR B 1 215 ? 19.109 -13.148 -11.742 1 95.94 215 TYR B C 1
ATOM 3970 O O . TYR B 1 215 ? 18.969 -14.32 -11.398 1 95.94 215 TYR B O 1
ATOM 3978 N N . GLY B 1 216 ? 18.453 -12.602 -12.773 1 96.75 216 GLY B N 1
ATOM 3979 C CA . GLY B 1 216 ? 17.703 -13.461 -13.672 1 96.75 216 GLY B CA 1
ATOM 3980 C C . GLY B 1 216 ? 16.359 -13.883 -13.109 1 96.75 216 GLY B C 1
ATOM 3981 O O . GLY B 1 216 ? 15.742 -14.828 -13.602 1 96.75 216 GLY B O 1
ATOM 3982 N N . ILE B 1 217 ? 15.906 -13.281 -12.062 1 98.19 217 ILE B N 1
ATOM 3983 C CA . ILE B 1 217 ? 14.625 -13.594 -11.438 1 98.19 217 ILE B CA 1
ATOM 3984 C C . ILE B 1 217 ? 13.547 -12.672 -12 1 98.19 217 ILE B C 1
ATOM 3986 O O . ILE B 1 217 ? 13.719 -11.453 -12.031 1 98.19 217 ILE B O 1
ATOM 3990 N N . SER B 1 218 ? 12.445 -13.25 -12.531 1 98.44 218 SER B N 1
ATOM 3991 C CA . SER B 1 218 ? 11.297 -12.492 -13.031 1 98.44 218 SER B CA 1
ATOM 3992 C C . SER B 1 218 ? 10.258 -12.281 -11.93 1 98.44 218 SER B C 1
ATOM 3994 O O . SER B 1 218 ? 10.031 -13.172 -11.109 1 98.44 218 SER B O 1
ATOM 3996 N N . VAL B 1 219 ? 9.703 -11.109 -11.844 1 98.69 219 VAL B N 1
ATOM 3997 C CA . VAL B 1 219 ? 8.602 -10.781 -10.938 1 98.69 219 VAL B CA 1
ATOM 3998 C C . VAL B 1 219 ? 7.422 -10.227 -11.734 1 98.69 219 VAL B C 1
ATOM 4000 O O . VAL B 1 219 ? 7.555 -9.219 -12.438 1 98.69 219 VAL B O 1
ATOM 4003 N N . SER B 1 220 ? 6.297 -10.922 -11.672 1 98.69 220 SER B N 1
ATOM 4004 C CA . SER B 1 220 ? 5.086 -10.5 -12.367 1 98.69 220 SER B CA 1
ATOM 4005 C C . SER B 1 220 ? 3.936 -10.281 -11.391 1 98.69 220 SER B C 1
ATOM 4007 O O . SER B 1 220 ? 3.816 -10.992 -10.391 1 98.69 220 SER B O 1
ATOM 4009 N N . THR B 1 221 ? 3.188 -9.281 -11.641 1 98.25 221 THR B N 1
ATOM 4010 C CA . THR B 1 221 ? 1.958 -9.047 -10.891 1 98.25 221 THR B CA 1
ATOM 4011 C C . THR B 1 221 ? 0.744 -9.094 -11.82 1 98.25 221 THR B C 1
ATOM 4013 O O . THR B 1 221 ? 0.77 -8.531 -12.914 1 98.25 221 THR B O 1
ATOM 4016 N N . ILE B 1 222 ? -0.251 -9.828 -11.422 1 97.75 222 ILE B N 1
ATOM 4017 C CA . ILE B 1 222 ? -1.505 -9.938 -12.156 1 97.75 222 ILE B CA 1
ATOM 4018 C C . ILE B 1 222 ? -2.645 -9.352 -11.328 1 97.75 222 ILE B C 1
ATOM 4020 O O . ILE B 1 222 ? -3.02 -9.914 -10.289 1 97.75 222 ILE B O 1
ATOM 4024 N N . ASN B 1 223 ? -3.133 -8.242 -11.742 1 95.94 223 ASN B N 1
ATOM 4025 C CA . ASN B 1 223 ? -4.262 -7.594 -11.078 1 95.94 223 ASN B CA 1
ATOM 4026 C C . ASN B 1 223 ? -5.574 -7.875 -11.805 1 95.94 223 ASN B C 1
ATOM 4028 O O . ASN B 1 223 ? -5.699 -7.59 -12.992 1 95.94 223 ASN B O 1
ATOM 4032 N N . HIS B 1 224 ? -6.492 -8.469 -11.086 1 93.31 224 HIS B N 1
ATOM 4033 C CA . HIS B 1 224 ? -7.77 -8.82 -11.703 1 93.31 224 HIS B CA 1
ATOM 4034 C C . HIS B 1 224 ? -8.938 -8.203 -10.938 1 93.31 224 HIS B C 1
ATOM 4036 O O . HIS B 1 224 ? -8.773 -7.77 -9.797 1 93.31 224 HIS B O 1
ATOM 4042 N N . THR B 1 225 ? -9.984 -8.117 -11.641 1 89.31 225 THR B N 1
ATOM 4043 C CA . THR B 1 225 ? -11.227 -7.777 -10.961 1 89.31 225 THR B CA 1
ATOM 4044 C C . THR B 1 225 ? -11.805 -8.992 -10.242 1 89.31 225 THR B C 1
ATOM 4046 O O . THR B 1 225 ? -11.109 -9.992 -10.039 1 89.31 225 THR B O 1
ATOM 4049 N N . PHE B 1 226 ? -13.086 -9.023 -9.75 1 76 226 PHE B N 1
ATOM 4050 C CA . PHE B 1 226 ? -13.648 -10.133 -8.984 1 76 226 PHE B CA 1
ATOM 4051 C C . PHE B 1 226 ? -13.672 -11.406 -9.812 1 76 226 PHE B C 1
ATOM 4053 O O . PHE B 1 226 ? -13.891 -11.359 -11.031 1 76 226 PHE B O 1
ATOM 4060 N N . ILE B 1 227 ? -13.172 -12.383 -9.258 1 61.03 227 ILE B N 1
ATOM 4061 C CA . ILE B 1 227 ? -13.234 -13.695 -9.891 1 61.03 227 ILE B CA 1
ATOM 4062 C C . ILE B 1 227 ? -14.633 -14.273 -9.734 1 61.03 227 ILE B C 1
ATOM 4064 O O . ILE B 1 227 ? -15.141 -14.398 -8.617 1 61.03 227 ILE B O 1
ATOM 4068 N N . SER B 1 228 ? -15.391 -14.258 -10.859 1 58.03 228 SER B N 1
ATOM 4069 C CA . SER B 1 228 ? -16.766 -14.766 -10.844 1 58.03 228 SER B CA 1
ATOM 4070 C C . SER B 1 228 ? -16.797 -16.281 -10.672 1 58.03 228 SER B C 1
ATOM 4072 O O . SER B 1 228 ? -15.898 -16.984 -11.156 1 58.03 228 SER B O 1
ATOM 4074 N N . ARG B 1 229 ? -17.516 -16.797 -9.625 1 50.59 229 ARG B N 1
ATOM 4075 C CA . ARG B 1 229 ? -17.75 -18.219 -9.492 1 50.59 229 ARG B CA 1
ATOM 4076 C C . ARG B 1 229 ? -18.188 -18.828 -10.828 1 50.59 229 ARG B C 1
ATOM 4078 O O . ARG B 1 229 ? -18.844 -18.172 -11.633 1 50.59 229 ARG B O 1
ATOM 4085 N N . SER B 1 230 ? -17.547 -19.906 -11.312 1 43.75 230 SER B N 1
ATOM 4086 C CA . SER B 1 230 ? -18.047 -20.672 -12.445 1 43.75 230 SER B CA 1
ATOM 4087 C C . SER B 1 230 ? -19.562 -20.719 -12.461 1 43.75 230 SER B C 1
ATOM 4089 O O . SER B 1 230 ? -20.203 -20.812 -11.406 1 43.75 230 SER B O 1
ATOM 4091 N N . ALA B 1 231 ? -20.188 -20.094 -13.422 1 38.56 231 ALA B N 1
ATOM 4092 C CA . ALA B 1 231 ? -21.625 -20.266 -13.648 1 38.56 231 ALA B CA 1
ATOM 4093 C C . ALA B 1 231 ? -22.062 -21.703 -13.422 1 38.56 231 ALA B C 1
ATOM 4095 O O . ALA B 1 231 ? -22.328 -22.438 -14.375 1 38.56 231 ALA B O 1
ATOM 4096 N N . SER B 1 232 ? -21.5 -22.625 -12.836 1 36.5 232 SER B N 1
ATOM 4097 C CA . SER B 1 232 ? -22.266 -23.859 -12.961 1 36.5 232 SER B CA 1
ATOM 4098 C C . SER B 1 232 ? -23.766 -23.609 -12.75 1 36.5 232 SER B C 1
ATOM 4100 O O . SER B 1 232 ? -24.594 -24.047 -13.539 1 36.5 232 SER B O 1
ATOM 4102 N N . GLN B 1 233 ? -24.25 -23.672 -11.375 1 36.19 233 GLN B N 1
ATOM 4103 C CA . GLN B 1 233 ? -25.578 -24.172 -11.047 1 36.19 233 GLN B CA 1
ATOM 4104 C C . GLN B 1 233 ? -26.656 -23.141 -11.383 1 36.19 233 GLN B C 1
ATOM 4106 O O . GLN B 1 233 ? -27.797 -23.297 -10.977 1 36.19 233 GLN B O 1
ATOM 4111 N N . THR B 1 234 ? -26.328 -21.906 -11.664 1 35.41 234 THR B N 1
ATOM 4112 C CA . THR B 1 234 ? -27.641 -21.297 -11.836 1 35.41 234 THR B CA 1
ATOM 4113 C C . THR B 1 234 ? -28.266 -21.719 -13.156 1 35.41 234 THR B C 1
ATOM 4115 O O . THR B 1 234 ? -27.562 -21.953 -14.141 1 35.41 234 THR B O 1
ATOM 4118 N N . LYS B 1 235 ? -29.578 -22.172 -13.234 1 40.25 235 LYS B N 1
ATOM 4119 C CA . LYS B 1 235 ? -30.5 -22.594 -14.281 1 40.25 235 LYS B CA 1
ATOM 4120 C C . LYS B 1 235 ? -30.312 -21.766 -15.555 1 40.25 235 LYS B C 1
ATOM 4122 O O . LYS B 1 235 ? -30.062 -20.562 -15.484 1 40.25 235 LYS B O 1
ATOM 4127 N N . PRO B 1 236 ? -30.172 -22.453 -16.688 1 41.62 236 PRO B N 1
ATOM 4128 C CA . PRO B 1 236 ? -30.203 -21.781 -18 1 41.62 236 PRO B CA 1
ATOM 4129 C C . PRO B 1 236 ? -31.141 -20.594 -18.031 1 41.62 236 PRO B C 1
ATOM 4131 O O . PRO B 1 236 ? -32.25 -20.641 -17.453 1 41.62 236 PRO B O 1
ATOM 4134 N N . PRO B 1 237 ? -30.594 -19.375 -18.141 1 40.97 237 PRO B N 1
ATOM 4135 C CA . PRO B 1 237 ? -31.641 -18.359 -18.219 1 40.97 237 PRO B CA 1
ATOM 4136 C C . PRO B 1 237 ? -32.812 -18.75 -19.109 1 40.97 237 PRO B C 1
ATOM 4138 O O . PRO B 1 237 ? -32.594 -19.484 -20.094 1 40.97 237 PRO B O 1
ATOM 4141 N N . LYS B 1 238 ? -34.031 -18.969 -18.594 1 40.59 238 LYS B N 1
ATOM 4142 C CA . LYS B 1 238 ? -35.219 -19.406 -19.312 1 40.59 238 LYS B CA 1
ATOM 4143 C C . LYS B 1 238 ? -35.375 -18.641 -20.625 1 40.59 238 LYS B C 1
ATOM 4145 O O . LYS B 1 238 ? -36.031 -19.109 -21.547 1 40.59 238 LYS B O 1
ATOM 4150 N N . SER B 1 239 ? -35.375 -17.188 -20.625 1 40 239 SER B N 1
ATOM 4151 C CA . SER B 1 239 ? -35.75 -16.5 -21.859 1 40 239 SER B CA 1
ATOM 4152 C C . SER B 1 239 ? -34.531 -15.922 -22.562 1 40 239 SER B C 1
ATOM 4154 O O . SER B 1 239 ? -33.5 -15.672 -21.938 1 40 239 SER B O 1
ATOM 4156 N N . PHE B 1 240 ? -34.469 -16 -23.891 1 40.97 240 PHE B N 1
ATOM 4157 C CA . PHE B 1 240 ? -33.5 -15.492 -24.844 1 40.97 240 PHE B CA 1
ATOM 4158 C C . PHE B 1 240 ? -33.031 -14.102 -24.422 1 40.97 240 PHE B C 1
ATOM 4160 O O . PHE B 1 240 ? -31.844 -13.781 -24.562 1 40.97 240 PHE B O 1
ATOM 4167 N N . MET B 1 241 ? -33.969 -13.227 -24.109 1 39.44 241 MET B N 1
ATOM 4168 C CA . MET B 1 241 ? -33.656 -11.852 -23.719 1 39.44 241 MET B CA 1
ATOM 4169 C C . MET B 1 241 ? -32.75 -11.82 -22.484 1 39.44 241 MET B C 1
ATOM 4171 O O . MET B 1 241 ? -32.031 -10.852 -22.25 1 39.44 241 MET B O 1
ATOM 4175 N N . SER B 1 242 ? -32.969 -12.75 -21.641 1 42.84 242 SER B N 1
ATOM 4176 C CA . SER B 1 242 ? -32.219 -12.789 -20.406 1 42.84 242 SER B CA 1
ATOM 4177 C C . SER B 1 242 ? -30.75 -13.125 -20.656 1 42.84 242 SER B C 1
ATOM 4179 O O . SER B 1 242 ? -29.859 -12.695 -19.906 1 42.84 242 SER B O 1
ATOM 4181 N N . LEU B 1 243 ? -30.547 -13.867 -21.703 1 40.66 243 LEU B N 1
ATOM 4182 C CA . LEU B 1 243 ? -29.172 -14.156 -22.109 1 40.66 243 LEU B CA 1
ATOM 4183 C C . LEU B 1 243 ? -28.453 -12.875 -22.516 1 40.66 243 LEU B C 1
ATOM 4185 O O . LEU B 1 243 ? -27.266 -12.711 -22.219 1 40.66 243 LEU B O 1
ATOM 4189 N N . LEU B 1 244 ? -29.109 -12.062 -23.406 1 39.53 244 LEU B N 1
ATOM 4190 C CA . LEU B 1 244 ? -28.531 -10.797 -23.844 1 39.53 244 LEU B CA 1
ATOM 4191 C C . LEU B 1 244 ? -28.266 -9.867 -22.656 1 39.53 244 LEU B C 1
ATOM 4193 O O . LEU B 1 244 ? -27.359 -9.031 -22.703 1 39.53 244 LEU B O 1
ATOM 4197 N N . PHE B 1 245 ? -29.188 -9.844 -21.734 1 38.03 245 PHE B N 1
ATOM 4198 C CA . PHE B 1 245 ? -29.062 -8.984 -20.547 1 38.03 245 PHE B CA 1
ATOM 4199 C C . PHE B 1 245 ? -28.422 -9.734 -19.391 1 38.03 245 PHE B C 1
ATOM 4201 O O . PHE B 1 245 ? -28.516 -9.312 -18.25 1 38.03 245 PHE B O 1
ATOM 4208 N N . THR B 1 246 ? -28.281 -11.047 -19.516 1 37.84 246 THR B N 1
ATOM 4209 C CA . THR B 1 246 ? -27.562 -11.648 -18.391 1 37.84 246 THR B CA 1
ATOM 4210 C C . THR B 1 246 ? -26.234 -10.945 -18.156 1 37.84 246 THR B C 1
ATOM 4212 O O . THR B 1 246 ? -25.375 -10.898 -19.047 1 37.84 246 THR B O 1
ATOM 4215 N N . LYS B 1 247 ? -26.297 -10.008 -17.344 1 40.38 247 LYS B N 1
ATOM 4216 C CA . LYS B 1 247 ? -25.109 -9.344 -16.828 1 40.38 247 LYS B CA 1
ATOM 4217 C C . LYS B 1 247 ? -24.016 -10.352 -16.469 1 40.38 247 LYS B C 1
ATOM 4219 O O . LYS B 1 247 ? -24.188 -11.164 -15.562 1 40.38 247 LYS B O 1
ATOM 4224 N N . LYS B 1 248 ? -23.422 -11.055 -17.438 1 45.12 248 LYS B N 1
ATOM 4225 C CA . LYS B 1 248 ? -22.219 -11.797 -17.078 1 45.12 248 LYS B CA 1
ATOM 4226 C C . LYS B 1 248 ? -21.516 -11.172 -15.875 1 45.12 248 LYS B C 1
ATOM 4228 O O . LYS B 1 248 ? -21.312 -9.953 -15.836 1 45.12 248 LYS B O 1
ATOM 4233 N N . PRO B 1 249 ? -21.547 -11.766 -14.812 1 48.75 249 PRO B N 1
ATOM 4234 C CA . PRO B 1 249 ? -20.812 -11.18 -13.695 1 48.75 249 PRO B CA 1
ATOM 4235 C C . PRO B 1 249 ? -19.438 -10.648 -14.117 1 48.75 249 PRO B C 1
ATOM 4237 O O . PRO B 1 249 ? -18.766 -11.273 -14.938 1 48.75 249 PRO B O 1
ATOM 4240 N N . LEU B 1 250 ? -19.234 -9.297 -14.281 1 59.97 250 LEU B N 1
ATOM 4241 C CA . LEU B 1 250 ? -18.141 -8.398 -14.672 1 59.97 250 LEU B CA 1
ATOM 4242 C C . LEU B 1 250 ? -16.812 -8.891 -14.125 1 59.97 250 LEU B C 1
ATOM 4244 O O . LEU B 1 250 ? -15.797 -8.203 -14.242 1 59.97 250 LEU B O 1
ATOM 4248 N N . GLY B 1 251 ? -16.734 -10.328 -13.695 1 76.81 251 GLY B N 1
ATOM 4249 C CA . GLY B 1 251 ? -15.461 -10.742 -13.125 1 76.81 251 GLY B CA 1
ATOM 4250 C C . GLY B 1 251 ? -14.695 -11.695 -14.016 1 76.81 251 GLY B C 1
ATOM 4251 O O . GLY B 1 251 ? -15.047 -11.891 -15.18 1 76.81 251 GLY B O 1
ATOM 4252 N N . VAL B 1 252 ? -13.492 -12.172 -13.656 1 87.56 252 VAL B N 1
ATOM 4253 C CA . VAL B 1 252 ? -12.602 -13.094 -14.344 1 87.56 252 VAL B CA 1
ATOM 4254 C C . VAL B 1 252 ? -12.836 -14.516 -13.836 1 87.56 252 VAL B C 1
ATOM 4256 O O . VAL B 1 252 ? -12.93 -14.742 -12.625 1 87.56 252 VAL B O 1
ATOM 4259 N N . SER B 1 253 ? -13.031 -15.477 -14.742 1 88.88 253 SER B N 1
ATOM 4260 C CA . SER B 1 253 ? -13.188 -16.875 -14.328 1 88.88 253 SER B CA 1
ATOM 4261 C C . SER B 1 253 ? -11.844 -17.484 -13.961 1 88.88 253 SER B C 1
ATOM 4263 O O . SER B 1 253 ? -10.797 -17.016 -14.414 1 88.88 253 SER B O 1
ATOM 4265 N N . PRO B 1 254 ? -11.875 -18.531 -13.164 1 91.88 254 PRO B N 1
ATOM 4266 C CA . PRO B 1 254 ? -10.625 -19.203 -12.805 1 91.88 254 PRO B CA 1
ATOM 4267 C C . PRO B 1 254 ? -9.852 -19.703 -14.016 1 91.88 254 PRO B C 1
ATOM 4269 O O . PRO B 1 254 ? -8.625 -19.641 -14.047 1 91.88 254 PRO B O 1
ATOM 4272 N N . ASP B 1 255 ? -10.586 -20.219 -15.047 1 91.31 255 ASP B N 1
ATOM 4273 C CA . ASP B 1 255 ? -9.922 -20.703 -16.25 1 91.31 255 ASP B CA 1
ATOM 4274 C C . ASP B 1 255 ? -9.203 -19.578 -16.984 1 91.31 255 ASP B C 1
ATOM 4276 O O . ASP B 1 255 ? -8.086 -19.766 -17.469 1 91.31 255 ASP B O 1
ATOM 4280 N N . GLU B 1 256 ? -9.867 -18.406 -17.062 1 91.31 256 GLU B N 1
ATOM 4281 C CA . GLU B 1 256 ? -9.25 -17.234 -17.703 1 91.31 256 GLU B CA 1
ATOM 4282 C C . GLU B 1 256 ? -8.023 -16.766 -16.938 1 91.31 256 GLU B C 1
ATOM 4284 O O . GLU B 1 256 ? -7.004 -16.422 -17.531 1 91.31 256 GLU B O 1
ATOM 4289 N N . ALA B 1 257 ? -8.18 -16.734 -15.633 1 94.31 257 ALA B N 1
ATOM 4290 C CA . ALA B 1 257 ? -7.07 -16.312 -14.781 1 94.31 257 ALA B CA 1
ATOM 4291 C C . ALA B 1 257 ? -5.883 -17.266 -14.914 1 94.31 257 ALA B C 1
ATOM 4293 O O . ALA B 1 257 ? -4.738 -16.828 -15.023 1 94.31 257 ALA B O 1
ATOM 4294 N N . THR B 1 258 ? -6.184 -18.547 -14.945 1 95.62 258 THR B N 1
ATOM 4295 C CA . THR B 1 258 ? -5.137 -19.547 -15.094 1 95.62 258 THR B CA 1
ATOM 4296 C C . THR B 1 258 ? -4.441 -19.406 -16.438 1 95.62 258 THR B C 1
ATOM 4298 O O . THR B 1 258 ? -3.213 -19.5 -16.531 1 95.62 258 THR B O 1
ATOM 4301 N N . ALA B 1 259 ? -5.223 -19.188 -17.5 1 94.69 259 ALA B N 1
ATOM 4302 C CA . ALA B 1 259 ? -4.652 -18.984 -18.828 1 94.69 259 ALA B CA 1
ATOM 4303 C C . ALA B 1 259 ? -3.699 -17.797 -18.844 1 94.69 259 ALA B C 1
ATOM 4305 O O . ALA B 1 259 ? -2.629 -17.859 -19.453 1 94.69 259 ALA B O 1
ATOM 4306 N N . GLU B 1 260 ? -4.129 -16.75 -18.156 1 96.25 260 GLU B N 1
ATOM 4307 C CA . GLU B 1 260 ? -3.275 -15.562 -18.094 1 96.25 260 GLU B CA 1
ATOM 4308 C C . GLU B 1 260 ? -1.992 -15.859 -17.328 1 96.25 260 GLU B C 1
ATOM 4310 O O . GLU B 1 260 ? -0.923 -15.352 -17.672 1 96.25 260 GLU B O 1
ATOM 4315 N N . ILE B 1 261 ? -2.094 -16.609 -16.266 1 97.62 261 ILE B N 1
ATOM 4316 C CA . ILE B 1 261 ? -0.915 -16.984 -15.484 1 97.62 261 ILE B CA 1
ATOM 4317 C C . ILE B 1 261 ? 0.053 -17.781 -16.359 1 97.62 261 ILE B C 1
ATOM 4319 O O . ILE B 1 261 ? 1.258 -17.516 -16.359 1 97.62 261 ILE B O 1
ATOM 4323 N N . ILE B 1 262 ? -0.452 -18.734 -17.188 1 97 262 ILE B N 1
ATOM 4324 C CA . ILE B 1 262 ? 0.373 -19.547 -18.078 1 97 262 ILE B CA 1
ATOM 4325 C C . ILE B 1 262 ? 1.047 -18.641 -19.109 1 97 262 ILE B C 1
ATOM 4327 O O . ILE B 1 262 ? 2.246 -18.766 -19.375 1 97 262 ILE B O 1
ATOM 4331 N N . LYS B 1 263 ? 0.247 -17.719 -19.672 1 96.56 263 LYS B N 1
ATOM 4332 C CA . LYS B 1 263 ? 0.814 -16.781 -20.625 1 96.56 263 LYS B CA 1
ATOM 4333 C C . LYS B 1 263 ? 1.934 -15.953 -19.984 1 96.56 263 LYS B C 1
ATOM 4335 O O . LYS B 1 263 ? 2.977 -15.734 -20.609 1 96.56 263 LYS B O 1
ATOM 4340 N N . THR B 1 264 ? 1.723 -15.523 -18.766 1 97.75 264 THR B N 1
ATOM 4341 C CA . THR B 1 264 ? 2.691 -14.703 -18.047 1 97.75 264 THR B CA 1
ATOM 4342 C C . THR B 1 264 ? 3.959 -15.5 -17.75 1 97.75 264 THR B C 1
ATOM 4344 O O . THR B 1 264 ? 5.066 -14.961 -17.797 1 97.75 264 THR B O 1
ATOM 4347 N N . LEU B 1 265 ? 3.801 -16.766 -17.453 1 97.38 265 LEU B N 1
ATOM 4348 C CA . LEU B 1 265 ? 4.953 -17.625 -17.234 1 97.38 265 LEU B CA 1
ATOM 4349 C C . LEU B 1 265 ? 5.805 -17.734 -18.484 1 97.38 265 LEU B C 1
ATOM 4351 O O . LEU B 1 265 ? 7.031 -17.812 -18.406 1 97.38 265 LEU B O 1
ATOM 4355 N N . SER B 1 266 ? 5.145 -17.688 -19.578 1 95.06 266 SER B N 1
ATOM 4356 C CA . SER B 1 266 ? 5.824 -17.859 -20.859 1 95.06 266 SER B CA 1
ATOM 4357 C C . SER B 1 266 ? 6.473 -16.547 -21.312 1 95.06 266 SER B C 1
ATOM 4359 O O . SER B 1 266 ? 7.633 -16.531 -21.719 1 95.06 266 SER B O 1
ATOM 4361 N N . ASN B 1 267 ? 5.75 -15.445 -21.219 1 95.38 267 ASN B N 1
ATOM 4362 C CA . ASN B 1 267 ? 6.246 -14.203 -21.797 1 95.38 267 ASN B CA 1
ATOM 4363 C C . ASN B 1 267 ? 6.902 -13.312 -20.75 1 95.38 267 ASN B C 1
ATOM 4365 O O . ASN B 1 267 ? 7.512 -12.297 -21.094 1 95.38 267 ASN B O 1
ATOM 4369 N N . LYS B 1 268 ? 6.734 -13.609 -19.469 1 96.12 268 LYS B N 1
ATOM 4370 C CA . LYS B 1 268 ? 7.363 -12.93 -18.328 1 96.12 268 LYS B CA 1
ATOM 4371 C C . LYS B 1 268 ? 6.93 -11.469 -18.25 1 96.12 268 LYS B C 1
ATOM 4373 O O . LYS B 1 268 ? 7.719 -10.602 -17.875 1 96.12 268 LYS B O 1
ATOM 4378 N N . LYS B 1 269 ? 5.68 -11.281 -18.75 1 96.75 269 LYS B N 1
ATOM 4379 C CA . LYS B 1 269 ? 5.141 -9.938 -18.609 1 96.75 269 LYS B CA 1
ATOM 4380 C C . LYS B 1 269 ? 5.219 -9.461 -17.156 1 96.75 269 LYS B C 1
ATOM 4382 O O . LYS B 1 269 ? 4.918 -10.227 -16.234 1 96.75 269 LYS B O 1
ATOM 4387 N N . LYS B 1 270 ? 5.609 -8.211 -16.969 1 97.38 270 LYS B N 1
ATOM 4388 C CA . LYS B 1 270 ? 5.895 -7.684 -15.641 1 97.38 270 LYS B CA 1
ATOM 4389 C C . LYS B 1 270 ? 4.605 -7.348 -14.891 1 97.38 270 LYS B C 1
ATOM 4391 O O . LYS B 1 270 ? 4.52 -7.535 -13.68 1 97.38 270 LYS B O 1
ATOM 4396 N N . GLU B 1 271 ? 3.635 -6.82 -15.523 1 97.19 271 GLU B N 1
ATOM 4397 C CA . GLU B 1 271 ? 2.35 -6.473 -14.922 1 97.19 271 GLU B CA 1
ATOM 4398 C C . GLU B 1 271 ? 1.203 -6.711 -15.898 1 97.19 271 GLU B C 1
ATOM 4400 O O . GLU B 1 271 ? 1.291 -6.344 -17.078 1 97.19 271 GLU B O 1
ATOM 4405 N N . VAL B 1 272 ? 0.168 -7.375 -15.414 1 96.19 272 VAL B N 1
ATOM 4406 C CA . VAL B 1 272 ? -1.029 -7.648 -16.203 1 96.19 272 VAL B CA 1
ATOM 4407 C C . VAL B 1 272 ? -2.262 -7.121 -15.477 1 96.19 272 VAL B C 1
ATOM 4409 O O . VAL B 1 272 ? -2.391 -7.289 -14.258 1 96.19 272 VAL B O 1
ATOM 4412 N N . LEU B 1 273 ? -3.092 -6.418 -16.109 1 94.06 273 LEU B N 1
ATOM 4413 C CA . LEU B 1 273 ? -4.383 -5.969 -15.602 1 94.06 273 LEU B CA 1
ATOM 4414 C C . LEU B 1 273 ? -5.527 -6.684 -16.312 1 94.06 273 LEU B C 1
ATOM 4416 O O . LEU B 1 273 ? -5.793 -6.426 -17.484 1 94.06 273 LEU B O 1
ATOM 4420 N N . MET B 1 274 ? -6.129 -7.621 -15.578 1 93.56 274 MET B N 1
ATOM 4421 C CA . MET B 1 274 ? -7.289 -8.336 -16.094 1 93.56 274 MET B CA 1
ATOM 4422 C C . MET B 1 274 ? -8.586 -7.652 -15.68 1 93.56 274 MET B C 1
ATOM 4424 O O . MET B 1 274 ? -9.164 -7.992 -14.641 1 93.56 274 MET B O 1
ATOM 4428 N N . ALA B 1 275 ? -9 -6.746 -16.406 1 88.62 275 ALA B N 1
ATOM 4429 C CA . ALA B 1 275 ? -10.195 -5.969 -16.078 1 88.62 275 ALA B CA 1
ATOM 4430 C C . ALA B 1 275 ? -10.93 -5.527 -17.344 1 88.62 275 ALA B C 1
ATOM 4432 O O . ALA B 1 275 ? -10.297 -5.227 -18.359 1 88.62 275 ALA B O 1
ATOM 4433 N N . PRO B 1 276 ? -12.289 -5.617 -17.156 1 85.5 276 PRO B N 1
ATOM 4434 C CA . PRO B 1 276 ? -13.031 -5.027 -18.266 1 85.5 276 PRO B CA 1
ATOM 4435 C C . PRO B 1 276 ? -12.75 -3.537 -18.438 1 85.5 276 PRO B C 1
ATOM 4437 O O . PRO B 1 276 ? -11.945 -2.967 -17.703 1 85.5 276 PRO B O 1
ATOM 4440 N N . SER B 1 277 ? -13.375 -2.885 -19.391 1 83 277 SER B N 1
ATOM 4441 C CA . SER B 1 277 ? -13.023 -1.542 -19.844 1 83 277 SER B CA 1
ATOM 4442 C C . SER B 1 277 ? -13.281 -0.51 -18.75 1 83 277 SER B C 1
ATOM 4444 O O . SER B 1 277 ? -12.445 0.366 -18.5 1 83 277 SER B O 1
ATOM 4446 N N . LEU B 1 278 ? -14.32 -0.645 -18 1 83.44 278 LEU B N 1
ATOM 4447 C CA . LEU B 1 278 ? -14.672 0.407 -17.047 1 83.44 278 LEU B CA 1
ATOM 4448 C C . LEU B 1 278 ? -13.703 0.426 -15.875 1 83.44 278 LEU B C 1
ATOM 4450 O O . LEU B 1 278 ? -13.133 1.471 -15.555 1 83.44 278 LEU B O 1
ATOM 4454 N N . PRO B 1 279 ? -13.492 -0.782 -15.297 1 85.56 279 PRO B N 1
ATOM 4455 C CA . PRO B 1 279 ? -12.492 -0.77 -14.219 1 85.56 279 PRO B CA 1
ATOM 4456 C C . PRO B 1 279 ? -11.109 -0.349 -14.711 1 85.56 279 PRO B C 1
ATOM 4458 O O . PRO B 1 279 ? -10.367 0.311 -13.977 1 85.56 279 PRO B O 1
ATOM 4461 N N . LYS B 1 280 ? -10.789 -0.703 -15.836 1 87.31 280 LYS B N 1
ATOM 4462 C CA . LYS B 1 280 ? -9.516 -0.275 -16.406 1 87.31 280 LYS B CA 1
ATOM 4463 C C . LYS B 1 280 ? -9.453 1.244 -16.547 1 87.31 280 LYS B C 1
ATOM 4465 O O . LYS B 1 280 ? -8.445 1.862 -16.203 1 87.31 280 LYS B O 1
ATOM 4470 N N . LEU B 1 281 ? -10.562 1.839 -17.062 1 88.88 281 LEU B N 1
ATOM 4471 C CA . LEU B 1 281 ? -10.641 3.289 -17.188 1 88.88 281 LEU B CA 1
ATOM 4472 C C . LEU B 1 281 ? -10.539 3.965 -15.828 1 88.88 281 LEU B C 1
ATOM 4474 O O . LEU B 1 281 ? -9.977 5.055 -15.711 1 88.88 281 LEU B O 1
ATOM 4478 N N . ALA B 1 282 ? -11.102 3.295 -14.867 1 90.12 282 ALA B N 1
ATOM 4479 C CA . ALA B 1 282 ? -11.062 3.85 -13.516 1 90.12 282 ALA B CA 1
ATOM 4480 C C . ALA B 1 282 ? -9.625 3.947 -13.008 1 90.12 282 ALA B C 1
ATOM 4482 O O . ALA B 1 282 ? -9.273 4.902 -12.32 1 90.12 282 ALA B O 1
ATOM 4483 N N . VAL B 1 283 ? -8.82 2.963 -13.32 1 91.56 283 VAL B N 1
ATOM 4484 C CA . VAL B 1 283 ? -7.418 2.98 -12.922 1 91.56 283 VAL B CA 1
ATOM 4485 C C . VAL B 1 283 ? -6.719 4.18 -13.555 1 91.56 283 VAL B C 1
ATOM 4487 O O . VAL B 1 283 ? -5.969 4.895 -12.883 1 91.56 283 VAL B O 1
ATOM 4490 N N . TYR B 1 284 ? -7.016 4.5 -14.805 1 90.06 284 TYR B N 1
ATOM 4491 C CA . TYR B 1 284 ? -6.406 5.625 -15.5 1 90.06 284 TYR B CA 1
ATOM 4492 C C . TYR B 1 284 ? -6.957 6.949 -14.984 1 90.06 284 TYR B C 1
ATOM 4494 O O . TYR B 1 284 ? -6.215 7.918 -14.82 1 90.06 284 TYR B O 1
ATOM 4502 N N . ALA B 1 285 ? -8.227 6.984 -14.734 1 90.62 285 ALA B N 1
ATOM 4503 C CA . ALA B 1 285 ? -8.844 8.195 -14.211 1 90.62 285 ALA B CA 1
ATOM 4504 C C . ALA B 1 285 ? -8.266 8.562 -12.844 1 90.62 285 ALA B C 1
ATOM 4506 O O . ALA B 1 285 ? -8.07 9.742 -12.547 1 90.62 285 ALA B O 1
ATOM 4507 N N . ARG B 1 286 ? -8.008 7.555 -12.062 1 92.31 286 ARG B N 1
ATOM 4508 C CA . ARG B 1 286 ? -7.41 7.785 -10.75 1 92.31 286 ARG B CA 1
ATOM 4509 C C . ARG B 1 286 ? -6.062 8.484 -10.875 1 92.31 286 ARG B C 1
ATOM 4511 O O . ARG B 1 286 ? -5.707 9.312 -10.031 1 92.31 286 ARG B O 1
ATOM 4518 N N . CYS B 1 287 ? -5.344 8.195 -11.875 1 88.56 287 CYS B N 1
ATOM 4519 C CA . CYS B 1 287 ? -4.008 8.75 -12.062 1 88.56 287 CYS B CA 1
ATOM 4520 C C . CYS B 1 287 ? -4.07 10.133 -12.703 1 88.56 287 CYS B C 1
ATOM 4522 O O . CYS B 1 287 ? -3.393 11.062 -12.258 1 88.56 287 CYS B O 1
ATOM 4524 N N . PHE B 1 288 ? -4.984 10.305 -13.641 1 87.31 288 PHE B N 1
ATOM 4525 C CA . PHE B 1 288 ? -4.938 11.508 -14.461 1 87.31 288 PHE B CA 1
ATOM 4526 C C . PHE B 1 288 ? -5.934 12.539 -13.961 1 87.31 288 PHE B C 1
ATOM 4528 O O . PHE B 1 288 ? -5.715 13.75 -14.109 1 87.31 288 PHE B O 1
ATOM 4535 N N . PHE B 1 289 ? -6.996 12.062 -13.398 1 90.31 289 PHE B N 1
ATOM 4536 C CA . PHE B 1 289 ? -8.055 12.953 -12.945 1 90.31 289 PHE B CA 1
ATOM 4537 C C . PHE B 1 289 ? -8.531 12.57 -11.555 1 90.31 289 PHE B C 1
ATOM 4539 O O . PHE B 1 289 ? -9.711 12.281 -11.352 1 90.31 289 PHE B O 1
ATOM 4546 N N . PRO B 1 290 ? -7.594 12.703 -10.648 1 89.94 290 PRO B N 1
ATOM 4547 C CA . PRO B 1 290 ? -7.957 12.242 -9.312 1 89.94 290 PRO B CA 1
ATOM 4548 C C . PRO B 1 290 ? -9.195 12.938 -8.758 1 89.94 290 PRO B C 1
ATOM 4550 O O . PRO B 1 290 ? -10.008 12.312 -8.07 1 89.94 290 PRO B O 1
ATOM 4553 N N . GLY B 1 291 ? -9.367 14.219 -9.078 1 91 291 GLY B N 1
ATOM 4554 C CA . GLY B 1 291 ? -10.555 14.914 -8.617 1 91 291 GLY B CA 1
ATOM 4555 C C . GLY B 1 291 ? -11.852 14.273 -9.086 1 91 291 GLY B C 1
ATOM 4556 O O . GLY B 1 291 ? -12.781 14.094 -8.297 1 91 291 GLY B O 1
ATOM 4557 N N . VAL B 1 292 ? -11.922 13.961 -10.391 1 89 292 VAL B N 1
ATOM 4558 C CA . VAL B 1 292 ? -13.102 13.32 -10.961 1 89 292 VAL B CA 1
ATOM 4559 C C . VAL B 1 292 ? -13.281 11.93 -10.344 1 89 292 VAL B C 1
ATOM 4561 O O . VAL B 1 292 ? -14.398 11.562 -9.961 1 89 292 VAL B O 1
ATOM 4564 N N . PHE B 1 293 ? -12.227 11.25 -10.258 1 92 293 PHE B N 1
ATOM 4565 C CA . PHE B 1 293 ? -12.266 9.914 -9.688 1 92 293 PHE B CA 1
ATOM 4566 C C . PHE B 1 293 ? -12.828 9.945 -8.266 1 92 293 PHE B C 1
ATOM 4568 O O . PHE B 1 293 ? -13.711 9.156 -7.926 1 92 293 PHE B O 1
ATOM 4575 N N . PHE B 1 294 ? -12.344 10.867 -7.453 1 90.75 294 PHE B N 1
ATOM 4576 C CA . PHE B 1 294 ? -12.781 10.961 -6.066 1 90.75 294 PHE B CA 1
ATOM 4577 C C . PHE B 1 294 ? -14.25 11.336 -5.988 1 90.75 294 PHE B C 1
ATOM 4579 O O . PHE B 1 294 ? -14.977 10.859 -5.113 1 90.75 294 PHE B O 1
ATOM 4586 N N . SER B 1 295 ? -14.672 12.156 -6.848 1 89.5 295 SER B N 1
ATOM 4587 C CA . SER B 1 295 ? -16.078 12.555 -6.867 1 89.5 295 SER B CA 1
ATOM 4588 C C . SER B 1 295 ? -16.984 11.367 -7.188 1 89.5 295 SER B C 1
ATOM 4590 O O . SER B 1 295 ? -18.047 11.219 -6.594 1 89.5 295 SER B O 1
ATOM 4592 N N . VAL B 1 296 ? -16.578 10.555 -8.133 1 86.69 296 VAL B N 1
ATOM 4593 C CA . VAL B 1 296 ? -17.344 9.367 -8.516 1 86.69 296 VAL B CA 1
ATOM 4594 C C . VAL B 1 296 ? -17.406 8.391 -7.348 1 86.69 296 VAL B C 1
ATOM 4596 O O . VAL B 1 296 ? -18.469 7.836 -7.055 1 86.69 296 VAL B O 1
ATOM 4599 N N . MET B 1 297 ? -16.297 8.195 -6.652 1 87.88 297 MET B N 1
ATOM 4600 C CA . MET B 1 297 ? -16.266 7.297 -5.5 1 87.88 297 MET B CA 1
ATOM 4601 C C . MET B 1 297 ? -17.188 7.797 -4.395 1 87.88 297 MET B C 1
ATOM 4603 O O . MET B 1 297 ? -17.906 7.012 -3.781 1 87.88 297 MET B O 1
ATOM 4607 N N . ALA B 1 298 ? -17.141 9.07 -4.152 1 88.56 298 ALA B N 1
ATOM 4608 C CA . ALA B 1 298 ? -17.984 9.664 -3.125 1 88.56 298 ALA B CA 1
ATOM 4609 C C . ALA B 1 298 ? -19.469 9.523 -3.477 1 88.56 298 ALA B C 1
ATOM 4611 O O . ALA B 1 298 ? -20.297 9.234 -2.607 1 88.56 298 ALA B O 1
ATOM 4612 N N . ALA B 1 299 ? -19.75 9.711 -4.742 1 84.31 299 ALA B N 1
ATOM 4613 C CA . ALA B 1 299 ? -21.125 9.57 -5.203 1 84.31 299 ALA B CA 1
ATOM 4614 C C . ALA B 1 299 ? -21.625 8.141 -5.004 1 84.31 299 ALA B C 1
ATOM 4616 O O . ALA B 1 299 ? -22.797 7.926 -4.672 1 84.31 299 ALA B O 1
ATOM 4617 N N . GLY B 1 300 ? -20.781 7.211 -5.195 1 81.94 300 GLY B N 1
ATOM 4618 C CA . GLY B 1 300 ? -21.125 5.812 -4.98 1 81.94 300 GLY B CA 1
ATOM 4619 C C . GLY B 1 300 ? -21.469 5.5 -3.535 1 81.94 300 GLY B C 1
ATOM 4620 O O . GLY B 1 300 ? -22.375 4.703 -3.262 1 81.94 300 GLY B O 1
ATOM 4621 N N . VAL B 1 301 ? -20.828 6.172 -2.629 1 83.06 301 VAL B N 1
ATOM 4622 C CA . VAL B 1 301 ? -21.062 5.969 -1.204 1 83.06 301 VAL B CA 1
ATOM 4623 C C . VAL B 1 301 ? -22.422 6.547 -0.822 1 83.06 301 VAL B C 1
ATOM 4625 O O . VAL B 1 301 ? -23.188 5.918 -0.089 1 83.06 301 VAL B O 1
ATOM 4628 N N . ASN B 1 302 ? -22.719 7.629 -1.333 1 80.62 302 ASN B N 1
ATOM 4629 C CA . ASN B 1 302 ? -23.984 8.297 -1.029 1 80.62 302 ASN B CA 1
ATOM 4630 C C . ASN B 1 302 ? -25.172 7.504 -1.559 1 80.62 302 ASN B C 1
ATOM 4632 O O . ASN B 1 302 ? -26.25 7.488 -0.938 1 80.62 302 ASN B O 1
ATOM 4636 N N . ASP B 1 303 ? -24.984 6.824 -2.605 1 71.44 303 ASP B N 1
ATOM 4637 C CA . ASP B 1 303 ? -26.047 6.027 -3.215 1 71.44 303 ASP B CA 1
ATOM 4638 C C . ASP B 1 303 ? -26.297 4.742 -2.426 1 71.44 303 ASP B C 1
ATOM 4640 O O . ASP B 1 303 ? -27.422 4.258 -2.346 1 71.44 303 ASP B O 1
ATOM 4644 N N . SER B 1 304 ? -25.266 4.23 -1.901 1 64.12 304 SER B N 1
ATOM 4645 C CA . SER B 1 304 ? -25.391 2.99 -1.141 1 64.12 304 SER B CA 1
ATOM 4646 C C . SER B 1 304 ? -26.016 3.24 0.226 1 64.12 304 SER B C 1
ATOM 4648 O O . SER B 1 304 ? -26.609 2.334 0.818 1 64.12 304 SER B O 1
ATOM 4650 N N . ALA B 1 305 ? -25.875 4.371 0.888 1 53.31 305 ALA B N 1
ATOM 4651 C CA . ALA B 1 305 ? -26.5 4.723 2.162 1 53.31 305 ALA B CA 1
ATOM 4652 C C . ALA B 1 305 ? -27.984 5.012 1.985 1 53.31 305 ALA B C 1
ATOM 4654 O O . ALA B 1 305 ? -28.734 5.082 2.965 1 53.31 305 ALA B O 1
ATOM 4655 N N . ALA B 1 306 ? -28.484 5.352 0.733 1 44.03 306 ALA B N 1
ATOM 4656 C CA . ALA B 1 306 ? -29.906 5.637 0.546 1 44.03 306 ALA B CA 1
ATOM 4657 C C . ALA B 1 306 ? -30.766 4.41 0.859 1 44.03 306 ALA B C 1
ATOM 4659 O O . ALA B 1 306 ? -30.516 3.322 0.334 1 44.03 306 ALA B O 1
ATOM 4660 N N . PRO B 1 307 ? -31.609 4.465 1.944 1 36.5 307 PRO B N 1
ATOM 4661 C CA . PRO B 1 307 ? -32.531 3.375 2.236 1 36.5 307 PRO B CA 1
ATOM 4662 C C . PRO B 1 307 ? -33.312 2.918 1.006 1 36.5 307 PRO B C 1
ATOM 4664 O O . PRO B 1 307 ? -33.562 3.711 0.09 1 36.5 307 PRO B O 1
ATOM 4667 N N . GLU B 1 308 ? -33.094 1.607 0.582 1 31.88 308 GLU B N 1
ATOM 4668 C CA . GLU B 1 308 ? -34.188 1.115 -0.239 1 31.88 308 GLU B CA 1
ATOM 4669 C C . GLU B 1 308 ? -35.531 1.539 0.335 1 31.88 308 GLU B C 1
ATOM 4671 O O . GLU B 1 308 ? -35.875 1.218 1.481 1 31.88 308 GLU B O 1
ATOM 4676 N N . GLN B 1 309 ? -36 2.701 0.128 1 26.45 309 GLN B N 1
ATOM 4677 C CA . GLN B 1 309 ? -37.438 2.934 0.306 1 26.45 309 GLN B CA 1
ATOM 4678 C C . GLN B 1 309 ? -38.25 1.847 -0.38 1 26.45 309 GLN B C 1
ATOM 4680 O O . GLN B 1 309 ? -38.594 1.964 -1.562 1 26.45 309 GLN B O 1
ATOM 4685 N N . ASN B 1 310 ? -37.812 0.537 -0.547 1 24.73 310 ASN B N 1
ATOM 4686 C CA . ASN B 1 310 ? -39 -0.273 -0.667 1 24.73 310 ASN B CA 1
ATOM 4687 C C . ASN B 1 310 ? -39.656 -0.494 0.69 1 24.73 310 ASN B C 1
ATOM 4689 O O . ASN B 1 310 ? -39 -0.751 1.685 1 24.73 310 ASN B O 1
#